Protein AF-W2VTQ6-F1 (afdb_monomer)

Solvent-accessible surface area (backbone atoms only — not comparable to full-atom values): 27622 Å² total; per-residue (Å²): 108,71,70,56,54,55,50,50,52,50,50,52,50,52,50,50,57,71,53,40,58,70,72,76,49,37,47,47,68,62,55,51,52,50,49,56,58,48,62,76,72,62,49,72,67,58,54,53,48,48,66,63,51,64,57,46,62,60,51,50,53,61,49,60,69,58,67,68,79,74,66,67,59,86,67,38,70,86,67,34,54,63,58,54,54,48,52,28,54,54,41,17,51,52,48,30,49,52,52,49,52,51,17,66,80,37,65,93,63,50,66,54,71,70,57,38,52,53,40,14,48,48,22,19,47,55,24,45,51,52,50,53,53,48,31,76,74,68,47,57,76,52,83,65,46,70,72,64,37,44,58,53,25,53,51,38,42,49,49,47,49,47,64,73,47,43,68,59,36,72,76,37,68,73,52,47,58,57,47,51,30,48,51,52,43,50,50,49,55,55,48,50,69,55,51,49,59,55,48,45,53,54,51,71,75,39,62,74,68,60,28,47,58,54,55,62,51,51,63,52,53,48,48,54,48,33,40,54,40,50,71,48,49,84,53,50,70,56,40,52,57,58,31,40,66,50,46,49,48,52,47,50,54,50,50,50,54,46,48,71,75,50,84,43,72,66,48,53,52,48,49,55,50,51,52,51,53,50,50,52,54,55,49,51,52,52,52,54,47,46,47,60,46,50,61,59,53,67,71,49,56,83,89,41,89,65,62,81,51,55,71,67,58,50,36,49,53,53,48,50,53,55,47,56,62,45,61,78,69,52,78,97,79,73,98,65,59,67,60,61,57,50,47,48,50,48,56,52,70,62,57,72,74,77,74,78,82,81,89,87,77,90,78,90,84,83,90,86,89,81,91,81,93,78,92,76,91,74,83,76,80,88,74,85,83,88,80,82,84,89,74,76,83,84,77,81,89,79,78,84,83,79,81,89,77,90,72,92,80,83,88,75,83,86,75,76,82,53,64,74,80,76,37,55,72,66,52,47,31,49,48,40,50,45,49,25,30,40,52,37,38,52,49,43,52,54,54,46,55,46,46,64,55,48,49,56,54,54,51,51,53,49,53,53,52,62,71,75,106

Sequence (469 aa):
MIKQIQSTTRRLWTAWMSVQVEFQGRYSVDRLQRLASYSRSLKASRLLAILVFTPLPSLAISLLKELPPLSPPEEGVFNNEVFFVRSWLVLAFISGNVLIQMGQSAPRLKLTPRQVVLSALFASAVSVGIIVLLCVLTVFPLPFGLLIVAPPDVILTTACFVYISGPRWRADPTLWEDVKRQLSVFNCQVALTFIYPIYIYGFVSLTGIHQAMFVVILPIIQLIAKNWVSRQHTNHDLKPESVIFIVEVFNALYVSNALHNSSSWKTTAAIMTIDFLHFWVSMFDVIEALNEVKILMAKIPRSHPIAQESFVQIAMRILDIEVTLKASRTDSTKNASWGLRMEKWVSSSNESKASSSRDASSTATRMIMGSGRKLSSNIARIFPIRFFHRRKWWQPRVRPTFAVEGHKVTRHPREELKLETIFSSKQRALFIRKSARVLFITEYLVLIEYAEVVLPIVYSTYIEIQRFC

Structure (mmCIF, N/CA/C/O backbone):
data_AF-W2VTQ6-F1
#
_entry.id   AF-W2VTQ6-F1
#
loop_
_atom_site.group_PDB
_atom_site.id
_atom_site.type_symbol
_atom_site.label_atom_id
_atom_site.label_alt_id
_atom_site.label_comp_id
_atom_site.label_asym_id
_atom_site.label_entity_id
_atom_site.label_seq_id
_atom_site.pdbx_PDB_ins_code
_atom_site.Cartn_x
_atom_site.Cartn_y
_atom_site.Cartn_z
_atom_site.occupancy
_atom_site.B_iso_or_equiv
_atom_site.auth_seq_id
_atom_site.auth_comp_id
_atom_site.auth_asym_id
_atom_site.auth_atom_id
_atom_site.pdbx_PDB_model_num
ATOM 1 N N . MET A 1 1 ? 6.365 38.902 -21.416 1.00 54.09 1 MET A N 1
ATOM 2 C CA . MET A 1 1 ? 5.321 38.281 -20.569 1.00 54.09 1 MET A CA 1
ATOM 3 C C . MET A 1 1 ? 5.003 36.824 -20.950 1.00 54.09 1 MET A C 1
ATOM 5 O O . MET A 1 1 ? 5.302 35.942 -20.157 1.00 54.09 1 MET A O 1
ATOM 9 N N . ILE A 1 2 ? 4.529 36.512 -22.169 1.00 58.31 2 ILE A N 1
ATOM 10 C CA . ILE A 1 2 ? 4.133 35.135 -22.578 1.00 58.31 2 ILE A CA 1
ATOM 11 C C . ILE A 1 2 ? 5.272 34.098 -22.465 1.00 58.31 2 ILE A C 1
ATOM 13 O O . ILE A 1 2 ? 5.066 33.005 -21.947 1.00 58.31 2 ILE A O 1
ATOM 17 N N . LYS A 1 3 ? 6.505 34.436 -22.874 1.00 58.09 3 LYS A N 1
ATOM 18 C CA . LYS A 1 3 ? 7.663 33.521 -22.749 1.00 58.09 3 LYS A CA 1
ATOM 19 C C . LYS A 1 3 ? 8.067 33.243 -21.293 1.00 58.09 3 LYS A C 1
ATOM 21 O O . LYS A 1 3 ? 8.533 32.148 -20.995 1.00 58.09 3 LYS A O 1
ATOM 26 N N . GLN A 1 4 ? 7.875 34.210 -20.394 1.00 57.94 4 GLN A N 1
ATOM 27 C CA . GLN A 1 4 ? 8.134 34.046 -18.960 1.00 57.94 4 GLN A CA 1
ATOM 28 C C . GLN A 1 4 ? 7.088 33.127 -18.330 1.00 57.94 4 GLN A C 1
ATOM 30 O O . GLN A 1 4 ? 7.483 32.164 -17.682 1.00 57.94 4 GLN A O 1
ATOM 35 N N . ILE A 1 5 ? 5.801 33.340 -18.633 1.00 63.16 5 ILE A N 1
ATOM 36 C CA . ILE A 1 5 ? 4.691 32.472 -18.202 1.00 63.16 5 ILE A CA 1
ATOM 37 C C . ILE A 1 5 ? 4.884 31.043 -18.728 1.00 63.16 5 ILE A C 1
ATOM 39 O O . ILE A 1 5 ? 4.738 30.080 -17.985 1.00 63.16 5 ILE A O 1
ATOM 43 N N . GLN A 1 6 ? 5.305 30.877 -19.986 1.00 61.97 6 GLN A N 1
ATOM 44 C CA . GLN A 1 6 ? 5.626 29.559 -20.548 1.00 61.97 6 GLN A CA 1
ATOM 45 C C . GLN A 1 6 ? 6.843 28.900 -19.879 1.00 61.97 6 GLN A C 1
ATOM 47 O O . GLN A 1 6 ? 6.918 27.679 -19.784 1.00 61.97 6 GLN A O 1
ATOM 52 N N . SER A 1 7 ? 7.821 29.683 -19.421 1.00 65.69 7 SER A N 1
ATOM 53 C CA . SER A 1 7 ? 8.997 29.148 -18.726 1.00 65.69 7 SER A CA 1
ATOM 54 C C . SER A 1 7 ? 8.695 28.749 -17.281 1.00 65.69 7 SER A C 1
ATOM 56 O O . SER A 1 7 ? 9.195 27.723 -16.824 1.00 65.69 7 SER A O 1
ATOM 58 N N . THR A 1 8 ? 7.853 29.511 -16.578 1.00 63.91 8 THR A N 1
ATOM 59 C CA . THR A 1 8 ? 7.426 29.206 -15.209 1.00 63.91 8 THR A CA 1
ATOM 60 C C . THR A 1 8 ? 6.464 28.030 -15.196 1.00 63.91 8 THR A C 1
ATOM 62 O O . THR A 1 8 ? 6.702 27.091 -14.447 1.00 63.91 8 THR A O 1
ATOM 65 N N . THR A 1 9 ? 5.476 27.993 -16.093 1.00 65.56 9 THR A N 1
ATOM 66 C CA . THR A 1 9 ? 4.585 26.826 -16.264 1.00 65.56 9 THR A CA 1
ATOM 67 C C . THR A 1 9 ? 5.358 25.561 -16.613 1.00 65.56 9 THR A C 1
ATOM 69 O O . THR A 1 9 ? 5.098 24.520 -16.031 1.00 65.56 9 THR A O 1
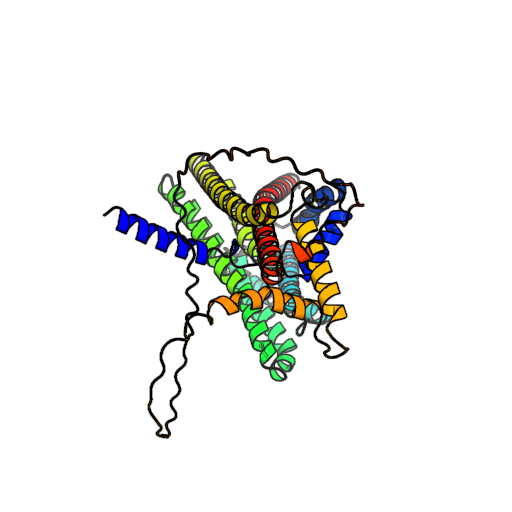ATOM 72 N N . ARG A 1 10 ? 6.383 25.629 -17.473 1.00 65.06 10 ARG A N 1
ATOM 73 C CA . ARG A 1 10 ? 7.251 24.468 -17.747 1.00 65.06 10 ARG A CA 1
ATOM 74 C C . ARG A 1 10 ? 8.061 24.022 -16.540 1.00 65.06 10 ARG A C 1
ATOM 76 O O . ARG A 1 10 ? 8.238 22.823 -16.349 1.00 65.06 10 ARG A O 1
ATOM 83 N N . ARG A 1 11 ? 8.586 24.956 -15.744 1.00 64.62 11 ARG A N 1
ATOM 84 C CA . ARG A 1 11 ? 9.328 24.626 -14.516 1.00 64.62 11 ARG A CA 1
ATOM 85 C C . ARG A 1 11 ? 8.410 23.997 -13.477 1.00 64.62 11 ARG A C 1
ATOM 87 O O . ARG A 1 11 ? 8.792 22.990 -12.899 1.00 64.62 11 ARG A O 1
ATOM 94 N N . LEU A 1 12 ? 7.209 24.545 -13.309 1.00 65.44 12 LEU A N 1
ATOM 95 C CA . LEU A 1 12 ? 6.171 23.999 -12.440 1.00 65.44 12 LEU A CA 1
ATOM 96 C C . LEU A 1 12 ? 5.720 22.622 -12.920 1.00 65.44 12 LEU A C 1
ATOM 98 O O . LEU A 1 12 ? 5.674 21.708 -12.117 1.00 65.44 12 LEU A O 1
ATOM 102 N N . TRP A 1 13 ? 5.509 22.437 -14.223 1.00 66.19 13 TRP A N 1
ATOM 103 C CA . TRP A 1 13 ? 5.189 21.137 -14.811 1.00 66.19 13 TRP A CA 1
ATOM 104 C C . TRP A 1 13 ? 6.316 20.126 -14.600 1.00 66.19 13 TRP A C 1
ATOM 106 O O . TRP A 1 13 ? 6.086 19.003 -14.185 1.00 66.19 13 TRP A O 1
ATOM 116 N N . THR A 1 14 ? 7.569 20.527 -14.815 1.00 62.59 14 THR A N 1
ATOM 117 C CA . THR A 1 14 ? 8.719 19.634 -14.602 1.00 62.59 14 THR A CA 1
ATOM 118 C C . THR A 1 14 ? 8.878 19.276 -13.124 1.00 62.59 14 THR A C 1
ATOM 120 O O . THR A 1 14 ? 9.175 18.129 -12.803 1.00 62.59 14 THR A O 1
ATOM 123 N N . ALA A 1 15 ? 8.658 20.239 -12.226 1.00 61.38 15 ALA A N 1
ATOM 124 C CA . ALA A 1 15 ? 8.646 20.006 -10.790 1.00 61.38 15 ALA A CA 1
ATOM 125 C C . ALA A 1 15 ? 7.490 19.073 -10.398 1.00 61.38 15 ALA A C 1
ATOM 127 O O . ALA A 1 15 ? 7.728 18.096 -9.701 1.00 61.38 15 ALA A O 1
ATOM 128 N N . TRP A 1 16 ? 6.285 19.298 -10.922 1.00 64.94 16 TRP A N 1
ATOM 129 C CA . TRP A 1 16 ? 5.102 18.462 -10.718 1.00 64.94 16 TRP A CA 1
ATOM 130 C C . TRP A 1 16 ? 5.341 17.015 -11.161 1.00 64.94 16 TRP A C 1
ATOM 132 O O . TRP A 1 16 ? 5.245 16.096 -10.350 1.00 64.94 16 TRP A O 1
ATOM 142 N N . MET A 1 17 ? 5.814 16.817 -12.394 1.00 62.44 17 MET A N 1
ATOM 143 C CA . MET A 1 17 ? 6.179 15.496 -12.918 1.00 62.44 17 MET A CA 1
ATOM 144 C C . MET A 1 17 ? 7.309 14.840 -12.112 1.00 62.44 17 MET A C 1
ATOM 146 O O . MET A 1 17 ? 7.364 13.620 -11.989 1.00 62.44 17 MET A O 1
ATOM 150 N N . SER A 1 18 ? 8.233 15.629 -11.551 1.00 57.50 18 SER A N 1
ATOM 151 C CA . SER A 1 18 ? 9.297 15.109 -10.681 1.00 57.50 18 SER A CA 1
ATOM 152 C C . SER A 1 18 ? 8.804 14.726 -9.285 1.00 57.50 18 SER A C 1
ATOM 154 O O . SER A 1 18 ? 9.491 13.992 -8.585 1.00 57.50 18 SER A O 1
ATOM 156 N N . VAL A 1 19 ? 7.631 15.207 -8.881 1.00 59.84 19 VAL A N 1
ATOM 157 C CA . VAL A 1 19 ? 6.981 14.880 -7.609 1.00 59.84 19 VAL A CA 1
ATOM 158 C C . VAL A 1 19 ? 6.019 13.699 -7.794 1.00 59.84 19 VAL A C 1
ATOM 160 O O . VAL A 1 19 ? 5.682 13.024 -6.832 1.00 59.84 19 VAL A O 1
ATOM 163 N N . GLN A 1 20 ? 5.612 13.367 -9.015 1.00 63.97 20 GLN A N 1
ATOM 164 C CA . GLN A 1 20 ? 4.783 12.192 -9.263 1.00 63.97 20 GLN A CA 1
ATOM 165 C C . GLN A 1 20 ? 5.618 10.903 -9.281 1.00 63.97 20 GLN A C 1
ATOM 167 O O . GLN A 1 20 ? 6.466 10.648 -10.139 1.00 63.97 20 GLN A O 1
ATOM 172 N N . VAL A 1 21 ? 5.338 10.065 -8.291 1.00 63.44 21 VAL A N 1
ATOM 173 C CA . VAL A 1 21 ? 5.980 8.768 -8.036 1.00 63.44 21 VAL A CA 1
ATOM 174 C C . VAL A 1 21 ? 5.810 7.783 -9.188 1.00 63.44 21 VAL A C 1
ATOM 176 O O . VAL A 1 21 ? 6.715 6.998 -9.482 1.00 63.44 21 VAL A O 1
ATOM 179 N N . GLU A 1 22 ? 4.666 7.884 -9.849 1.00 63.44 22 GLU A N 1
ATOM 180 C CA . GLU A 1 22 ? 4.175 7.045 -10.946 1.00 63.44 22 GLU A CA 1
ATOM 181 C C . GLU A 1 22 ? 5.143 7.050 -12.142 1.00 63.44 22 GLU A C 1
ATOM 183 O O . GLU A 1 22 ? 5.221 6.097 -12.913 1.00 63.44 22 GLU A O 1
ATOM 188 N N . PHE A 1 23 ? 5.982 8.088 -12.256 1.00 61.53 23 PHE A N 1
ATOM 189 C CA . PHE A 1 23 ? 6.883 8.283 -13.393 1.00 61.53 23 PHE A CA 1
ATOM 190 C C . PHE A 1 23 ? 8.360 7.999 -13.106 1.00 61.53 23 PHE A C 1
ATOM 192 O O . PHE A 1 23 ? 9.190 8.104 -14.023 1.00 61.53 23 PHE A O 1
ATOM 199 N N . GLN A 1 24 ? 8.701 7.636 -11.864 1.00 65.62 24 GLN A N 1
ATOM 200 C CA . GLN A 1 24 ? 10.082 7.445 -11.401 1.00 65.62 24 GLN A CA 1
ATOM 201 C C . GLN A 1 24 ? 10.543 5.977 -11.363 1.00 65.62 24 GLN A C 1
ATOM 203 O O . GLN A 1 24 ? 11.612 5.681 -10.824 1.00 65.62 24 GLN A O 1
ATOM 208 N N . GLY A 1 25 ? 9.756 5.050 -11.912 1.00 73.00 25 GLY A N 1
ATOM 209 C CA . GLY A 1 25 ? 10.070 3.621 -11.924 1.00 73.00 25 GLY A CA 1
ATOM 210 C C . GLY A 1 25 ? 10.280 3.015 -13.309 1.00 73.00 25 GLY A C 1
ATOM 211 O O . GLY A 1 25 ? 10.141 3.661 -14.351 1.00 73.00 25 GLY A O 1
ATOM 212 N N . ARG A 1 26 ? 10.677 1.744 -13.292 1.00 77.62 26 ARG A N 1
ATOM 213 C CA . ARG A 1 26 ? 10.802 0.855 -14.449 1.00 77.62 26 ARG A CA 1
ATOM 214 C C . ARG A 1 26 ? 10.699 -0.582 -13.954 1.00 77.62 26 ARG A C 1
ATOM 216 O O . ARG A 1 26 ? 11.132 -0.857 -12.838 1.00 77.62 26 ARG A O 1
ATOM 223 N N . TYR A 1 27 ? 10.215 -1.480 -14.799 1.00 81.31 27 TYR A N 1
ATOM 224 C CA . TYR A 1 27 ? 10.307 -2.911 -14.518 1.00 81.31 27 TYR A CA 1
ATOM 225 C C . TYR A 1 27 ? 11.755 -3.384 -14.545 1.00 81.31 27 TYR A C 1
ATOM 227 O O . TYR A 1 27 ? 12.531 -2.985 -15.423 1.00 81.31 27 TYR A O 1
ATOM 235 N N . SER A 1 28 ? 12.099 -4.273 -13.618 1.00 83.50 28 SER A N 1
ATOM 236 C CA . SER A 1 28 ? 13.287 -5.102 -13.759 1.00 83.50 28 SER A CA 1
ATOM 237 C C . SER A 1 28 ? 13.165 -6.015 -14.982 1.00 83.50 28 SER A C 1
ATOM 239 O O . SER A 1 28 ? 12.076 -6.332 -15.477 1.00 83.50 28 SER A O 1
ATOM 241 N N . VAL A 1 29 ? 14.318 -6.451 -15.485 1.00 80.94 29 VAL A N 1
ATOM 242 C CA . VAL A 1 29 ? 14.384 -7.398 -16.604 1.00 80.94 29 VAL A CA 1
ATOM 243 C C . VAL A 1 29 ? 13.723 -8.728 -16.220 1.00 80.94 29 VAL A C 1
ATOM 245 O O . VAL A 1 29 ? 12.989 -9.305 -17.021 1.00 80.94 29 VAL A O 1
ATOM 248 N N . ASP A 1 30 ? 13.907 -9.163 -14.973 1.00 81.75 30 ASP A N 1
ATOM 249 C CA . ASP A 1 30 ? 13.328 -10.402 -14.455 1.00 81.75 30 ASP A CA 1
ATOM 250 C C . ASP A 1 30 ? 11.795 -10.326 -14.409 1.00 81.75 30 ASP A C 1
ATOM 252 O O . ASP A 1 30 ? 11.101 -11.262 -14.818 1.00 81.75 30 ASP A O 1
ATOM 256 N N . ARG A 1 31 ? 11.242 -9.187 -13.970 1.00 83.38 31 ARG A N 1
ATOM 257 C CA . ARG A 1 31 ? 9.793 -8.955 -13.957 1.00 83.38 31 ARG A CA 1
ATOM 258 C C . ARG A 1 31 ? 9.210 -8.920 -15.366 1.00 83.38 31 ARG A C 1
ATOM 260 O O . ARG A 1 31 ? 8.161 -9.519 -15.602 1.00 83.38 31 ARG A O 1
ATOM 267 N N . LEU A 1 32 ? 9.905 -8.285 -16.310 1.00 83.88 32 LEU A N 1
ATOM 268 C CA . LEU A 1 32 ? 9.504 -8.255 -17.718 1.00 83.88 32 LEU A CA 1
ATOM 269 C C . LEU A 1 32 ? 9.417 -9.670 -18.312 1.00 83.88 32 LEU A C 1
ATOM 271 O O . LEU A 1 32 ? 8.434 -10.003 -18.974 1.00 83.88 32 LEU A O 1
ATOM 275 N N . GLN A 1 33 ? 10.404 -10.524 -18.028 1.00 83.56 33 GLN A N 1
ATOM 276 C CA . GLN A 1 33 ? 10.414 -11.912 -18.489 1.00 83.56 33 GLN A CA 1
ATOM 277 C C . GLN A 1 33 ? 9.277 -12.735 -17.873 1.00 83.56 33 GLN A C 1
ATOM 279 O O . GLN A 1 33 ? 8.604 -13.488 -18.584 1.00 83.56 33 GLN A O 1
ATOM 284 N N . ARG A 1 34 ? 9.016 -12.567 -16.569 1.00 85.62 34 ARG A N 1
ATOM 285 C CA . ARG A 1 34 ? 7.886 -13.221 -15.889 1.00 85.62 34 ARG A CA 1
ATOM 286 C C . ARG A 1 34 ? 6.549 -12.793 -16.481 1.00 85.62 34 ARG A C 1
ATOM 288 O O . ARG A 1 34 ? 5.718 -13.654 -16.753 1.00 85.62 34 ARG A O 1
ATOM 295 N N . LEU A 1 35 ? 6.364 -11.498 -16.745 1.00 85.50 35 LEU A N 1
ATOM 296 C CA . LEU A 1 35 ? 5.150 -10.982 -17.378 1.00 85.50 35 LEU A CA 1
ATOM 297 C C . LEU A 1 35 ? 4.964 -11.561 -18.784 1.00 85.50 35 LEU A C 1
ATOM 299 O O . LEU A 1 35 ? 3.867 -11.990 -19.138 1.00 85.50 35 LEU A O 1
ATOM 303 N N . ALA A 1 36 ? 6.030 -11.614 -19.582 1.00 82.50 36 ALA A N 1
ATOM 304 C CA . ALA A 1 36 ? 5.963 -12.172 -20.926 1.00 82.50 36 ALA A CA 1
ATOM 305 C C . ALA A 1 36 ? 5.581 -13.660 -20.904 1.00 82.50 36 ALA A C 1
ATOM 307 O O . ALA A 1 36 ? 4.712 -14.077 -21.666 1.00 82.50 36 ALA A O 1
ATOM 308 N N . SER A 1 37 ? 6.168 -14.444 -19.996 1.00 84.06 37 SER A N 1
ATOM 309 C CA . SER A 1 37 ? 5.806 -15.854 -19.805 1.00 84.06 37 SER A CA 1
ATOM 310 C C . SER A 1 37 ? 4.353 -16.012 -19.341 1.00 84.06 37 SER A C 1
ATOM 312 O O . SER A 1 37 ? 3.588 -16.795 -19.906 1.00 84.06 37 SER A O 1
ATOM 314 N N . TYR A 1 38 ? 3.933 -15.197 -18.370 1.00 84.38 38 TYR A N 1
ATOM 315 C CA . TYR A 1 38 ? 2.575 -15.219 -17.839 1.00 84.38 38 TYR A CA 1
ATOM 316 C C . TYR A 1 38 ? 1.535 -14.863 -18.909 1.00 84.38 38 TYR A C 1
ATOM 318 O O . TYR A 1 38 ? 0.568 -15.599 -19.084 1.00 84.38 38 TYR A O 1
ATOM 326 N N . SER A 1 39 ? 1.774 -13.810 -19.698 1.00 83.19 39 SER A N 1
ATOM 327 C CA . SER A 1 39 ? 0.853 -13.364 -20.755 1.00 83.19 39 SER A CA 1
ATOM 328 C C . SER A 1 39 ? 0.611 -14.419 -21.841 1.00 83.19 39 SER A C 1
ATOM 330 O O . SER A 1 39 ? -0.489 -14.488 -22.377 1.00 83.19 39 SER A O 1
ATOM 332 N N . ARG A 1 40 ? 1.589 -15.294 -22.122 1.00 81.62 40 ARG A N 1
ATOM 333 C CA . ARG A 1 40 ? 1.441 -16.398 -23.090 1.00 81.62 40 ARG A CA 1
ATOM 334 C C . ARG A 1 40 ? 0.503 -17.510 -22.615 1.00 81.62 40 ARG A C 1
ATOM 336 O O . ARG A 1 40 ? -0.063 -18.210 -23.443 1.00 81.62 40 ARG A O 1
ATOM 343 N N . SER A 1 41 ? 0.357 -17.687 -21.303 1.00 82.94 41 SER A N 1
ATOM 344 C CA . SER A 1 41 ? -0.484 -18.733 -20.696 1.00 82.94 41 SER A CA 1
ATOM 345 C C . SER A 1 41 ? -1.791 -18.188 -20.108 1.00 82.94 41 SER A C 1
ATOM 347 O O . SER A 1 41 ? -2.558 -18.924 -19.480 1.00 82.94 41 SER A O 1
ATOM 349 N N . LEU A 1 42 ? -2.050 -16.890 -20.288 1.00 84.62 42 LEU A N 1
ATOM 350 C CA . LEU A 1 42 ? -3.159 -16.201 -19.651 1.00 84.62 42 LEU A CA 1
ATOM 351 C C . LEU A 1 42 ? -4.470 -16.457 -20.399 1.00 84.62 42 LEU A C 1
ATOM 353 O O . LEU A 1 42 ? -4.623 -16.104 -21.565 1.00 84.62 42 LEU A O 1
ATOM 357 N N . LYS A 1 43 ? -5.449 -17.016 -19.688 1.00 89.62 43 LYS A N 1
ATOM 358 C CA . LYS A 1 43 ? -6.850 -17.065 -20.124 1.00 89.62 43 LYS A CA 1
ATOM 359 C C . LYS A 1 43 ? -7.602 -15.876 -19.524 1.00 89.62 43 LYS A C 1
ATOM 361 O O . LYS A 1 43 ? -7.417 -15.584 -18.343 1.00 89.62 43 LYS A O 1
ATOM 366 N N . ALA A 1 44 ? -8.488 -15.244 -20.297 1.00 88.62 44 ALA A N 1
ATOM 367 C CA . ALA A 1 44 ? -9.297 -14.114 -19.823 1.00 88.62 44 ALA A CA 1
ATOM 368 C C . ALA A 1 44 ? -10.145 -14.476 -18.588 1.00 88.62 44 ALA A C 1
ATOM 370 O O . ALA A 1 44 ? -10.233 -13.691 -17.649 1.00 88.62 44 ALA A O 1
ATOM 371 N N . SER A 1 45 ? -10.677 -15.702 -18.534 1.00 89.81 45 SER A N 1
ATOM 372 C CA . SER A 1 45 ? -11.431 -16.208 -17.379 1.00 89.81 45 SER A CA 1
ATOM 373 C C . SER A 1 45 ? -10.594 -16.283 -16.102 1.00 89.81 45 SER A C 1
ATOM 375 O O . SER A 1 45 ? -11.065 -15.902 -15.036 1.00 89.81 45 SER A O 1
ATOM 377 N N . ARG A 1 46 ? -9.331 -16.720 -16.202 1.00 91.12 46 ARG A N 1
ATOM 378 C CA . ARG A 1 46 ? -8.406 -16.758 -15.060 1.00 91.12 46 ARG A CA 1
ATOM 379 C C . ARG A 1 46 ? -8.118 -15.351 -14.545 1.00 91.12 46 ARG A C 1
ATOM 381 O O . ARG A 1 46 ? -8.056 -15.159 -13.338 1.00 91.12 46 ARG A O 1
ATOM 388 N N . LEU A 1 47 ? -7.940 -14.384 -15.447 1.00 88.75 47 LEU A N 1
ATOM 389 C CA . LEU A 1 47 ? -7.710 -12.991 -15.065 1.00 88.75 47 LEU A CA 1
ATOM 390 C C . LEU A 1 47 ? -8.923 -12.413 -14.326 1.00 88.75 47 LEU A C 1
ATOM 392 O O . LEU A 1 47 ? -8.759 -11.862 -13.243 1.00 88.75 47 LEU A O 1
ATOM 396 N N . LEU A 1 48 ? -10.127 -12.595 -14.875 1.00 89.06 48 LEU A N 1
ATOM 397 C CA . LEU A 1 48 ? -11.363 -12.115 -14.258 1.00 89.06 48 LEU A CA 1
ATOM 398 C C . LEU A 1 48 ? -11.595 -12.752 -12.881 1.00 89.06 48 LEU A C 1
ATOM 400 O O . LEU A 1 48 ? -11.902 -12.048 -11.925 1.00 89.06 48 LEU A O 1
ATOM 404 N N . ALA A 1 49 ? -11.360 -14.061 -12.757 1.00 90.50 49 ALA A N 1
ATOM 405 C CA . ALA A 1 49 ? -11.434 -14.758 -11.477 1.00 90.50 49 ALA A CA 1
ATOM 406 C C . ALA A 1 49 ? -10.463 -14.164 -10.444 1.00 90.50 49 ALA A C 1
ATOM 408 O O . ALA A 1 49 ? -10.859 -13.924 -9.310 1.00 90.50 49 ALA A O 1
ATOM 409 N N . ILE A 1 50 ? -9.213 -13.872 -10.823 1.00 90.44 50 ILE A N 1
ATOM 410 C CA . ILE A 1 50 ? -8.243 -13.248 -9.909 1.00 90.44 50 ILE A CA 1
ATOM 411 C C . ILE A 1 50 ? -8.744 -11.876 -9.444 1.00 90.44 50 ILE A C 1
ATOM 413 O O . ILE A 1 50 ? -8.715 -11.608 -8.247 1.00 90.44 50 ILE A O 1
ATOM 417 N N . LEU A 1 51 ? -9.237 -11.030 -10.351 1.00 87.81 51 LEU A N 1
ATOM 418 C CA . LEU A 1 51 ? -9.736 -9.693 -10.001 1.00 87.81 51 LEU A CA 1
ATOM 419 C C . LEU A 1 51 ? -10.926 -9.751 -9.031 1.00 87.81 51 LEU A C 1
ATOM 421 O O . LEU A 1 51 ? -10.977 -8.980 -8.083 1.00 87.81 51 LEU A O 1
ATOM 425 N N . VAL A 1 52 ? -11.850 -10.695 -9.220 1.00 86.94 52 VAL A N 1
ATOM 426 C CA . VAL A 1 52 ? -13.028 -10.838 -8.346 1.00 86.94 52 VAL A CA 1
ATOM 427 C C . VAL A 1 52 ? -12.678 -11.498 -7.011 1.00 86.94 52 VAL A C 1
ATOM 429 O O . VAL A 1 52 ? -13.191 -11.089 -5.974 1.00 86.94 52 VAL A O 1
ATOM 432 N N . PHE A 1 53 ? -11.801 -12.506 -7.007 1.00 89.62 53 PHE A N 1
ATOM 433 C CA . PHE A 1 53 ? -11.485 -13.269 -5.796 1.00 89.62 53 PHE A CA 1
ATOM 434 C C . PHE A 1 53 ? -10.441 -12.607 -4.895 1.00 89.62 53 PHE A C 1
ATOM 436 O O . PHE A 1 53 ? -10.419 -12.899 -3.704 1.00 89.62 53 PHE A O 1
ATOM 443 N N . THR A 1 54 ? -9.596 -11.711 -5.414 1.00 88.56 54 THR A N 1
ATOM 444 C CA . THR A 1 54 ? -8.570 -11.015 -4.613 1.00 88.56 54 THR A CA 1
ATOM 445 C C . THR A 1 54 ? -9.135 -10.238 -3.408 1.00 88.56 54 THR A C 1
ATOM 447 O O . THR A 1 54 ? -8.548 -10.354 -2.332 1.00 88.56 54 THR A O 1
ATOM 450 N N . PRO A 1 55 ? -10.246 -9.477 -3.510 1.00 86.69 55 PRO A N 1
ATOM 451 C CA . PRO A 1 55 ? -10.813 -8.759 -2.362 1.00 86.69 55 PRO A CA 1
ATOM 452 C C . PRO A 1 55 ? -11.678 -9.624 -1.427 1.00 86.69 55 PRO A C 1
ATOM 454 O O . PRO A 1 55 ? -11.991 -9.192 -0.321 1.00 86.69 55 PRO A O 1
ATOM 457 N N . LEU A 1 56 ? -12.087 -10.836 -1.821 1.00 87.62 56 LEU A N 1
ATOM 458 C CA . LEU A 1 56 ? -12.999 -11.634 -0.989 1.00 87.62 56 LEU A CA 1
ATOM 459 C C . LEU A 1 56 ? -12.407 -12.056 0.365 1.00 87.62 56 LEU A C 1
ATOM 461 O O . LEU A 1 56 ? -13.141 -11.991 1.347 1.00 87.62 56 LEU A O 1
ATOM 465 N N . PRO A 1 57 ? -11.122 -12.448 0.486 1.00 89.12 57 PRO A N 1
ATOM 466 C CA . PRO A 1 57 ? -10.533 -12.757 1.785 1.00 89.12 57 PRO A CA 1
ATOM 467 C C . PRO A 1 57 ? -10.576 -11.580 2.764 1.00 89.12 57 PRO A C 1
ATOM 469 O O . PRO A 1 57 ? -10.860 -11.788 3.941 1.00 89.12 57 PRO A O 1
ATOM 472 N N . SER A 1 58 ? -10.330 -10.346 2.304 1.00 85.00 58 SER A N 1
ATOM 473 C CA . SER A 1 58 ? -10.381 -9.173 3.186 1.00 85.00 58 SER A CA 1
ATOM 474 C C . SER A 1 58 ? -11.810 -8.847 3.615 1.00 85.00 58 SER A C 1
ATOM 476 O O . SER A 1 58 ? -12.028 -8.531 4.786 1.00 85.00 58 SER A O 1
ATOM 478 N N . LEU A 1 59 ? -12.788 -8.991 2.715 1.00 86.38 59 LEU A N 1
ATOM 479 C CA . LEU A 1 59 ? -14.209 -8.871 3.046 1.00 86.38 59 LEU A CA 1
ATOM 480 C C . LEU A 1 59 ? -14.647 -9.962 4.035 1.00 86.38 59 LEU A C 1
ATOM 482 O O . LEU A 1 59 ? -15.260 -9.649 5.050 1.00 86.38 59 LEU A O 1
ATOM 486 N N . ALA A 1 60 ? -14.259 -11.218 3.811 1.00 88.00 60 ALA A N 1
ATOM 487 C CA . ALA A 1 60 ? -14.583 -12.332 4.700 1.00 88.00 60 ALA A CA 1
ATOM 488 C C . ALA A 1 60 ? -14.013 -12.131 6.111 1.00 88.00 60 ALA A C 1
ATOM 490 O O . ALA A 1 60 ? -14.735 -12.303 7.087 1.00 88.00 60 ALA A O 1
ATOM 491 N N . ILE A 1 61 ? -12.750 -11.706 6.237 1.00 87.00 61 ILE A N 1
ATOM 492 C CA . ILE A 1 61 ? -12.141 -11.375 7.538 1.00 87.00 61 ILE A CA 1
ATOM 493 C C . ILE A 1 61 ? -12.872 -10.191 8.192 1.00 87.00 61 ILE A C 1
ATOM 495 O O . ILE A 1 61 ? -13.098 -10.191 9.403 1.00 87.00 61 ILE A O 1
ATOM 499 N N . SER A 1 62 ? -13.273 -9.197 7.394 1.00 84.25 62 SER A N 1
ATOM 500 C CA . SER A 1 62 ? -14.001 -8.024 7.887 1.00 84.25 62 SER A CA 1
ATOM 501 C C . SER A 1 62 ? -15.415 -8.344 8.358 1.00 84.25 62 SER A C 1
ATOM 503 O O . SER A 1 62 ? -15.888 -7.659 9.250 1.00 84.25 62 SER A O 1
ATOM 505 N N 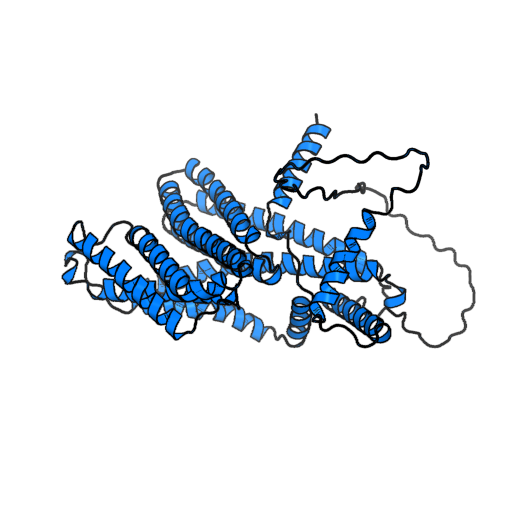. LEU A 1 63 ? -16.069 -9.367 7.808 1.00 86.56 63 LEU A N 1
ATOM 506 C CA . LEU A 1 63 ? -17.368 -9.858 8.279 1.00 86.56 63 LEU A CA 1
ATOM 507 C C . LEU A 1 63 ? -17.214 -10.814 9.465 1.00 86.56 63 LEU A C 1
ATOM 509 O O . LEU A 1 63 ? -17.975 -10.749 10.424 1.00 86.56 63 LEU A O 1
ATOM 513 N N . LEU A 1 64 ? -16.187 -11.669 9.444 1.00 86.88 64 LEU A N 1
ATOM 514 C CA . LEU A 1 64 ? -15.894 -12.617 10.520 1.00 86.88 64 LEU A CA 1
ATOM 515 C C . LEU A 1 64 ? -15.668 -11.904 11.858 1.00 86.88 64 LEU A C 1
ATOM 517 O O . LEU A 1 64 ? -16.112 -12.392 12.895 1.00 86.88 64 LEU A O 1
ATOM 521 N N . LYS A 1 65 ? -15.030 -10.726 11.840 1.00 82.19 65 LYS A N 1
ATOM 522 C CA . LYS A 1 65 ? -14.860 -9.906 13.050 1.00 82.19 65 LYS A CA 1
ATOM 523 C C . LYS A 1 65 ? -16.199 -9.414 13.630 1.00 82.19 65 LYS A C 1
ATOM 525 O O . LYS A 1 65 ? -16.208 -8.977 14.772 1.00 82.19 65 LYS A O 1
ATOM 530 N N . GLU A 1 66 ? -17.293 -9.419 12.870 1.00 82.25 66 GLU A N 1
ATOM 531 C CA . GLU A 1 66 ? -18.598 -8.871 13.277 1.00 82.25 66 GLU A CA 1
ATOM 532 C C . GLU A 1 66 ? -19.611 -9.927 13.701 1.00 82.25 66 GLU A C 1
ATOM 534 O O . GLU A 1 66 ? -20.629 -9.570 14.276 1.00 82.25 66 GLU A O 1
ATOM 539 N N . LEU A 1 67 ? -19.310 -11.212 13.493 1.00 81.81 67 LEU A N 1
ATOM 540 C CA . LEU A 1 67 ? -20.186 -12.311 13.907 1.00 81.81 67 LEU A CA 1
ATOM 541 C C . LEU A 1 67 ? -20.483 -12.353 15.418 1.00 81.81 67 LEU A C 1
ATOM 543 O O . LEU A 1 67 ? -21.612 -12.694 15.768 1.00 81.81 67 LEU A O 1
ATOM 547 N N . PRO A 1 68 ? -19.529 -12.070 16.333 1.00 82.62 68 PRO A N 1
ATOM 548 C CA . PRO A 1 68 ? -19.831 -12.093 17.759 1.00 82.62 68 PRO A CA 1
ATOM 549 C C . PRO A 1 68 ? -20.762 -10.927 18.133 1.00 82.62 68 PRO A C 1
ATOM 551 O O . PRO A 1 68 ? -20.377 -9.773 17.905 1.00 82.62 68 PRO A O 1
ATOM 554 N N . PRO A 1 69 ? -21.945 -11.191 18.725 1.00 79.44 69 PRO A N 1
ATOM 555 C CA . PRO A 1 69 ? -22.869 -10.137 19.116 1.00 79.44 69 PRO A CA 1
ATOM 556 C C . PRO A 1 69 ? -22.234 -9.249 20.188 1.00 79.44 69 PRO A C 1
ATOM 558 O O . PRO A 1 69 ? -21.546 -9.729 21.093 1.00 79.44 69 PRO A O 1
ATOM 561 N N . LEU A 1 70 ? -22.456 -7.943 20.069 1.00 80.31 70 LEU A N 1
ATOM 562 C CA . LEU A 1 70 ? -22.015 -6.959 21.049 1.00 80.31 70 LEU A CA 1
ATOM 563 C C . LEU A 1 70 ? -23.186 -6.598 21.958 1.00 80.31 70 LEU A C 1
ATOM 565 O O . LEU A 1 70 ? -24.270 -6.280 21.469 1.00 80.31 70 LEU A O 1
ATOM 569 N N . SER A 1 71 ? -22.945 -6.623 23.266 1.00 82.62 71 SER A N 1
ATOM 570 C CA . SER A 1 71 ? -23.880 -6.083 24.248 1.00 82.62 71 SER A CA 1
ATOM 571 C C . SER A 1 71 ? -24.015 -4.565 24.092 1.00 82.62 71 SER A C 1
ATOM 573 O O . SER A 1 71 ? -23.105 -3.904 23.570 1.00 82.62 71 SER A O 1
ATOM 575 N N . PRO A 1 72 ? -25.142 -3.976 24.525 1.00 83.06 72 PRO A N 1
ATOM 576 C CA . PRO A 1 72 ? -25.293 -2.535 24.503 1.00 83.06 72 PRO A CA 1
ATOM 577 C C . PRO A 1 72 ? -24.190 -1.856 25.338 1.00 83.06 72 PRO A C 1
ATOM 579 O O . PRO A 1 72 ? -23.804 -2.347 26.406 1.00 83.06 72 PRO A O 1
ATOM 582 N N . PRO A 1 73 ? -23.677 -0.699 24.879 1.00 79.19 73 PRO A N 1
ATOM 583 C CA . PRO A 1 73 ? -22.602 0.018 25.563 1.00 79.19 73 PRO A CA 1
ATOM 584 C C . PRO A 1 73 ? -22.975 0.475 26.983 1.00 79.19 73 PRO A C 1
ATOM 586 O O . PRO A 1 73 ? -22.100 0.718 27.810 1.00 79.19 73 PRO A O 1
ATOM 589 N N . GLU A 1 74 ? -24.272 0.573 27.270 1.00 80.81 74 GLU A N 1
ATOM 590 C CA . GLU A 1 74 ? -24.845 1.001 28.550 1.00 80.81 74 GLU A CA 1
ATOM 591 C C . GLU A 1 74 ? -24.570 0.014 29.693 1.00 80.81 74 GLU A C 1
ATOM 593 O O . GLU A 1 74 ? -24.519 0.413 30.853 1.00 80.81 74 GLU A O 1
ATOM 598 N N . GLU A 1 75 ? -24.316 -1.260 29.376 1.00 78.12 75 GLU A N 1
ATOM 599 C CA . GLU A 1 75 ? -23.997 -2.293 30.370 1.00 78.12 75 GLU A CA 1
ATOM 600 C C . GLU A 1 75 ? -22.590 -2.131 30.975 1.00 78.12 75 GLU A C 1
ATOM 602 O O . GLU A 1 75 ? -22.224 -2.844 31.911 1.00 78.12 75 GLU A O 1
ATOM 607 N N . GLY A 1 76 ? -21.800 -1.177 30.474 1.00 82.12 76 GLY A N 1
ATOM 608 C CA . GLY A 1 76 ? -20.484 -0.837 30.999 1.00 82.12 76 GLY A CA 1
ATOM 609 C C . GLY A 1 76 ? -19.375 -1.799 30.567 1.00 82.12 76 GLY A C 1
ATOM 610 O O . GLY A 1 76 ? -19.573 -2.744 29.804 1.00 82.12 76 GLY A O 1
ATOM 611 N N . VAL A 1 77 ? -18.163 -1.531 31.057 1.00 85.62 77 VAL A N 1
ATOM 612 C CA . VAL A 1 77 ? -16.926 -2.204 30.620 1.00 85.62 77 VAL A CA 1
ATOM 613 C C . VAL A 1 77 ? -16.948 -3.708 30.897 1.00 85.62 77 VAL A C 1
ATOM 615 O O . VAL A 1 77 ? -16.584 -4.498 30.032 1.00 85.62 77 VAL A O 1
ATOM 618 N N . PHE A 1 78 ? -17.381 -4.107 32.093 1.00 84.12 78 PHE A N 1
ATOM 619 C CA . PHE A 1 78 ? -17.272 -5.492 32.560 1.00 84.12 78 PHE A CA 1
ATOM 620 C C . PHE A 1 78 ? -18.251 -6.454 31.880 1.00 84.12 78 PHE A C 1
ATOM 622 O O . PHE A 1 78 ? -17.970 -7.641 31.804 1.00 84.12 78 PHE A O 1
ATOM 629 N N . ASN A 1 79 ? -19.356 -5.951 31.328 1.00 84.94 79 ASN A N 1
ATOM 630 C CA . ASN A 1 79 ? -20.324 -6.773 30.596 1.00 84.94 79 ASN A CA 1
ATOM 631 C C . ASN A 1 79 ? -20.004 -6.874 29.094 1.00 84.94 79 ASN A C 1
ATOM 633 O O . ASN A 1 79 ? -20.618 -7.649 28.369 1.00 84.94 79 ASN A O 1
ATOM 637 N N . ASN A 1 80 ? -19.003 -6.126 28.617 1.00 87.44 80 ASN A N 1
ATOM 638 C CA . ASN A 1 80 ? -18.621 -6.045 27.210 1.00 87.44 80 ASN A CA 1
ATOM 639 C C . ASN A 1 80 ? -17.303 -6.784 26.907 1.00 87.44 80 ASN A C 1
ATOM 641 O O . ASN A 1 80 ? -16.488 -6.334 26.102 1.00 87.44 80 ASN A O 1
ATOM 645 N N . GLU A 1 81 ? -17.075 -7.952 27.514 1.00 86.25 81 GLU A N 1
ATOM 646 C CA . GLU A 1 81 ? -15.845 -8.736 27.305 1.00 86.25 81 GLU A CA 1
ATOM 647 C C . GLU A 1 81 ? -15.630 -9.127 25.832 1.00 86.25 81 GLU A C 1
ATOM 649 O O . GLU A 1 81 ? -14.508 -9.066 25.318 1.00 86.25 81 GLU A O 1
ATOM 654 N N . VAL A 1 82 ? -16.715 -9.441 25.113 1.00 88.50 82 VAL A N 1
ATOM 655 C CA . VAL A 1 82 ? -16.686 -9.795 23.683 1.00 88.50 82 VAL A CA 1
ATOM 656 C C . VAL A 1 82 ? -16.084 -8.668 22.839 1.00 88.50 82 VAL A C 1
ATOM 658 O O . VAL A 1 82 ? -15.298 -8.934 21.926 1.00 88.50 82 VAL A O 1
ATOM 661 N N . PHE A 1 83 ? -16.373 -7.405 23.172 1.00 87.88 83 PHE A N 1
ATOM 662 C CA . PHE A 1 83 ? -15.792 -6.244 22.496 1.00 87.88 83 PHE A CA 1
ATOM 663 C C . PHE A 1 83 ? -14.263 -6.222 22.623 1.00 87.88 83 PHE A C 1
ATOM 665 O O . PHE A 1 83 ? -13.557 -5.990 21.633 1.00 87.88 83 PHE A O 1
ATOM 672 N N . PHE A 1 84 ? -13.737 -6.488 23.821 1.00 90.12 84 PHE A N 1
ATOM 673 C CA . PHE A 1 84 ? -12.299 -6.464 24.086 1.00 90.12 84 PHE A CA 1
ATOM 674 C C . PHE A 1 84 ? -11.576 -7.657 23.465 1.00 90.12 84 PHE A C 1
ATOM 676 O O . PHE A 1 84 ? -10.531 -7.464 22.844 1.00 90.12 84 PHE A O 1
ATOM 683 N N . VAL A 1 85 ? -12.150 -8.862 23.536 1.00 90.81 85 VAL A N 1
ATOM 684 C CA . VAL A 1 85 ? -11.592 -10.060 22.882 1.00 90.81 85 VAL A CA 1
ATOM 685 C C . VAL A 1 85 ? -11.527 -9.867 21.366 1.00 90.81 85 VAL A C 1
ATOM 687 O O . VAL A 1 85 ? -10.495 -10.118 20.743 1.00 90.81 85 VAL A O 1
ATOM 690 N N . ARG A 1 86 ? -12.601 -9.349 20.763 1.00 89.50 86 ARG A N 1
ATOM 691 C CA . ARG A 1 86 ? -12.658 -9.021 19.334 1.00 89.50 86 ARG A CA 1
ATOM 692 C C . ARG A 1 86 ? -11.613 -7.976 18.949 1.00 89.50 86 ARG A C 1
ATOM 694 O O . ARG A 1 86 ? -10.893 -8.157 17.968 1.00 89.50 86 ARG A O 1
ATOM 701 N N . SER A 1 87 ? -11.506 -6.903 19.731 1.00 88.75 87 SER A N 1
ATOM 702 C CA . SER A 1 87 ? -10.524 -5.835 19.508 1.00 88.75 87 SER A CA 1
ATOM 703 C C . SER A 1 87 ? -9.090 -6.354 19.615 1.00 88.75 87 SER A C 1
ATOM 705 O O . SER A 1 87 ? -8.251 -6.004 18.789 1.00 88.75 87 SER A O 1
ATOM 707 N N . TRP A 1 88 ? -8.824 -7.244 20.573 1.00 93.12 88 TRP A N 1
ATOM 708 C CA . TRP A 1 88 ? -7.534 -7.907 20.739 1.00 93.12 88 TRP A CA 1
ATOM 709 C C . TRP A 1 88 ? -7.165 -8.770 19.533 1.00 93.12 88 TRP A C 1
ATOM 711 O O . TRP A 1 88 ? -6.068 -8.621 18.999 1.00 93.12 88 TRP A O 1
ATOM 721 N N . LEU A 1 89 ? -8.082 -9.612 19.047 1.00 92.62 89 LEU A N 1
ATOM 722 C CA . LEU A 1 89 ? -7.838 -10.462 17.877 1.00 92.62 89 LEU A CA 1
ATOM 723 C C . LEU A 1 89 ? -7.580 -9.646 16.605 1.00 92.62 89 LEU A C 1
ATOM 725 O O . LEU A 1 89 ? -6.660 -9.960 15.847 1.00 92.62 89 LEU A O 1
ATOM 729 N N . VAL A 1 90 ? -8.362 -8.586 16.376 1.00 90.62 90 VAL A N 1
ATOM 730 C CA . VAL A 1 90 ? -8.167 -7.686 15.228 1.00 90.62 90 VAL A CA 1
ATOM 731 C C . VAL A 1 90 ? -6.813 -6.989 15.319 1.00 90.62 90 VAL A C 1
ATOM 733 O O . VAL A 1 90 ? -6.079 -6.951 14.333 1.00 90.62 90 VAL A O 1
ATOM 736 N N . LEU A 1 91 ? -6.454 -6.482 16.499 1.00 91.75 91 LEU A N 1
ATOM 737 C CA . LEU A 1 91 ? -5.179 -5.808 16.705 1.00 91.75 91 LEU A CA 1
ATOM 738 C C . LEU A 1 91 ? -4.006 -6.778 16.516 1.00 91.75 91 LEU A C 1
ATOM 740 O O . LEU A 1 91 ? -3.115 -6.490 15.726 1.00 91.75 91 LEU A O 1
ATOM 744 N N . ALA A 1 92 ? -4.064 -7.978 17.103 1.00 94.00 92 ALA A N 1
ATOM 745 C CA . ALA A 1 92 ? -3.062 -9.026 16.904 1.00 94.00 92 ALA A CA 1
ATOM 746 C C . ALA A 1 92 ? -2.891 -9.391 15.420 1.00 94.00 92 ALA A C 1
ATOM 748 O O . ALA A 1 92 ? -1.771 -9.577 14.938 1.00 94.00 92 ALA A O 1
ATOM 749 N N . PHE A 1 93 ? -3.994 -9.479 14.673 1.00 92.88 93 PHE A N 1
ATOM 750 C CA . PHE A 1 93 ? -3.949 -9.728 13.237 1.00 92.88 93 PHE A CA 1
ATOM 751 C C . PHE A 1 93 ? -3.236 -8.591 12.492 1.00 92.88 93 PHE A C 1
ATOM 753 O O . PHE A 1 93 ? -2.373 -8.859 11.652 1.00 92.88 93 PHE A O 1
ATOM 760 N N . ILE A 1 94 ? -3.539 -7.331 12.815 1.00 90.06 94 ILE A N 1
ATOM 761 C CA . ILE A 1 94 ? -2.886 -6.159 12.216 1.00 90.06 94 ILE A CA 1
ATOM 762 C C . ILE A 1 94 ? -1.384 -6.155 12.536 1.00 90.06 94 ILE A C 1
ATOM 764 O O . ILE A 1 94 ? -0.572 -6.124 11.608 1.00 90.06 94 ILE A O 1
ATOM 768 N N . SER A 1 95 ? -0.993 -6.267 13.810 1.00 91.69 95 SER A N 1
ATOM 769 C CA . SER A 1 95 ? 0.416 -6.257 14.233 1.00 91.69 95 SER A CA 1
ATOM 770 C C . SER A 1 95 ? 1.199 -7.419 13.604 1.00 91.69 95 SER A C 1
ATOM 772 O O . SER A 1 95 ? 2.335 -7.251 13.155 1.00 91.69 95 SER A O 1
ATOM 774 N N . GLY A 1 96 ? 0.575 -8.596 13.473 1.00 92.44 96 GLY A N 1
ATOM 775 C CA . GLY A 1 96 ? 1.153 -9.744 12.775 1.00 92.44 96 GLY A CA 1
ATOM 776 C C . GLY A 1 96 ? 1.409 -9.480 11.287 1.00 92.44 96 GLY A C 1
ATOM 777 O O . GLY A 1 96 ? 2.496 -9.783 10.788 1.00 92.44 96 GLY A O 1
ATOM 778 N N . ASN A 1 97 ? 0.450 -8.871 10.579 1.00 89.31 97 ASN A N 1
ATOM 779 C CA . ASN A 1 97 ? 0.609 -8.508 9.165 1.00 89.31 97 ASN A CA 1
ATOM 780 C C . ASN A 1 97 ? 1.727 -7.480 8.956 1.00 89.31 97 ASN A C 1
ATOM 782 O O . ASN A 1 97 ? 2.507 -7.622 8.014 1.00 89.31 97 ASN A O 1
ATOM 786 N N . VAL A 1 98 ? 1.865 -6.503 9.856 1.00 86.88 98 VAL A N 1
ATOM 787 C CA . VAL A 1 98 ? 2.962 -5.521 9.822 1.00 86.88 98 VAL A CA 1
ATOM 788 C C . VAL A 1 98 ? 4.320 -6.221 9.922 1.00 86.88 98 VAL A C 1
ATOM 790 O O . VAL A 1 98 ? 5.218 -5.965 9.119 1.00 86.88 98 VAL A O 1
ATOM 793 N N . LEU A 1 99 ? 4.473 -7.162 10.856 1.00 88.31 99 LEU A N 1
ATOM 794 C CA . LEU A 1 99 ? 5.720 -7.915 11.025 1.00 88.31 99 LEU A CA 1
ATOM 795 C C . LEU A 1 99 ? 6.034 -8.814 9.817 1.00 88.31 99 LEU A C 1
ATOM 797 O O . LEU A 1 99 ? 7.197 -8.936 9.419 1.00 88.31 99 LEU A O 1
ATOM 801 N N . ILE A 1 100 ? 5.013 -9.423 9.204 1.00 88.31 100 ILE A N 1
ATOM 802 C CA . ILE A 1 100 ? 5.168 -10.194 7.960 1.00 88.31 100 ILE A CA 1
ATOM 803 C C . ILE A 1 100 ? 5.607 -9.275 6.817 1.00 88.31 100 ILE A C 1
ATOM 805 O O . ILE A 1 100 ? 6.555 -9.612 6.103 1.00 88.31 100 ILE A O 1
ATOM 809 N N . GLN A 1 101 ? 4.971 -8.110 6.673 1.00 82.44 101 GLN A N 1
ATOM 810 C CA . GLN A 1 101 ? 5.301 -7.114 5.654 1.00 82.44 101 GLN A CA 1
ATOM 811 C C . GLN A 1 101 ? 6.753 -6.637 5.799 1.00 82.44 101 GLN A C 1
ATOM 813 O O . GLN A 1 101 ? 7.498 -6.616 4.816 1.00 82.44 101 GLN A O 1
ATOM 818 N N . MET A 1 102 ? 7.204 -6.356 7.026 1.00 78.38 102 MET A N 1
ATOM 819 C CA . MET A 1 102 ? 8.604 -6.016 7.304 1.00 78.38 102 MET A CA 1
ATOM 820 C C . MET A 1 102 ? 9.564 -7.140 6.877 1.00 78.38 102 MET A C 1
ATOM 822 O O . MET A 1 102 ? 10.594 -6.875 6.252 1.00 78.38 102 MET A O 1
ATOM 826 N N . GLY A 1 103 ? 9.216 -8.402 7.153 1.00 77.62 103 GLY A N 1
ATOM 827 C CA . GLY A 1 103 ? 10.018 -9.566 6.765 1.00 77.62 103 GLY A CA 1
ATOM 828 C C . GLY A 1 103 ? 10.057 -9.845 5.257 1.00 77.62 103 GLY A C 1
ATOM 829 O O . GLY A 1 103 ? 11.051 -10.379 4.766 1.00 77.62 103 GLY A O 1
ATOM 830 N N . GLN A 1 104 ? 9.008 -9.492 4.509 1.00 76.56 104 GLN A N 1
ATOM 831 C CA . GLN A 1 104 ? 8.977 -9.620 3.046 1.00 76.56 104 GLN A CA 1
ATOM 832 C C . GLN A 1 104 ? 9.847 -8.564 2.362 1.00 76.56 104 GLN A C 1
ATOM 834 O O . GLN A 1 104 ? 10.578 -8.877 1.422 1.00 76.56 104 GLN A O 1
ATOM 839 N N . SER A 1 105 ? 9.808 -7.329 2.860 1.00 68.00 105 SER A N 1
ATOM 840 C CA . SER A 1 105 ? 10.590 -6.226 2.304 1.00 68.00 105 SER A CA 1
ATOM 841 C C . SER A 1 105 ? 12.079 -6.303 2.645 1.00 68.00 105 SER A C 1
ATOM 843 O O . SER A 1 105 ? 12.910 -5.862 1.851 1.00 68.00 105 SER A O 1
ATOM 845 N N . ALA A 1 106 ? 12.427 -6.883 3.798 1.00 75.94 106 ALA A N 1
ATOM 846 C CA . ALA A 1 106 ? 13.802 -7.161 4.204 1.00 75.94 106 ALA A CA 1
ATOM 847 C C . ALA A 1 106 ? 13.977 -8.664 4.512 1.00 75.94 106 ALA A C 1
ATOM 849 O O . ALA A 1 106 ? 13.979 -9.060 5.680 1.00 75.94 106 ALA A O 1
ATOM 850 N N . PRO A 1 107 ? 14.184 -9.524 3.490 1.00 74.06 107 PRO A N 1
ATOM 851 C CA . PRO A 1 107 ? 14.243 -10.982 3.660 1.00 74.06 107 PRO A CA 1
ATOM 852 C C . PRO A 1 107 ? 15.286 -11.462 4.677 1.00 74.06 107 PRO A C 1
ATOM 854 O O . PRO A 1 107 ? 15.112 -12.500 5.312 1.00 74.06 107 PRO A O 1
ATOM 857 N N . ARG A 1 108 ? 16.362 -10.688 4.865 1.00 74.06 108 ARG A N 1
ATOM 858 C CA . ARG A 1 108 ? 17.432 -10.959 5.839 1.00 74.06 108 ARG A CA 1
ATOM 859 C C . ARG A 1 108 ? 16.981 -10.821 7.300 1.00 74.06 108 ARG A C 1
ATOM 861 O O . ARG A 1 108 ? 17.660 -11.307 8.197 1.00 74.06 108 ARG A O 1
ATOM 868 N N . LEU A 1 109 ? 15.842 -10.173 7.536 1.00 75.81 109 LEU A N 1
ATOM 869 C CA . LEU A 1 109 ? 15.259 -9.913 8.854 1.00 75.81 109 LEU A CA 1
ATOM 870 C C . LEU A 1 109 ? 13.941 -10.660 9.063 1.00 75.81 109 LEU A C 1
ATOM 872 O O . LEU A 1 109 ? 13.209 -10.374 10.009 1.00 75.81 109 LEU A O 1
ATOM 876 N N . LYS A 1 110 ? 13.643 -11.640 8.202 1.00 83.00 110 LYS A N 1
ATOM 877 C CA . LYS A 1 110 ? 12.437 -12.452 8.316 1.00 83.00 110 LYS A CA 1
ATOM 878 C C . LYS A 1 110 ? 12.369 -13.097 9.703 1.00 83.00 110 LYS A C 1
ATOM 880 O O . LYS A 1 110 ? 13.265 -13.833 10.126 1.00 83.00 110 LYS A O 1
ATOM 885 N N . LEU A 1 111 ? 11.296 -12.791 10.423 1.00 85.00 111 LEU A N 1
ATOM 886 C CA . LEU A 1 111 ? 11.007 -13.391 11.715 1.00 85.00 111 LEU A CA 1
ATOM 887 C C . LEU A 1 111 ? 10.445 -14.803 11.536 1.00 85.00 111 LEU A C 1
ATOM 889 O O . LEU A 1 111 ? 9.805 -15.124 10.532 1.00 85.00 111 LEU A O 1
ATOM 893 N N . THR A 1 112 ? 10.680 -15.656 12.531 1.00 90.50 112 THR A N 1
ATOM 894 C CA . THR A 1 112 ? 10.062 -16.988 12.569 1.00 90.50 112 THR A CA 1
ATOM 895 C C . THR A 1 112 ? 8.551 -16.823 12.772 1.00 90.50 112 THR A C 1
ATOM 897 O O . THR A 1 112 ? 8.170 -15.977 13.581 1.00 90.50 112 THR A O 1
ATOM 900 N N . PRO A 1 113 ? 7.670 -17.632 12.148 1.00 91.75 113 PRO A N 1
ATOM 901 C CA . PRO A 1 113 ? 6.220 -17.503 12.338 1.00 91.75 113 PRO A CA 1
ATOM 902 C C . PRO A 1 113 ? 5.793 -17.496 13.812 1.00 91.75 113 PRO A C 1
ATOM 904 O O . PRO A 1 113 ? 4.964 -16.691 14.217 1.00 91.75 113 PRO A O 1
ATOM 907 N N . ARG A 1 114 ? 6.447 -18.316 14.647 1.00 92.38 114 ARG A N 1
ATOM 908 C CA . ARG A 1 114 ? 6.233 -18.334 16.104 1.00 92.38 114 ARG A CA 1
ATOM 909 C C . ARG A 1 114 ? 6.553 -16.993 16.773 1.00 92.38 114 ARG A C 1
ATOM 911 O O . ARG A 1 114 ? 5.809 -16.553 17.636 1.00 92.38 114 ARG A O 1
ATOM 918 N N . GLN A 1 115 ? 7.642 -16.341 16.362 1.00 93.12 115 GLN A N 1
ATOM 919 C CA . GLN A 1 115 ? 8.047 -15.032 16.886 1.00 93.12 115 GLN A CA 1
ATOM 920 C C . GLN A 1 115 ? 7.055 -13.941 16.478 1.00 93.12 115 GLN A C 1
ATOM 922 O O . GLN A 1 115 ? 6.722 -13.094 17.300 1.00 93.12 115 GLN A O 1
ATOM 927 N N . VAL A 1 116 ? 6.557 -13.987 15.238 1.00 93.69 116 VAL A N 1
ATOM 928 C CA . VAL A 1 116 ? 5.529 -13.058 14.744 1.00 93.69 116 VAL A CA 1
ATOM 929 C C . VAL A 1 116 ? 4.242 -13.199 15.551 1.00 93.69 116 VAL A C 1
ATOM 931 O O . VAL A 1 116 ? 3.757 -12.211 16.085 1.00 93.69 116 VAL A O 1
ATOM 934 N N . VAL A 1 117 ? 3.726 -14.423 15.695 1.00 95.12 117 VAL A N 1
ATOM 935 C CA . VAL A 1 117 ? 2.473 -14.670 16.425 1.00 95.12 117 VAL A CA 1
ATOM 936 C C . VAL A 1 117 ? 2.604 -14.264 17.892 1.00 95.12 117 VAL A C 1
ATOM 938 O O . VAL A 1 117 ? 1.751 -13.547 18.400 1.00 95.12 117 VAL A O 1
ATOM 941 N N . LEU A 1 118 ? 3.690 -14.659 18.565 1.00 95.12 118 LEU A N 1
ATOM 942 C CA . LEU A 1 118 ? 3.871 -14.349 19.983 1.00 95.12 118 LEU A CA 1
ATOM 943 C C . LEU A 1 118 ? 4.007 -12.841 20.234 1.00 95.12 118 LEU A C 1
ATOM 945 O O . LEU A 1 118 ? 3.382 -12.318 21.150 1.00 95.12 118 LEU A O 1
ATOM 949 N N . SER A 1 119 ? 4.795 -12.137 19.413 1.00 93.81 119 SER A N 1
ATOM 950 C CA . SER A 1 119 ? 4.959 -10.683 19.551 1.00 93.81 119 SER A CA 1
ATOM 951 C C . SER A 1 119 ? 3.675 -9.917 19.241 1.00 93.81 119 SER A C 1
ATOM 953 O O . SER A 1 119 ? 3.345 -8.993 19.978 1.00 93.81 119 SER A O 1
ATOM 955 N N . ALA A 1 120 ? 2.922 -10.329 18.220 1.00 95.62 120 ALA A N 1
ATOM 956 C CA . ALA A 1 120 ? 1.650 -9.709 17.870 1.00 95.62 120 ALA A CA 1
ATOM 957 C C . ALA A 1 120 ? 0.577 -9.913 18.952 1.00 95.62 120 ALA A C 1
ATOM 959 O O . ALA A 1 120 ? -0.089 -8.955 19.336 1.00 95.62 120 ALA A O 1
ATOM 960 N N . LEU A 1 121 ? 0.433 -11.131 19.492 1.00 96.38 121 LEU A N 1
ATOM 961 C CA . LEU A 1 121 ? -0.508 -11.417 20.585 1.00 96.38 121 LEU A CA 1
ATOM 962 C C . LEU A 1 121 ? -0.142 -10.659 21.865 1.00 96.38 121 LEU A C 1
ATOM 964 O O . LEU A 1 121 ? -1.026 -10.156 22.551 1.00 96.38 121 LEU A O 1
ATOM 968 N N . PHE A 1 122 ? 1.153 -10.558 22.171 1.00 96.00 122 PHE A N 1
ATOM 969 C CA . PHE A 1 122 ? 1.639 -9.824 23.335 1.00 96.00 122 PHE A CA 1
ATOM 970 C C . PHE A 1 122 ? 1.401 -8.312 23.210 1.00 96.00 122 PHE A C 1
ATOM 972 O O . PHE A 1 122 ? 0.807 -7.718 24.108 1.00 96.00 122 PHE A O 1
ATOM 979 N N . ALA A 1 123 ? 1.827 -7.694 22.102 1.00 95.44 123 ALA A N 1
ATOM 980 C CA . ALA A 1 123 ? 1.680 -6.253 21.884 1.00 95.44 123 ALA A CA 1
ATOM 981 C C . ALA A 1 123 ? 0.205 -5.824 21.911 1.00 95.44 123 ALA A C 1
ATOM 983 O O . ALA A 1 123 ? -0.160 -4.873 22.609 1.00 95.44 123 ALA A O 1
ATOM 984 N N . SER A 1 124 ? -0.654 -6.595 21.246 1.00 95.19 124 SER A N 1
ATOM 985 C CA . SER A 1 124 ? -2.094 -6.347 21.235 1.00 95.19 124 SER A CA 1
ATOM 986 C C . SER A 1 124 ? -2.747 -6.564 22.601 1.00 95.19 124 SER A C 1
ATOM 988 O O . SER A 1 124 ? -3.598 -5.765 22.987 1.00 95.19 124 SER A O 1
ATOM 990 N N . ALA A 1 125 ? -2.356 -7.595 23.363 1.00 95.62 125 ALA A N 1
ATOM 991 C CA . ALA A 1 125 ? -2.921 -7.862 24.690 1.00 95.62 125 ALA A CA 1
ATOM 992 C C . ALA A 1 125 ? -2.632 -6.713 25.662 1.00 95.62 125 ALA A C 1
ATOM 994 O O . ALA A 1 125 ? -3.535 -6.231 26.344 1.00 95.62 125 ALA A O 1
ATOM 995 N N . VAL A 1 126 ? -1.386 -6.231 25.683 1.00 95.94 126 VAL A N 1
ATOM 996 C CA . VAL A 1 126 ? -0.998 -5.090 26.522 1.00 95.94 126 VAL A CA 1
ATOM 997 C C . VAL A 1 126 ? -1.738 -3.820 26.089 1.00 95.94 126 VAL A C 1
ATOM 999 O O . VAL A 1 126 ? -2.263 -3.102 26.937 1.00 95.94 126 VAL A O 1
ATOM 1002 N N . SER A 1 127 ? -1.844 -3.561 24.783 1.00 93.81 127 SER A N 1
ATOM 1003 C CA . SER A 1 127 ? -2.543 -2.380 24.253 1.00 93.81 127 SER A CA 1
ATOM 1004 C C . SER A 1 127 ? -4.035 -2.379 24.585 1.00 93.81 127 SER A C 1
ATOM 1006 O O . SER A 1 127 ? -4.571 -1.361 25.021 1.00 93.81 127 SER A O 1
ATOM 1008 N N . VAL A 1 128 ? -4.709 -3.523 24.444 1.00 92.62 128 VAL A N 1
ATOM 1009 C CA . VAL A 1 128 ? -6.118 -3.662 24.838 1.00 92.62 128 VAL A CA 1
ATOM 1010 C C . VAL A 1 128 ? -6.279 -3.562 26.352 1.00 92.62 128 VAL A C 1
ATOM 1012 O O . VAL A 1 128 ? -7.211 -2.906 26.805 1.00 92.62 128 VAL A O 1
ATOM 1015 N N . GLY A 1 129 ? -5.354 -4.113 27.142 1.00 93.25 129 GLY A N 1
ATOM 1016 C CA . GLY A 1 129 ? -5.349 -3.947 28.598 1.00 93.25 129 GLY A CA 1
ATOM 1017 C C . GLY A 1 129 ? -5.277 -2.477 29.030 1.00 93.25 129 GLY A C 1
ATOM 1018 O O . GLY A 1 129 ? -6.014 -2.063 29.924 1.00 93.25 129 GLY A O 1
ATOM 1019 N N . ILE A 1 130 ? -4.464 -1.661 28.345 1.00 92.19 130 ILE A N 1
ATOM 1020 C CA . ILE A 1 130 ? -4.418 -0.204 28.557 1.00 92.19 130 ILE A CA 1
ATOM 1021 C C . ILE A 1 130 ? -5.778 0.434 28.242 1.00 92.19 130 ILE A C 1
ATOM 1023 O O . ILE A 1 130 ? -6.245 1.281 28.999 1.00 92.19 130 ILE A O 1
ATOM 1027 N N . ILE A 1 131 ? -6.443 0.018 27.160 1.00 90.38 131 ILE A N 1
ATOM 1028 C CA . ILE A 1 131 ? -7.772 0.535 26.803 1.00 90.38 131 ILE A CA 1
ATOM 1029 C C . ILE A 1 131 ? -8.832 0.138 27.826 1.00 90.38 131 ILE A C 1
ATOM 1031 O O . ILE A 1 131 ? -9.632 0.990 28.202 1.00 90.38 131 ILE A O 1
ATOM 1035 N N . VAL A 1 132 ? -8.834 -1.109 28.304 1.00 91.50 132 VAL A N 1
ATOM 1036 C CA . VAL A 1 132 ? -9.742 -1.557 29.371 1.00 91.50 132 VAL A CA 1
ATOM 1037 C C . VAL A 1 132 ? -9.550 -0.681 30.606 1.00 91.50 132 VAL A C 1
ATOM 1039 O O . VAL A 1 132 ? -10.524 -0.139 31.122 1.00 91.50 132 VAL A O 1
ATOM 1042 N N . LEU A 1 133 ? -8.300 -0.461 31.026 1.00 91.81 133 LEU A N 1
ATOM 1043 C CA . LEU A 1 133 ? -7.985 0.403 32.162 1.00 91.81 133 LEU A CA 1
ATOM 1044 C C . LEU A 1 133 ? -8.505 1.833 31.952 1.00 91.81 133 LEU A C 1
ATOM 1046 O O . LEU A 1 133 ? -9.149 2.386 32.838 1.00 91.81 133 LEU A O 1
ATOM 1050 N N . LEU A 1 134 ? -8.278 2.424 30.777 1.00 91.00 134 LEU A N 1
ATOM 1051 C CA . LEU A 1 134 ? -8.782 3.762 30.459 1.00 91.00 134 LEU A CA 1
ATOM 1052 C C . LEU A 1 134 ? -10.313 3.821 30.454 1.00 91.00 134 LEU A C 1
ATOM 1054 O O . LEU A 1 134 ? -10.871 4.793 30.956 1.00 91.00 134 LEU A O 1
ATOM 1058 N N . CYS A 1 135 ? -10.997 2.795 29.941 1.00 89.69 135 CYS A N 1
ATOM 1059 C CA . CYS A 1 135 ? -12.460 2.733 29.953 1.00 89.69 135 CYS A CA 1
ATOM 1060 C C . CYS A 1 135 ? -13.009 2.652 31.383 1.00 89.69 135 CYS A C 1
ATOM 1062 O O . CYS A 1 135 ? -13.998 3.311 31.684 1.00 89.69 135 CYS A O 1
ATOM 1064 N N . VAL A 1 136 ? -12.354 1.890 32.270 1.00 89.88 136 VAL A N 1
ATOM 1065 C CA . VAL A 1 136 ? -12.719 1.815 33.697 1.00 89.88 136 VAL A CA 1
ATOM 1066 C C . VAL A 1 136 ? -12.520 3.165 34.393 1.00 89.88 136 VAL A C 1
ATOM 1068 O O . VAL A 1 136 ? -13.314 3.531 35.254 1.00 89.88 136 VAL A O 1
ATOM 1071 N N . LEU A 1 137 ? -11.474 3.911 34.026 1.00 90.44 137 LEU A N 1
ATOM 1072 C CA . LEU A 1 137 ? -11.139 5.195 34.650 1.00 90.44 137 LEU A CA 1
ATOM 1073 C C . LEU A 1 137 ? -11.920 6.396 34.096 1.00 90.44 137 LEU A C 1
ATOM 1075 O O . LEU A 1 137 ? -11.952 7.435 34.751 1.00 90.44 137 LEU A O 1
ATOM 1079 N N . THR A 1 138 ? -12.482 6.303 32.888 1.00 88.31 138 THR A N 1
ATOM 1080 C CA . THR A 1 138 ? -13.084 7.452 32.191 1.00 88.31 138 THR A CA 1
ATOM 1081 C C . THR A 1 138 ? -14.540 7.203 31.808 1.00 88.31 138 THR A C 1
ATOM 1083 O O . THR A 1 138 ? -15.440 7.502 32.586 1.00 88.31 138 THR A O 1
ATOM 1086 N N . VAL A 1 139 ? -14.787 6.697 30.601 1.00 87.06 139 VAL A N 1
ATOM 1087 C CA . VAL A 1 139 ? -16.113 6.409 30.063 1.00 87.06 139 VAL A CA 1
ATOM 1088 C C . VAL A 1 139 ? -16.018 5.265 29.058 1.00 87.06 139 VAL A C 1
ATOM 1090 O O . VAL A 1 139 ? -15.009 5.103 28.366 1.00 87.06 139 VAL A O 1
ATOM 1093 N N . PHE A 1 140 ? -17.088 4.482 28.961 1.00 85.56 140 PHE A N 1
ATOM 1094 C CA . PHE A 1 140 ? -17.235 3.417 27.981 1.00 85.56 140 PHE A CA 1
ATOM 1095 C C . PHE A 1 140 ? -18.463 3.682 27.097 1.00 85.56 140 PHE A C 1
ATOM 1097 O O . PHE A 1 140 ? -19.516 4.013 27.642 1.00 85.56 140 PHE A O 1
ATOM 1104 N N . PRO A 1 141 ? -18.361 3.530 25.761 1.00 84.12 141 PRO A N 1
ATOM 1105 C CA . PRO A 1 141 ? -17.162 3.252 24.966 1.00 84.12 141 PRO A CA 1
ATOM 1106 C C . PRO A 1 141 ? -16.253 4.484 24.829 1.00 84.12 141 PRO A C 1
ATOM 1108 O O . PRO A 1 141 ? -16.714 5.625 24.806 1.00 84.12 141 PRO A O 1
ATOM 1111 N N . LEU A 1 142 ? -14.944 4.252 24.701 1.00 84.62 142 LEU A N 1
ATOM 1112 C CA . LEU A 1 142 ? -13.960 5.331 24.618 1.00 84.62 1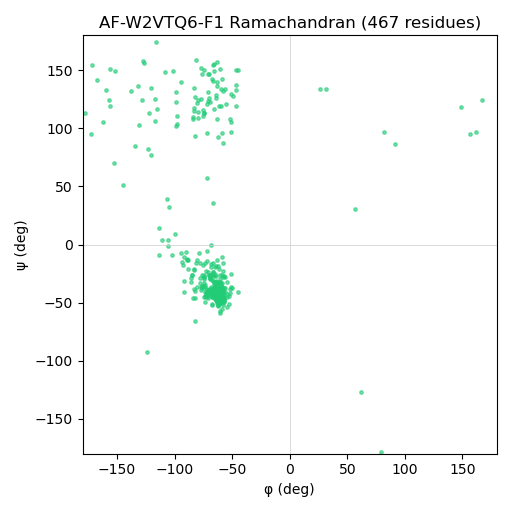42 LEU A CA 1
ATOM 1113 C C . LEU A 1 142 ? -14.064 6.078 23.269 1.00 84.62 142 LEU A C 1
ATOM 1115 O O . LEU A 1 142 ? -13.907 5.445 22.213 1.00 84.62 142 LEU A O 1
ATOM 1119 N N . PRO A 1 143 ? -14.264 7.412 23.258 1.00 83.81 143 PRO A N 1
ATOM 1120 C CA . PRO A 1 143 ? -14.259 8.177 22.018 1.00 83.81 143 PRO A CA 1
ATOM 1121 C C . PRO A 1 143 ? -12.877 8.085 21.367 1.00 83.81 143 PRO A C 1
ATOM 1123 O O . PRO A 1 143 ? -11.850 8.182 22.037 1.00 83.81 143 PRO A O 1
ATOM 1126 N N . PHE A 1 144 ? -12.843 7.879 20.050 1.00 81.69 144 PHE A N 1
ATOM 1127 C CA . PHE A 1 144 ? -11.598 7.682 19.297 1.00 81.69 144 PHE A CA 1
ATOM 1128 C C . PHE A 1 144 ? -10.732 6.513 19.808 1.00 81.69 144 PHE A C 1
ATOM 1130 O O . PHE A 1 144 ? -9.513 6.541 19.646 1.00 81.69 144 PHE A O 1
ATOM 1137 N N . GLY A 1 145 ? -11.335 5.459 20.376 1.00 82.50 145 GLY A N 1
ATOM 1138 C CA . GLY A 1 145 ? -10.601 4.326 20.958 1.00 82.50 145 GLY A CA 1
ATOM 1139 C C . GLY A 1 145 ? -9.538 3.706 20.039 1.00 82.50 145 GLY A C 1
ATOM 1140 O O . GLY A 1 145 ? -8.446 3.385 20.501 1.00 82.50 145 GLY A O 1
ATOM 1141 N N . LEU A 1 146 ? -9.792 3.636 18.724 1.00 81.38 146 LEU A N 1
ATOM 1142 C CA . LEU A 1 146 ? -8.804 3.175 17.735 1.00 81.38 146 LEU A CA 1
ATOM 1143 C C . LEU A 1 146 ? -7.572 4.094 17.622 1.00 81.38 146 LEU A C 1
ATOM 1145 O O . LEU A 1 146 ? -6.458 3.608 17.447 1.00 81.38 146 LEU A O 1
ATOM 1149 N N . LEU A 1 147 ? -7.745 5.412 17.746 1.00 85.62 147 LEU A N 1
ATOM 1150 C CA . LEU A 1 147 ? -6.631 6.368 17.723 1.00 85.62 147 LEU A CA 1
ATOM 1151 C C . LEU A 1 147 ? -5.836 6.330 19.033 1.00 85.62 147 LEU A C 1
ATOM 1153 O O . LEU A 1 147 ? -4.645 6.624 19.024 1.00 85.62 147 LEU A O 1
ATOM 1157 N N . ILE A 1 148 ? -6.481 5.966 20.143 1.00 87.88 148 ILE A N 1
ATOM 1158 C CA . ILE A 1 148 ? -5.839 5.859 21.460 1.00 87.88 148 ILE A CA 1
ATOM 1159 C C . ILE A 1 148 ? -5.075 4.534 21.594 1.00 87.88 148 ILE A C 1
ATOM 1161 O O . ILE A 1 148 ? -3.991 4.518 22.172 1.00 87.88 148 ILE A O 1
ATOM 1165 N N . VAL A 1 149 ? -5.592 3.434 21.032 1.00 88.19 149 VAL A N 1
ATOM 1166 C CA . VAL A 1 149 ? -4.945 2.109 21.104 1.00 88.19 149 VAL A CA 1
ATOM 1167 C C . VAL A 1 149 ? -3.778 1.957 20.128 1.00 88.19 149 VAL A C 1
ATOM 1169 O O . VAL A 1 149 ? -2.838 1.212 20.405 1.00 88.19 149 VAL A O 1
ATOM 1172 N N . ALA A 1 150 ? -3.809 2.667 18.996 1.00 87.12 150 ALA A N 1
ATOM 1173 C CA . ALA A 1 150 ? -2.805 2.510 17.949 1.00 87.12 150 ALA A CA 1
ATOM 1174 C C . ALA A 1 150 ? -1.370 2.868 18.399 1.00 87.12 150 ALA A C 1
ATOM 1176 O O . ALA A 1 150 ? -0.468 2.079 18.118 1.00 87.12 150 ALA A O 1
ATOM 1177 N N . PRO A 1 151 ? -1.096 3.989 19.105 1.00 89.62 151 PRO A N 1
ATOM 1178 C CA . PRO A 1 151 ? 0.268 4.326 19.512 1.00 89.62 151 PRO A CA 1
ATOM 1179 C C . PRO A 1 151 ? 0.902 3.304 20.471 1.00 89.62 151 PRO A C 1
ATOM 1181 O O . PRO A 1 151 ? 2.029 2.890 20.189 1.00 89.62 151 PRO A O 1
ATOM 1184 N N . PRO A 1 152 ? 0.230 2.845 21.552 1.00 91.50 152 PRO A N 1
ATOM 1185 C CA . PRO A 1 152 ? 0.751 1.764 22.388 1.00 91.50 152 PRO A CA 1
ATOM 1186 C C . PRO A 1 152 ? 1.100 0.500 21.594 1.00 91.50 152 PRO A C 1
ATOM 1188 O O . PRO A 1 152 ? 2.199 -0.032 21.759 1.00 91.50 152 PRO A O 1
ATOM 1191 N N . ASP A 1 153 ? 0.224 0.068 20.682 1.00 91.12 153 ASP A N 1
ATOM 1192 C CA . ASP A 1 153 ? 0.445 -1.150 19.894 1.00 91.12 153 ASP A CA 1
ATOM 1193 C C . ASP A 1 153 ? 1.632 -1.019 18.937 1.00 91.12 153 ASP A C 1
ATOM 1195 O O . ASP A 1 153 ? 2.486 -1.904 18.858 1.00 91.12 153 ASP A O 1
ATOM 1199 N N . VAL A 1 154 ? 1.737 0.127 18.264 1.00 90.12 154 VAL A N 1
ATOM 1200 C CA . VAL A 1 154 ? 2.856 0.469 17.380 1.00 90.12 154 VAL A CA 1
ATOM 1201 C C . VAL A 1 154 ? 4.177 0.450 18.145 1.00 90.12 154 VAL A C 1
ATOM 1203 O O . VAL A 1 154 ? 5.159 -0.133 17.671 1.00 90.12 154 VAL A O 1
ATOM 1206 N N . ILE A 1 155 ? 4.213 1.064 19.332 1.00 91.12 155 ILE A N 1
ATOM 1207 C CA . ILE A 1 155 ? 5.411 1.126 20.176 1.00 91.12 155 ILE A CA 1
ATOM 1208 C C . ILE A 1 155 ? 5.814 -0.281 20.615 1.00 91.12 155 ILE A C 1
ATOM 1210 O O . ILE A 1 155 ? 6.976 -0.657 20.459 1.00 91.12 155 ILE A O 1
ATOM 1214 N N . LEU A 1 156 ? 4.866 -1.076 21.113 1.00 93.25 156 LEU A N 1
ATOM 1215 C CA . LEU A 1 156 ? 5.127 -2.427 21.605 1.00 93.25 156 LEU A CA 1
ATOM 1216 C C . LEU A 1 156 ? 5.547 -3.376 20.484 1.00 93.25 156 LEU A C 1
ATOM 1218 O O . LEU A 1 156 ? 6.552 -4.070 20.619 1.00 93.25 156 LEU A O 1
ATOM 1222 N N . THR A 1 157 ? 4.855 -3.355 19.347 1.00 91.19 157 THR A N 1
ATOM 1223 C CA . THR A 1 157 ? 5.203 -4.165 18.172 1.00 91.19 157 THR A CA 1
ATOM 1224 C C . THR A 1 157 ? 6.602 -3.816 17.666 1.00 91.19 157 THR A C 1
ATOM 1226 O O . THR A 1 157 ? 7.415 -4.706 17.401 1.00 91.19 157 THR A O 1
ATOM 1229 N N . THR A 1 158 ? 6.932 -2.521 17.603 1.00 88.88 158 THR A N 1
ATOM 1230 C CA . THR A 1 158 ? 8.272 -2.056 17.216 1.00 88.88 158 THR A CA 1
ATOM 1231 C C . THR A 1 158 ? 9.326 -2.481 18.237 1.00 88.88 158 THR A C 1
ATOM 1233 O O . THR A 1 158 ? 10.394 -2.954 17.850 1.00 88.88 158 THR A O 1
ATOM 1236 N N . ALA A 1 159 ? 9.036 -2.375 19.536 1.00 90.75 159 ALA A N 1
ATOM 1237 C CA . ALA A 1 159 ? 9.935 -2.805 20.601 1.00 90.75 159 ALA A CA 1
ATOM 1238 C C . ALA A 1 159 ? 10.201 -4.317 20.543 1.00 90.75 159 ALA A C 1
ATOM 1240 O O . ALA A 1 159 ? 11.357 -4.735 20.602 1.00 90.75 159 ALA A O 1
ATOM 1241 N N . CYS A 1 160 ? 9.166 -5.139 20.342 1.00 91.38 160 CYS A N 1
ATOM 1242 C CA . CYS A 1 160 ? 9.306 -6.581 20.148 1.00 91.38 160 CYS A CA 1
ATOM 1243 C C . CYS A 1 160 ? 10.144 -6.904 18.905 1.00 91.38 160 CYS A C 1
ATOM 1245 O O . CYS A 1 160 ? 11.057 -7.730 18.972 1.00 91.38 160 CYS A O 1
ATOM 1247 N N . PHE A 1 161 ? 9.888 -6.229 17.781 1.00 88.81 161 PHE A N 1
ATOM 1248 C CA . PHE A 1 161 ? 10.674 -6.398 16.560 1.00 88.81 161 PHE A CA 1
ATOM 1249 C C . PHE A 1 161 ? 12.151 -6.038 16.774 1.00 88.81 161 PHE A C 1
ATOM 1251 O O . PHE A 1 161 ? 13.033 -6.802 16.378 1.00 88.81 161 PHE A O 1
ATOM 1258 N N . VAL A 1 162 ? 12.424 -4.911 17.438 1.00 87.69 162 VAL A N 1
ATOM 1259 C CA . VAL A 1 162 ? 13.774 -4.443 17.785 1.00 87.69 162 VAL A CA 1
ATOM 1260 C C . VAL A 1 162 ? 14.473 -5.395 18.742 1.00 87.69 162 VAL A C 1
ATOM 1262 O O . VAL A 1 162 ? 15.657 -5.669 18.568 1.00 87.69 162 VAL A O 1
ATOM 1265 N N . TYR A 1 163 ? 13.761 -5.938 19.722 1.00 90.19 163 TYR A N 1
ATOM 1266 C CA . TYR A 1 163 ? 14.315 -6.904 20.658 1.00 90.19 163 TYR A CA 1
ATOM 1267 C C . TYR A 1 163 ? 14.732 -8.200 19.946 1.00 90.19 163 TYR A C 1
ATOM 1269 O O . TYR A 1 163 ? 15.861 -8.662 20.107 1.00 90.19 163 TYR A O 1
ATOM 1277 N N . ILE A 1 164 ? 13.859 -8.745 19.091 1.00 89.12 164 ILE A N 1
ATOM 1278 C CA . ILE A 1 164 ? 14.100 -10.011 18.381 1.00 89.12 164 ILE A CA 1
ATOM 1279 C C . ILE A 1 164 ? 15.161 -9.850 17.278 1.00 89.12 164 ILE A C 1
ATOM 1281 O O . ILE A 1 164 ? 16.024 -10.712 17.105 1.00 89.12 164 ILE A O 1
ATOM 1285 N N . SER A 1 165 ? 15.110 -8.753 16.520 1.00 84.88 165 SER A N 1
ATOM 1286 C CA . SER A 1 165 ? 16.005 -8.494 15.381 1.00 84.88 165 SER A CA 1
ATOM 1287 C C . SER A 1 165 ? 17.293 -7.763 15.769 1.00 84.88 165 SER A C 1
ATOM 1289 O O . SER A 1 165 ? 18.251 -7.744 14.994 1.00 84.88 165 SER A O 1
ATOM 1291 N N . GLY A 1 166 ? 17.350 -7.205 16.978 1.00 83.38 166 GLY A N 1
ATOM 1292 C CA . GLY A 1 166 ? 18.435 -6.373 17.494 1.00 83.38 166 GLY A CA 1
ATOM 1293 C C . GLY A 1 166 ? 19.834 -6.980 17.395 1.00 83.38 166 GLY A C 1
ATOM 1294 O O . GLY A 1 166 ? 20.763 -6.276 16.993 1.00 83.38 166 GLY A O 1
ATOM 1295 N N . PRO A 1 167 ? 20.032 -8.266 17.729 1.00 84.50 167 PRO A N 1
ATOM 1296 C CA . PRO A 1 167 ? 21.328 -8.918 17.562 1.00 84.50 167 PRO A CA 1
ATOM 1297 C C . PRO A 1 167 ? 21.780 -9.014 16.095 1.00 84.50 167 PRO A C 1
ATOM 1299 O O . PRO A 1 167 ? 22.972 -8.928 15.815 1.00 84.50 167 PRO A O 1
ATOM 1302 N N . ARG A 1 168 ? 20.843 -9.146 15.144 1.00 82.56 168 ARG A N 1
ATOM 1303 C CA . ARG A 1 168 ? 21.146 -9.391 13.722 1.00 82.56 168 ARG A CA 1
ATOM 1304 C C . ARG A 1 168 ? 21.699 -8.153 13.026 1.00 82.56 168 ARG A C 1
ATOM 1306 O O . ARG A 1 168 ? 22.698 -8.247 12.324 1.00 82.56 168 ARG A O 1
ATOM 1313 N N . TRP A 1 169 ? 21.102 -6.984 13.247 1.00 79.50 169 TRP A N 1
ATOM 1314 C CA . TRP A 1 169 ? 21.617 -5.741 12.657 1.00 79.50 169 TRP A CA 1
ATOM 1315 C C . TRP A 1 169 ? 22.786 -5.131 13.435 1.00 79.50 169 TRP A C 1
ATOM 1317 O O . TRP A 1 169 ? 23.490 -4.281 12.902 1.00 79.50 169 TRP A O 1
ATOM 1327 N N . ARG A 1 170 ? 23.026 -5.553 14.688 1.00 80.94 170 ARG A N 1
ATOM 1328 C CA . ARG A 1 170 ? 24.278 -5.224 15.389 1.00 80.94 170 ARG A CA 1
ATOM 1329 C C . ARG A 1 170 ? 25.477 -5.920 14.742 1.00 80.94 170 ARG A C 1
ATOM 1331 O O . ARG A 1 170 ? 26.569 -5.366 14.767 1.00 80.94 170 ARG A O 1
ATOM 1338 N N . ALA A 1 171 ? 25.265 -7.100 14.156 1.00 83.25 171 ALA A N 1
ATOM 1339 C CA . ALA A 1 171 ? 26.289 -7.836 13.422 1.00 83.25 171 ALA A CA 1
ATOM 1340 C C . ALA A 1 171 ? 26.531 -7.285 12.003 1.00 83.25 171 ALA A C 1
ATOM 1342 O O . ALA A 1 171 ? 27.662 -7.320 11.526 1.00 83.25 171 ALA A O 1
ATOM 1343 N N . ASP A 1 172 ? 25.497 -6.758 11.338 1.00 82.12 172 ASP A N 1
ATOM 1344 C CA . ASP A 1 172 ? 25.603 -6.155 10.004 1.00 82.12 172 ASP A CA 1
ATOM 1345 C C . ASP A 1 172 ? 24.918 -4.771 9.967 1.00 82.12 172 ASP A C 1
ATOM 1347 O O . ASP A 1 172 ? 23.686 -4.693 9.884 1.00 82.12 172 ASP A O 1
ATOM 1351 N N . PRO A 1 173 ? 25.690 -3.664 9.995 1.00 77.62 173 PRO A N 1
ATOM 1352 C CA . PRO A 1 173 ? 25.142 -2.309 10.017 1.00 77.62 173 PRO A CA 1
ATOM 1353 C C . PRO A 1 173 ? 24.411 -1.926 8.723 1.00 77.62 173 PRO A C 1
ATOM 1355 O O . PRO A 1 173 ? 23.636 -0.971 8.730 1.00 77.62 173 PRO A O 1
ATOM 1358 N N . THR A 1 174 ? 24.596 -2.662 7.619 1.00 78.88 174 THR A N 1
ATOM 1359 C CA . THR A 1 174 ? 23.856 -2.397 6.373 1.00 78.88 174 THR A CA 1
ATOM 1360 C C . THR A 1 174 ? 22.369 -2.741 6.496 1.00 78.88 174 THR A C 1
ATOM 1362 O O . THR A 1 174 ? 21.535 -2.075 5.885 1.00 78.88 174 THR A O 1
ATOM 1365 N N . LEU A 1 175 ? 22.015 -3.692 7.371 1.00 79.81 175 LEU A N 1
ATOM 1366 C CA . LEU A 1 175 ? 20.626 -4.073 7.658 1.00 79.81 175 LEU A CA 1
ATOM 1367 C C . LEU A 1 175 ? 19.832 -2.954 8.333 1.00 79.81 175 LEU A C 1
ATOM 1369 O O . LEU A 1 175 ? 18.611 -2.891 8.203 1.00 79.81 175 LEU A O 1
ATOM 1373 N N . TRP A 1 176 ? 20.509 -2.068 9.063 1.00 76.12 176 TRP A N 1
ATOM 1374 C CA . TRP A 1 176 ? 19.855 -0.975 9.775 1.00 76.12 176 TRP A CA 1
ATOM 1375 C C . TRP A 1 176 ? 19.220 0.041 8.823 1.00 76.12 176 TRP A C 1
ATOM 1377 O O . TRP A 1 176 ? 18.149 0.575 9.109 1.00 76.12 176 TRP A O 1
ATOM 1387 N N . GLU A 1 177 ? 19.837 0.272 7.664 1.00 79.31 177 GLU A N 1
ATOM 1388 C CA . GLU A 1 177 ? 19.273 1.151 6.639 1.00 79.31 177 GLU A CA 1
ATOM 1389 C C . GLU A 1 177 ? 18.012 0.545 6.009 1.00 79.31 177 GLU A C 1
ATOM 1391 O O . GLU A 1 177 ? 17.027 1.257 5.813 1.00 79.31 177 GLU A O 1
ATOM 1396 N N . ASP A 1 178 ? 17.979 -0.771 5.784 1.00 77.44 178 ASP A N 1
ATOM 1397 C CA . ASP A 1 178 ? 16.771 -1.455 5.310 1.00 77.44 178 ASP A CA 1
ATOM 1398 C C . ASP A 1 178 ? 15.633 -1.365 6.343 1.00 77.44 178 ASP A C 1
ATOM 1400 O O . ASP A 1 178 ? 14.492 -1.062 5.985 1.00 77.44 178 ASP A O 1
ATOM 1404 N N . VAL A 1 179 ? 15.943 -1.532 7.635 1.00 77.88 179 VAL A N 1
ATOM 1405 C CA . VAL A 1 179 ? 14.972 -1.383 8.736 1.00 77.88 179 VAL A CA 1
ATOM 1406 C C . VAL A 1 179 ? 14.427 0.032 8.821 1.00 77.88 179 VAL A C 1
ATOM 1408 O O . VAL A 1 179 ? 13.213 0.202 8.880 1.00 77.88 179 VAL A O 1
ATOM 1411 N N . LYS A 1 180 ? 15.290 1.055 8.801 1.00 80.06 180 LYS A N 1
ATOM 1412 C CA . LYS A 1 180 ? 14.858 2.462 8.827 1.00 80.06 180 LYS A CA 1
ATOM 1413 C C . LYS A 1 180 ? 13.876 2.767 7.705 1.00 80.06 180 LYS A C 1
ATOM 1415 O O . LYS A 1 180 ? 12.880 3.452 7.929 1.00 80.06 180 LYS A O 1
ATOM 1420 N N . ARG A 1 181 ? 14.150 2.257 6.503 1.00 78.44 181 ARG A N 1
ATOM 1421 C CA . ARG A 1 181 ? 13.290 2.463 5.335 1.00 78.44 181 ARG A CA 1
ATOM 1422 C C . ARG A 1 181 ? 11.933 1.797 5.529 1.00 78.44 181 ARG A C 1
ATOM 1424 O O . ARG A 1 181 ? 10.918 2.444 5.293 1.00 78.44 181 ARG A O 1
ATOM 1431 N N . GLN A 1 182 ? 11.899 0.563 6.036 1.00 78.75 182 GLN A N 1
ATOM 1432 C CA . GLN A 1 182 ? 10.639 -0.122 6.355 1.00 78.75 182 GLN A CA 1
ATOM 1433 C C . GLN A 1 182 ? 9.859 0.560 7.480 1.00 78.75 182 GLN A C 1
ATOM 1435 O O . GLN A 1 182 ? 8.658 0.780 7.347 1.00 78.75 182 GLN A O 1
ATOM 1440 N N . LEU A 1 183 ? 10.539 0.975 8.547 1.00 79.44 183 LEU A N 1
ATOM 1441 C CA . LEU A 1 183 ? 9.923 1.714 9.642 1.00 79.44 183 LEU A CA 1
ATOM 1442 C C . LEU A 1 183 ? 9.357 3.055 9.158 1.00 79.44 183 LEU A C 1
ATOM 1444 O O . LEU A 1 183 ? 8.300 3.475 9.605 1.00 79.44 183 LEU A O 1
ATOM 1448 N N . SER A 1 184 ? 10.015 3.712 8.199 1.00 81.38 184 SER A N 1
ATOM 1449 C CA . SER A 1 184 ? 9.504 4.938 7.582 1.00 81.38 184 SER A CA 1
ATOM 1450 C C . SER A 1 184 ? 8.224 4.704 6.767 1.00 81.38 184 SER A C 1
ATOM 1452 O O . SER A 1 184 ? 7.319 5.535 6.830 1.00 81.38 184 SER A O 1
ATOM 1454 N N . VAL A 1 185 ? 8.115 3.580 6.044 1.00 80.88 185 VAL A N 1
ATOM 1455 C CA . VAL A 1 185 ? 6.875 3.189 5.341 1.00 80.88 185 VAL A CA 1
ATOM 1456 C C . VAL A 1 185 ? 5.756 2.905 6.342 1.00 80.88 185 VAL A C 1
ATOM 1458 O O . VAL A 1 185 ? 4.650 3.418 6.181 1.00 80.88 185 VAL A O 1
ATOM 1461 N N . PHE A 1 186 ? 6.056 2.163 7.406 1.00 82.62 186 PHE A N 1
ATOM 1462 C CA . PHE A 1 186 ? 5.101 1.884 8.476 1.00 82.62 186 PHE A CA 1
ATOM 1463 C C . PHE A 1 186 ? 4.633 3.164 9.183 1.00 82.62 186 PHE A C 1
ATOM 1465 O O . PHE A 1 186 ? 3.439 3.388 9.341 1.00 82.62 186 PHE A O 1
ATOM 1472 N N . ASN A 1 187 ? 5.551 4.077 9.505 1.00 85.06 187 ASN A N 1
ATOM 1473 C CA . ASN A 1 187 ? 5.208 5.378 10.081 1.00 85.06 187 ASN A CA 1
ATOM 1474 C C . ASN A 1 187 ? 4.301 6.202 9.160 1.00 85.06 187 ASN A C 1
ATOM 1476 O O . ASN A 1 187 ? 3.439 6.928 9.648 1.00 85.06 187 ASN A O 1
ATOM 1480 N N . CYS A 1 188 ? 4.461 6.085 7.838 1.00 85.94 188 CYS A N 1
ATOM 1481 C CA . CYS A 1 188 ? 3.549 6.719 6.892 1.00 85.94 188 CYS A CA 1
ATOM 1482 C C . CYS A 1 188 ? 2.137 6.109 6.973 1.00 85.94 188 CYS A C 1
ATOM 1484 O O . CYS A 1 188 ? 1.172 6.864 7.044 1.00 85.94 188 CYS A O 1
ATOM 1486 N N . GLN A 1 189 ? 2.004 4.778 7.046 1.00 85.75 189 GLN A N 1
ATOM 1487 C CA . GLN A 1 189 ? 0.706 4.105 7.247 1.00 85.75 189 GLN A CA 1
ATOM 1488 C C . GLN A 1 189 ? 0.031 4.542 8.557 1.00 85.75 189 GLN A C 1
ATOM 1490 O O . GLN A 1 189 ? -1.149 4.898 8.569 1.00 85.75 189 GLN A O 1
ATOM 1495 N N . VAL A 1 190 ? 0.794 4.568 9.655 1.00 85.81 190 VAL A N 1
ATOM 1496 C CA . VAL A 1 190 ? 0.310 5.036 10.959 1.00 85.81 190 VAL A CA 1
ATOM 1497 C C . VAL A 1 190 ? -0.148 6.491 10.849 1.00 85.81 190 VAL A C 1
ATOM 1499 O O . VAL A 1 190 ? -1.273 6.797 11.224 1.00 85.81 190 VAL A O 1
ATOM 1502 N N . ALA A 1 191 ? 0.657 7.378 10.255 1.00 89.19 191 ALA A N 1
ATOM 1503 C CA . ALA A 1 191 ? 0.295 8.783 10.072 1.00 89.19 191 ALA A CA 1
ATOM 1504 C C . ALA A 1 191 ? -0.996 8.962 9.256 1.00 89.19 191 ALA A C 1
ATOM 1506 O O . ALA A 1 191 ? -1.846 9.761 9.646 1.00 89.19 191 ALA A O 1
ATOM 1507 N N . LEU A 1 192 ? -1.186 8.203 8.170 1.00 87.25 192 LEU A N 1
ATOM 1508 C CA . LEU A 1 192 ? -2.425 8.238 7.383 1.00 87.25 192 LEU A CA 1
ATOM 1509 C C . LEU A 1 192 ? -3.652 7.876 8.230 1.00 87.25 192 LEU A C 1
ATOM 1511 O O . LEU A 1 192 ? -4.679 8.544 8.124 1.00 87.25 192 LEU A O 1
ATOM 1515 N N . THR A 1 193 ? -3.518 6.901 9.132 1.00 84.31 193 THR A N 1
ATOM 1516 C CA . THR A 1 193 ? -4.589 6.488 10.057 1.00 84.31 193 THR A CA 1
ATOM 1517 C C . THR A 1 193 ? -5.045 7.630 10.978 1.00 84.31 193 THR A C 1
ATOM 1519 O O . THR A 1 193 ? -6.201 7.649 11.385 1.00 84.31 193 THR A O 1
ATOM 1522 N N . PHE A 1 194 ? -4.184 8.614 11.271 1.00 88.50 194 PHE A N 1
ATOM 1523 C CA . PHE A 1 194 ? -4.544 9.822 12.030 1.00 88.50 194 PHE A CA 1
ATOM 1524 C C . PHE A 1 194 ? -4.993 10.986 11.138 1.00 88.50 194 PHE A C 1
ATOM 1526 O O . PHE A 1 194 ? -5.945 11.690 11.473 1.00 88.50 194 PHE A O 1
ATOM 1533 N N . ILE A 1 195 ? -4.324 11.195 10.000 1.00 90.50 195 ILE A N 1
ATOM 1534 C CA . ILE A 1 195 ? -4.596 12.316 9.089 1.00 90.50 195 ILE A CA 1
ATOM 1535 C C . ILE A 1 195 ? -6.024 12.242 8.544 1.00 90.50 195 ILE A C 1
ATOM 1537 O O . ILE A 1 195 ? -6.718 13.257 8.511 1.00 90.50 195 ILE A O 1
ATOM 1541 N N . TYR A 1 196 ? -6.483 11.060 8.133 1.00 87.44 196 TYR A N 1
ATOM 1542 C CA . TYR A 1 196 ? -7.784 10.934 7.483 1.00 87.44 196 TYR A CA 1
ATOM 1543 C C . TYR A 1 196 ? -8.989 11.130 8.420 1.00 87.44 196 TYR A C 1
ATOM 1545 O O . TYR A 1 196 ? -9.924 11.814 8.010 1.00 87.44 196 TYR A O 1
ATOM 1553 N N . PRO A 1 197 ? -9.013 10.637 9.673 1.00 86.31 197 PRO A N 1
ATOM 1554 C CA . PRO A 1 197 ? -10.057 11.016 10.625 1.00 86.31 197 PRO A CA 1
ATOM 1555 C C . PRO A 1 197 ? -10.123 12.525 10.889 1.00 86.31 197 PRO A C 1
ATOM 1557 O O . PRO A 1 197 ? -11.216 13.088 10.927 1.00 86.31 197 PRO A O 1
ATOM 1560 N N . ILE A 1 198 ? -8.971 13.199 11.001 1.00 87.69 198 ILE A N 1
ATOM 1561 C CA . ILE A 1 198 ? -8.913 14.665 11.142 1.00 87.69 198 ILE A CA 1
ATOM 1562 C C . ILE A 1 198 ? -9.475 15.341 9.885 1.00 87.69 198 ILE A C 1
ATOM 1564 O O . ILE A 1 198 ? -10.242 16.300 9.981 1.00 87.69 198 ILE A O 1
ATOM 1568 N N . TYR A 1 199 ? -9.134 14.817 8.705 1.00 88.00 199 TYR A N 1
ATOM 1569 C CA . TYR A 1 199 ? -9.693 15.276 7.439 1.00 88.00 199 TYR A CA 1
ATOM 1570 C C . TYR A 1 199 ? -11.217 15.114 7.405 1.00 88.00 199 TYR A C 1
ATOM 1572 O O . TYR A 1 199 ? -11.912 16.073 7.093 1.00 88.00 199 TYR A O 1
ATOM 1580 N N . ILE A 1 200 ? -11.754 13.948 7.776 1.00 84.44 200 ILE A N 1
ATOM 1581 C CA . ILE A 1 200 ? -13.204 13.702 7.809 1.00 84.44 200 ILE A CA 1
ATOM 1582 C C . ILE A 1 200 ? -13.893 14.670 8.765 1.00 84.44 200 ILE A C 1
ATOM 1584 O O . ILE A 1 200 ? -14.903 15.266 8.397 1.00 84.44 200 ILE A O 1
ATOM 1588 N N . TYR A 1 201 ? -13.335 14.873 9.958 1.00 85.25 201 TYR A N 1
ATOM 1589 C CA . TYR A 1 201 ? -13.864 15.840 10.915 1.00 85.25 201 TYR A CA 1
ATOM 1590 C C . TYR A 1 201 ? -13.938 17.249 10.309 1.00 85.25 201 TYR A C 1
ATOM 1592 O O . TYR A 1 201 ? -14.986 17.895 10.366 1.00 85.25 201 TYR A O 1
ATOM 1600 N N . GLY A 1 202 ? -12.864 17.702 9.656 1.00 87.44 202 GLY A N 1
ATOM 1601 C CA . GLY A 1 202 ? -12.846 18.982 8.947 1.00 87.44 202 GLY A CA 1
ATOM 1602 C C . GLY A 1 202 ? -13.856 19.039 7.796 1.00 87.44 202 GLY A C 1
ATOM 1603 O O . GLY A 1 202 ? -14.583 20.017 7.661 1.00 87.44 202 GLY A O 1
ATOM 1604 N N . PHE A 1 203 ? -13.959 17.974 7.003 1.00 84.88 203 PHE A N 1
ATOM 1605 C CA . PHE A 1 203 ? -14.849 17.890 5.845 1.00 84.88 203 PHE A CA 1
ATOM 1606 C C . PHE A 1 203 ? -16.334 17.917 6.223 1.00 84.88 203 PHE A C 1
ATOM 1608 O O . PHE A 1 203 ? -17.125 18.572 5.545 1.00 84.88 203 PHE A O 1
ATOM 1615 N N . VAL A 1 204 ? -16.717 17.221 7.297 1.00 83.62 204 VAL A N 1
ATOM 1616 C CA . VAL A 1 204 ? -18.101 17.189 7.799 1.00 83.62 204 VAL A CA 1
ATOM 1617 C C . VAL A 1 204 ? -18.465 18.497 8.511 1.00 83.62 204 VAL A C 1
ATOM 1619 O O . VAL A 1 204 ? -19.622 18.902 8.485 1.00 83.62 204 VAL A O 1
ATOM 1622 N N . SER A 1 205 ? -17.484 19.200 9.086 1.0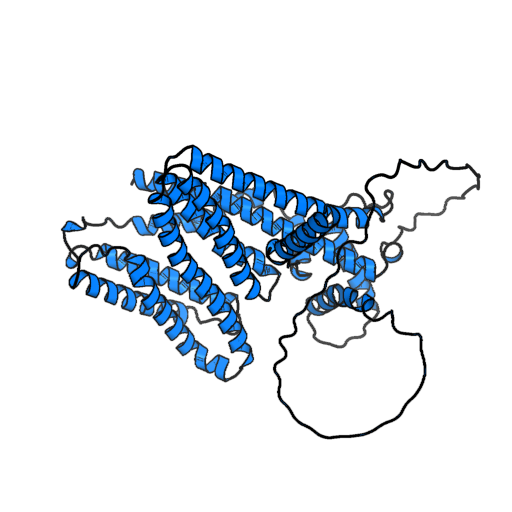0 85.38 205 SER A N 1
ATOM 1623 C CA . SER A 1 205 ? -17.698 20.499 9.745 1.00 85.38 205 SER A CA 1
ATOM 1624 C C . SER A 1 205 ? -17.932 21.662 8.768 1.00 85.38 205 SER A C 1
ATOM 1626 O O . SER A 1 205 ? -18.383 22.731 9.177 1.00 85.38 205 SER A O 1
ATOM 1628 N N . LEU A 1 206 ? -17.605 21.492 7.483 1.00 85.88 206 LEU A N 1
ATOM 1629 C CA . LEU A 1 206 ? -17.729 22.528 6.455 1.00 85.88 206 LEU A CA 1
ATOM 1630 C C . LEU A 1 206 ? -18.979 22.320 5.595 1.00 85.88 206 LEU A C 1
ATOM 1632 O O . LEU A 1 206 ? -19.383 21.197 5.311 1.00 85.88 206 LEU A O 1
ATOM 1636 N N . THR A 1 207 ? -19.553 23.417 5.094 1.00 81.62 207 THR A N 1
ATOM 1637 C CA . THR A 1 207 ? -20.727 23.385 4.209 1.00 81.62 207 THR A CA 1
ATOM 1638 C C . THR A 1 207 ? -20.497 24.164 2.911 1.00 81.62 207 THR A C 1
ATOM 1640 O O . THR A 1 207 ? -19.644 25.052 2.810 1.00 81.62 207 THR A O 1
ATOM 1643 N N . GLY A 1 208 ? -21.256 23.808 1.870 1.00 81.31 208 GLY A N 1
ATOM 1644 C CA . GLY A 1 208 ? -21.297 24.544 0.606 1.00 81.31 208 GLY A CA 1
ATOM 1645 C C . GLY A 1 208 ? -19.957 24.590 -0.138 1.00 81.31 208 GLY A C 1
ATOM 1646 O O . GLY A 1 208 ? -19.353 23.560 -0.429 1.00 81.31 208 GLY A O 1
ATOM 1647 N N . ILE A 1 209 ? -19.508 25.797 -0.495 1.00 81.69 209 ILE A N 1
ATOM 1648 C CA . ILE A 1 209 ? -18.293 26.014 -1.301 1.00 81.69 209 ILE A CA 1
ATOM 1649 C C . ILE A 1 209 ? -17.032 25.639 -0.515 1.00 81.69 209 ILE A C 1
ATOM 1651 O O . ILE A 1 209 ? -16.099 25.079 -1.085 1.00 81.69 209 ILE A O 1
ATOM 1655 N N . HIS A 1 210 ? -17.007 25.898 0.795 1.00 83.50 210 HIS A N 1
ATOM 1656 C CA . HIS A 1 210 ? -15.853 25.575 1.636 1.00 83.50 210 HIS A CA 1
ATOM 1657 C C . HIS A 1 210 ? -15.610 24.068 1.708 1.00 83.50 210 HIS A C 1
ATOM 1659 O O . HIS A 1 210 ? -14.462 23.635 1.664 1.00 83.50 210 HIS A O 1
ATOM 1665 N N . GLN A 1 211 ? -16.682 23.275 1.720 1.00 82.06 211 GLN A N 1
ATOM 1666 C CA . GLN A 1 211 ? -16.599 21.821 1.660 1.00 82.06 211 GLN A CA 1
ATOM 1667 C C . GLN A 1 211 ? -15.999 21.342 0.328 1.00 82.06 211 GLN A C 1
ATOM 1669 O O . GLN A 1 211 ? -15.088 20.521 0.326 1.00 82.06 211 GLN A O 1
ATOM 1674 N N . ALA A 1 212 ? -16.443 21.908 -0.802 1.00 79.38 212 ALA A N 1
ATOM 1675 C CA . ALA A 1 212 ? -15.890 21.592 -2.123 1.00 79.38 212 ALA A CA 1
ATOM 1676 C C . ALA A 1 212 ? -14.412 22.008 -2.258 1.00 79.38 212 ALA A C 1
ATOM 1678 O O . ALA A 1 212 ? -13.608 21.264 -2.810 1.00 79.38 212 ALA A O 1
ATOM 1679 N N . MET A 1 213 ? -14.024 23.158 -1.699 1.00 82.62 213 MET A N 1
ATOM 1680 C CA . MET A 1 213 ? -12.621 23.587 -1.651 1.00 82.62 213 MET A CA 1
ATOM 1681 C C . MET A 1 213 ? -11.762 22.658 -0.782 1.00 82.62 213 MET A C 1
ATOM 1683 O O . MET A 1 213 ? -10.606 22.404 -1.111 1.00 82.62 213 MET A O 1
ATOM 1687 N N . PHE A 1 214 ? -12.323 22.111 0.299 1.00 84.81 214 PHE A N 1
ATOM 1688 C CA . PHE A 1 214 ? -11.632 21.175 1.188 1.00 84.81 214 PHE A CA 1
ATOM 1689 C C . PHE A 1 214 ? -11.327 19.826 0.515 1.00 84.81 214 PHE A C 1
ATOM 1691 O O . PHE A 1 214 ? -10.334 19.179 0.851 1.00 84.81 214 PHE A O 1
ATOM 1698 N N . VAL A 1 215 ? -12.105 19.425 -0.500 1.00 82.00 215 VAL A N 1
ATOM 1699 C CA . VAL A 1 215 ? -11.817 18.234 -1.324 1.00 82.00 215 VAL A CA 1
ATOM 1700 C C . VAL A 1 215 ? -10.451 18.338 -2.011 1.00 82.00 215 VAL A C 1
ATOM 1702 O O . VAL A 1 215 ? -9.741 17.345 -2.111 1.00 82.00 215 VAL A O 1
ATOM 1705 N N . VAL A 1 216 ? -10.008 19.539 -2.396 1.00 82.56 216 VAL A N 1
ATOM 1706 C CA . VAL A 1 216 ? -8.712 19.748 -3.076 1.00 82.56 216 VAL A CA 1
ATOM 1707 C C . VAL A 1 216 ? -7.508 19.398 -2.186 1.00 82.56 216 VAL A C 1
ATOM 1709 O O . VAL A 1 216 ? -6.419 19.123 -2.688 1.00 82.56 216 VAL A O 1
ATOM 1712 N N . ILE A 1 217 ? -7.686 19.348 -0.863 1.00 86.31 217 ILE A N 1
ATOM 1713 C CA . ILE A 1 217 ? -6.637 18.917 0.073 1.00 86.31 217 ILE A CA 1
ATOM 1714 C C . ILE A 1 217 ? -6.344 17.417 -0.079 1.00 86.31 217 ILE A C 1
ATOM 1716 O O . ILE A 1 217 ? -5.217 16.981 0.156 1.00 86.31 217 ILE A O 1
ATOM 1720 N N . LEU A 1 218 ? -7.322 16.629 -0.524 1.00 83.19 218 LEU A N 1
ATOM 1721 C CA . LEU A 1 218 ? -7.210 15.180 -0.633 1.00 83.19 218 LEU A CA 1
ATOM 1722 C C . LEU A 1 218 ? -6.116 14.746 -1.641 1.00 83.19 218 LEU A C 1
ATOM 1724 O O . LEU A 1 218 ? -5.192 14.042 -1.219 1.00 83.19 218 LEU A O 1
ATOM 1728 N N . PRO A 1 219 ? -6.073 15.272 -2.887 1.00 82.50 219 PRO A N 1
ATOM 1729 C CA . PRO A 1 219 ? -4.938 15.066 -3.791 1.00 82.50 219 PRO A CA 1
ATOM 1730 C C . PRO A 1 219 ? -3.578 15.468 -3.211 1.00 82.50 219 PRO A C 1
ATOM 1732 O O . PRO A 1 219 ? -2.557 14.857 -3.530 1.00 82.50 219 PRO A O 1
ATOM 1735 N N . ILE A 1 220 ? -3.529 16.492 -2.350 1.00 85.75 220 ILE A N 1
ATOM 1736 C CA . ILE A 1 220 ? -2.280 16.948 -1.720 1.00 85.75 220 ILE A CA 1
ATOM 1737 C C . ILE A 1 220 ? -1.800 15.917 -0.690 1.00 85.75 220 ILE A C 1
ATOM 1739 O O . ILE A 1 220 ? -0.616 15.571 -0.682 1.00 85.75 220 ILE A O 1
ATOM 1743 N N . ILE A 1 221 ? -2.709 15.391 0.139 1.00 86.94 221 ILE A N 1
ATOM 1744 C CA . ILE A 1 221 ? -2.413 14.319 1.102 1.00 86.94 221 ILE A CA 1
ATOM 1745 C C . ILE A 1 221 ? -1.908 13.078 0.359 1.00 86.94 221 ILE A C 1
ATOM 1747 O O . ILE A 1 221 ? -0.833 12.569 0.691 1.00 86.94 221 ILE A O 1
ATOM 1751 N N . GLN A 1 222 ? -2.619 12.645 -0.689 1.00 85.38 222 GLN A N 1
ATOM 1752 C CA . GLN A 1 222 ? -2.203 11.520 -1.530 1.00 85.38 222 GLN A CA 1
ATOM 1753 C C . GLN A 1 222 ? -0.813 11.760 -2.128 1.00 85.38 222 GLN A C 1
ATOM 1755 O O . GLN A 1 222 ? 0.052 10.890 -2.049 1.00 85.38 222 GLN A O 1
ATOM 1760 N N . LEU A 1 223 ? -0.547 12.948 -2.680 1.00 84.50 223 LEU A N 1
ATOM 1761 C CA . LEU A 1 223 ? 0.743 13.264 -3.292 1.00 84.50 223 LEU A CA 1
ATOM 1762 C C . LEU A 1 223 ? 1.896 13.193 -2.284 1.00 84.50 223 LEU A C 1
ATOM 1764 O O . LEU A 1 223 ? 2.957 12.642 -2.594 1.00 84.50 223 LEU A O 1
ATOM 1768 N N . ILE A 1 224 ? 1.706 13.738 -1.080 1.00 86.62 224 ILE A N 1
ATOM 1769 C CA . ILE A 1 224 ? 2.711 13.697 -0.011 1.00 86.62 224 ILE A CA 1
ATOM 1770 C C . ILE A 1 224 ? 2.958 12.250 0.421 1.00 86.62 224 ILE A C 1
ATOM 1772 O O . ILE A 1 224 ? 4.113 11.824 0.485 1.00 86.62 224 ILE A O 1
ATOM 1776 N N . ALA A 1 225 ? 1.895 11.482 0.658 1.00 84.81 225 ALA A N 1
ATOM 1777 C CA . ALA A 1 225 ? 1.983 10.097 1.102 1.00 84.81 225 ALA A CA 1
ATOM 1778 C C . ALA A 1 225 ? 2.632 9.190 0.047 1.00 84.81 225 ALA A C 1
ATOM 1780 O O . ALA A 1 225 ? 3.577 8.459 0.358 1.00 84.81 225 ALA A O 1
ATOM 1781 N N . LYS A 1 226 ? 2.225 9.316 -1.227 1.00 84.12 226 LYS A N 1
ATOM 1782 C CA . LYS A 1 226 ? 2.852 8.620 -2.360 1.00 84.12 226 LYS A CA 1
ATOM 1783 C C . LYS A 1 226 ? 4.350 8.887 -2.362 1.00 84.12 226 LYS A C 1
ATOM 1785 O O . LYS A 1 226 ? 5.150 7.954 -2.408 1.00 84.12 226 LYS A O 1
ATOM 1790 N N . ASN A 1 227 ? 4.748 10.159 -2.282 1.00 84.50 227 ASN A N 1
ATOM 1791 C CA . ASN A 1 227 ? 6.156 10.553 -2.292 1.00 84.50 227 ASN A CA 1
ATOM 1792 C C . ASN A 1 227 ? 6.947 10.044 -1.099 1.00 84.50 227 ASN A C 1
ATOM 1794 O O . ASN A 1 227 ? 8.117 9.687 -1.253 1.00 84.50 227 ASN A O 1
ATOM 1798 N N . TRP A 1 228 ? 6.328 10.023 0.076 1.00 82.94 228 TRP A N 1
ATOM 1799 C CA . TRP A 1 228 ? 6.944 9.480 1.270 1.00 82.94 228 TRP A CA 1
ATOM 1800 C C . TRP A 1 228 ? 7.267 8.003 1.063 1.00 82.94 228 TRP A C 1
ATOM 1802 O O . TRP A 1 228 ? 8.443 7.637 1.094 1.00 82.94 228 TRP A O 1
ATOM 1812 N N . VAL A 1 229 ? 6.260 7.176 0.771 1.00 79.50 229 VAL A N 1
ATOM 1813 C CA . VAL A 1 229 ? 6.426 5.726 0.571 1.00 79.50 229 VAL A CA 1
ATOM 1814 C C . VAL A 1 229 ? 7.403 5.455 -0.579 1.00 79.50 229 VAL A C 1
ATOM 1816 O O . VAL A 1 229 ? 8.367 4.703 -0.438 1.00 79.50 229 VAL A O 1
ATOM 1819 N N . SER A 1 230 ? 7.251 6.170 -1.693 1.00 77.44 230 SER A N 1
ATOM 1820 C CA . SER A 1 230 ? 8.097 6.075 -2.888 1.00 77.44 230 SER A CA 1
ATOM 1821 C C . SER A 1 230 ? 9.595 6.203 -2.635 1.00 77.44 230 SER A C 1
ATOM 1823 O O . SER A 1 230 ? 10.388 5.495 -3.261 1.00 77.44 230 SER A O 1
ATOM 1825 N N . ARG A 1 231 ? 9.997 7.131 -1.759 1.00 77.19 231 ARG A N 1
ATOM 1826 C CA . ARG A 1 231 ? 11.413 7.385 -1.457 1.00 77.19 231 ARG A CA 1
ATOM 1827 C C . ARG A 1 231 ? 12.041 6.241 -0.666 1.00 77.19 231 ARG A C 1
ATOM 1829 O O . ARG A 1 231 ? 13.249 6.026 -0.757 1.00 77.19 231 ARG A O 1
ATOM 1836 N N . GLN A 1 232 ? 11.234 5.493 0.081 1.00 69.88 232 GLN A N 1
ATOM 1837 C CA . GLN A 1 232 ? 11.723 4.442 0.965 1.00 69.88 232 GLN A CA 1
ATOM 1838 C C . GLN A 1 232 ? 11.927 3.105 0.245 1.00 69.88 232 GLN A C 1
ATOM 1840 O O . GLN A 1 232 ? 12.818 2.353 0.633 1.00 69.88 232 GLN A O 1
ATOM 1845 N N . HIS A 1 233 ? 11.219 2.828 -0.852 1.00 64.69 233 HIS A N 1
ATOM 1846 C CA . HIS A 1 233 ? 11.416 1.598 -1.627 1.00 64.69 233 HIS A CA 1
ATOM 1847 C C . HIS A 1 233 ? 12.589 1.703 -2.621 1.00 64.69 233 HIS A C 1
ATOM 1849 O O . HIS A 1 233 ? 12.553 2.492 -3.564 1.00 64.69 233 HIS A O 1
ATOM 1855 N N . THR A 1 234 ? 13.621 0.867 -2.442 1.00 59.50 234 THR A N 1
ATOM 1856 C CA . THR A 1 234 ? 14.733 0.699 -3.409 1.00 59.50 234 THR A CA 1
ATOM 1857 C C . THR A 1 234 ? 14.324 -0.138 -4.616 1.00 59.50 234 THR A C 1
ATOM 1859 O O . THR A 1 234 ? 14.778 0.110 -5.730 1.00 59.50 234 THR A O 1
ATOM 1862 N N . ASN A 1 235 ? 13.474 -1.143 -4.391 1.00 63.28 235 ASN A N 1
ATOM 1863 C CA . ASN A 1 235 ? 13.037 -2.060 -5.434 1.00 63.28 235 ASN A CA 1
ATOM 1864 C C . ASN A 1 235 ? 11.949 -1.390 -6.263 1.00 63.28 235 ASN A C 1
ATOM 1866 O O . ASN A 1 235 ? 10.818 -1.224 -5.805 1.00 63.28 235 ASN A O 1
ATOM 1870 N N . HIS A 1 236 ? 12.297 -1.029 -7.498 1.00 64.50 236 HIS A N 1
ATOM 1871 C CA . HIS A 1 236 ? 11.362 -0.410 -8.431 1.00 64.50 236 HIS A CA 1
ATOM 1872 C C . HIS A 1 236 ? 10.136 -1.292 -8.711 1.00 64.50 236 HIS A C 1
ATOM 1874 O O . HIS A 1 236 ? 9.077 -0.748 -8.982 1.00 64.50 236 HIS A O 1
ATOM 1880 N N . ASP A 1 237 ? 10.242 -2.615 -8.576 1.00 68.06 237 ASP A N 1
ATOM 1881 C CA . ASP A 1 237 ? 9.152 -3.545 -8.894 1.00 68.06 237 ASP A CA 1
ATOM 1882 C C . ASP A 1 237 ? 8.018 -3.576 -7.857 1.00 68.06 237 ASP A C 1
ATOM 1884 O O . ASP A 1 237 ? 6.863 -3.725 -8.240 1.00 68.06 237 ASP A O 1
ATOM 1888 N N . LEU A 1 238 ? 8.319 -3.426 -6.562 1.00 68.56 238 LEU A N 1
ATOM 1889 C CA . LEU A 1 238 ? 7.309 -3.465 -5.482 1.00 68.56 238 LEU A CA 1
ATOM 1890 C C . LEU A 1 238 ? 6.704 -2.088 -5.194 1.00 68.56 238 LEU A C 1
ATOM 1892 O O . LEU A 1 238 ? 5.705 -1.950 -4.496 1.00 68.56 238 LEU A O 1
ATOM 1896 N N . LYS A 1 239 ? 7.338 -1.049 -5.735 1.00 73.19 239 LYS A N 1
ATOM 1897 C CA . LYS A 1 239 ? 6.989 0.343 -5.494 1.00 73.19 239 LYS A CA 1
ATOM 1898 C C . LYS A 1 239 ? 5.545 0.697 -5.897 1.00 73.19 239 LYS A C 1
ATOM 1900 O O . LYS A 1 239 ? 4.913 1.380 -5.097 1.00 73.19 239 LYS A O 1
ATOM 1905 N N . PRO A 1 240 ? 5.003 0.269 -7.060 1.00 71.06 240 PRO A N 1
ATOM 1906 C CA . PRO A 1 240 ? 3.611 0.548 -7.428 1.00 71.06 240 PRO A CA 1
ATOM 1907 C C . PRO A 1 240 ? 2.633 -0.070 -6.439 1.00 71.06 240 PRO A C 1
ATOM 1909 O O . PRO A 1 240 ? 1.779 0.624 -5.906 1.00 71.06 240 PRO A O 1
ATOM 1912 N N . GLU A 1 241 ? 2.828 -1.354 -6.141 1.00 76.94 241 GLU A N 1
ATOM 1913 C CA . GLU A 1 241 ? 1.971 -2.125 -5.247 1.00 76.94 241 GLU A CA 1
ATOM 1914 C C . GLU A 1 241 ? 1.926 -1.496 -3.853 1.00 76.94 241 GLU A C 1
ATOM 1916 O O . GLU A 1 241 ? 0.858 -1.122 -3.380 1.00 76.94 241 GLU A O 1
ATOM 1921 N N . SER A 1 242 ? 3.085 -1.287 -3.219 1.00 73.81 242 SER A N 1
ATOM 1922 C CA . SER A 1 242 ? 3.144 -0.700 -1.878 1.00 73.81 242 SER A CA 1
ATOM 1923 C C . SER A 1 242 ? 2.546 0.703 -1.820 1.00 73.81 242 SER A C 1
ATOM 1925 O O . SER A 1 242 ? 1.829 1.019 -0.878 1.00 73.81 242 SER A O 1
ATOM 1927 N N . VAL A 1 243 ? 2.815 1.556 -2.810 1.00 79.94 243 VAL A N 1
ATOM 1928 C CA . VAL A 1 243 ? 2.293 2.926 -2.802 1.00 79.94 243 VAL A CA 1
ATOM 1929 C C . VAL A 1 243 ? 0.776 2.939 -2.986 1.00 79.94 243 VAL A C 1
ATOM 1931 O O . VAL A 1 243 ? 0.097 3.658 -2.259 1.00 79.94 243 VAL A O 1
ATOM 1934 N N . ILE A 1 244 ? 0.242 2.137 -3.907 1.00 80.88 244 ILE A N 1
ATOM 1935 C CA . ILE A 1 244 ? -1.188 2.129 -4.231 1.00 80.88 244 ILE A CA 1
ATOM 1936 C C . ILE A 1 244 ? -1.990 1.453 -3.117 1.00 80.88 244 ILE A C 1
ATOM 1938 O O . ILE A 1 244 ? -2.926 2.052 -2.593 1.00 80.88 244 ILE A O 1
ATOM 1942 N N . PHE A 1 245 ? -1.584 0.262 -2.667 1.00 79.94 245 PHE A N 1
ATOM 1943 C CA . PHE A 1 245 ? -2.306 -0.446 -1.605 1.00 79.94 245 PHE A CA 1
ATOM 1944 C C . PHE A 1 245 ? -2.246 0.253 -0.247 1.00 79.94 245 PHE A C 1
ATOM 1946 O O . PHE A 1 245 ? -3.119 0.030 0.583 1.00 79.94 245 PHE A O 1
ATOM 1953 N N . ILE A 1 246 ? -1.238 1.092 -0.000 1.00 79.88 246 ILE A N 1
ATOM 1954 C CA . ILE A 1 246 ? -1.218 1.937 1.193 1.00 79.88 246 ILE A CA 1
ATOM 1955 C C . ILE A 1 246 ? -2.056 3.185 0.926 1.00 79.88 246 ILE A C 1
ATOM 1957 O O . ILE A 1 246 ? -3.094 3.387 1.539 1.00 79.88 246 ILE A O 1
ATOM 1961 N N . VAL A 1 247 ? -1.623 4.043 0.009 1.00 82.75 247 VAL A N 1
ATOM 1962 C CA . VAL A 1 247 ? -2.147 5.408 -0.065 1.00 82.75 247 VAL A CA 1
ATOM 1963 C C . VAL A 1 247 ? -3.552 5.449 -0.655 1.00 82.75 247 VAL A C 1
ATOM 1965 O O . VAL A 1 247 ? -4.413 6.120 -0.089 1.00 82.75 247 VAL A O 1
ATOM 1968 N N . GLU A 1 248 ? -3.790 4.726 -1.750 1.00 84.06 248 GLU A N 1
ATOM 1969 C CA . GLU A 1 248 ? -5.068 4.788 -2.468 1.00 84.06 248 GLU A CA 1
ATOM 1970 C C . GLU A 1 248 ? -6.159 4.002 -1.767 1.00 84.06 248 GLU A C 1
ATOM 1972 O O . GLU A 1 248 ? -7.294 4.464 -1.712 1.00 84.06 248 GLU A O 1
ATOM 1977 N N . VAL A 1 249 ? -5.823 2.861 -1.158 1.00 84.06 249 VAL A N 1
ATOM 1978 C CA . VAL A 1 249 ? -6.817 2.087 -0.405 1.00 84.06 249 VAL A CA 1
ATOM 1979 C C . VAL A 1 249 ? -7.328 2.869 0.795 1.00 84.06 249 VAL A C 1
ATOM 1981 O O . VAL A 1 249 ? -8.540 2.965 0.985 1.00 84.06 249 VAL A O 1
ATOM 1984 N N . PHE A 1 250 ? -6.423 3.467 1.580 1.00 81.31 250 PHE A N 1
ATOM 1985 C CA . PHE A 1 250 ? -6.834 4.338 2.677 1.00 81.31 250 PHE A CA 1
ATOM 1986 C C . PHE A 1 250 ? -7.681 5.495 2.146 1.00 81.31 250 PHE A C 1
ATOM 1988 O O . PHE A 1 250 ? -8.788 5.705 2.636 1.00 81.31 250 PHE A O 1
ATOM 1995 N N . ASN A 1 251 ? -7.200 6.201 1.119 1.00 85.62 251 ASN A N 1
ATOM 1996 C CA . ASN A 1 251 ? -7.919 7.331 0.542 1.00 85.62 251 ASN A CA 1
ATOM 1997 C C . ASN A 1 251 ? -9.348 6.958 0.122 1.00 85.62 251 ASN A C 1
ATOM 1999 O O . ASN A 1 251 ? -10.302 7.584 0.574 1.00 85.62 251 ASN A O 1
ATOM 2003 N N . ALA A 1 252 ? -9.501 5.910 -0.687 1.00 84.00 252 ALA A N 1
ATOM 2004 C CA . ALA A 1 252 ? -10.787 5.480 -1.220 1.00 84.00 252 ALA A CA 1
ATOM 2005 C C . ALA A 1 252 ? -11.764 5.042 -0.118 1.00 84.00 252 ALA A C 1
ATOM 2007 O O . ALA A 1 252 ? -12.942 5.401 -0.169 1.00 84.00 252 ALA A O 1
ATOM 2008 N N . LEU A 1 253 ? -11.295 4.327 0.914 1.00 81.81 253 LEU A N 1
ATOM 2009 C CA . LEU A 1 253 ? -12.136 3.946 2.057 1.00 81.81 253 LEU A CA 1
ATOM 2010 C C . LEU A 1 253 ? -12.620 5.173 2.840 1.00 81.81 253 LEU A C 1
ATOM 2012 O O . LEU A 1 253 ? -13.795 5.261 3.200 1.00 81.81 253 LEU A O 1
ATOM 2016 N N . TYR A 1 254 ? -11.739 6.146 3.077 1.00 80.06 254 TYR A N 1
ATOM 2017 C CA . TYR A 1 254 ? -12.106 7.360 3.802 1.00 80.06 254 TYR A CA 1
ATOM 2018 C C . TYR A 1 254 ? -13.015 8.283 2.988 1.00 80.06 254 TYR A C 1
ATOM 2020 O O . TYR A 1 254 ? -13.967 8.826 3.549 1.00 80.06 254 TYR A O 1
ATOM 2028 N N . VAL A 1 255 ? -12.783 8.417 1.679 1.00 79.50 255 VAL A N 1
ATOM 2029 C CA . VAL A 1 255 ? -13.684 9.130 0.761 1.00 79.50 255 VAL A CA 1
ATOM 2030 C C . VAL A 1 255 ? -15.059 8.476 0.740 1.00 79.50 255 VAL A C 1
ATOM 2032 O O . VAL A 1 255 ? -16.058 9.182 0.851 1.00 79.50 255 VAL A O 1
ATOM 2035 N N . SER A 1 256 ? -15.122 7.143 0.675 1.00 79.38 256 SER A N 1
ATOM 2036 C CA . SER A 1 256 ? -16.389 6.401 0.684 1.00 79.38 256 SER A CA 1
ATOM 2037 C C . SER A 1 256 ? -17.191 6.672 1.961 1.00 79.38 256 SER A C 1
ATOM 2039 O O . SER A 1 256 ? -18.379 6.979 1.890 1.00 79.38 256 SER A O 1
ATOM 2041 N N . ASN A 1 257 ? -16.536 6.657 3.127 1.00 78.50 257 ASN A N 1
ATOM 2042 C CA . ASN A 1 257 ? -17.180 6.994 4.400 1.00 78.50 257 ASN A CA 1
ATOM 2043 C C . ASN A 1 257 ? -17.599 8.477 4.480 1.00 78.50 257 ASN A C 1
ATOM 2045 O O . ASN A 1 257 ? -18.674 8.805 4.980 1.00 78.50 257 ASN A O 1
ATOM 2049 N N . ALA A 1 258 ? -16.769 9.394 3.975 1.00 75.56 258 ALA A N 1
ATOM 2050 C CA . ALA A 1 258 ? -17.076 10.823 3.959 1.00 75.56 258 ALA A CA 1
ATOM 2051 C C . ALA A 1 258 ? -18.285 11.142 3.063 1.00 75.56 258 ALA A C 1
ATOM 2053 O O . ALA A 1 258 ? -19.159 11.909 3.466 1.00 75.56 258 ALA A O 1
ATOM 2054 N N . LEU A 1 259 ? -18.351 10.527 1.879 1.00 73.31 259 LEU A N 1
ATOM 2055 C CA . LEU A 1 259 ? -19.463 10.654 0.938 1.00 73.31 259 LEU A CA 1
ATOM 2056 C C . LEU A 1 259 ? -20.750 10.021 1.468 1.00 73.31 259 LEU A C 1
ATOM 2058 O O . LEU A 1 259 ? -21.817 10.604 1.299 1.00 73.31 259 LEU A O 1
ATOM 2062 N N . HIS A 1 260 ? -20.654 8.879 2.153 1.00 74.12 260 HIS A N 1
ATOM 2063 C CA . HIS A 1 260 ? -21.805 8.262 2.812 1.00 74.12 260 HIS A CA 1
ATOM 2064 C C . HIS A 1 260 ? -22.450 9.210 3.841 1.00 74.12 260 HIS A C 1
ATOM 2066 O O . HIS A 1 260 ? -23.672 9.304 3.918 1.00 74.12 260 HIS A O 1
ATOM 2072 N N . ASN A 1 261 ? -21.639 9.960 4.597 1.00 68.69 261 ASN A N 1
ATOM 2073 C CA . ASN A 1 261 ? -22.128 10.849 5.657 1.00 68.69 261 ASN A CA 1
ATOM 2074 C C . ASN A 1 261 ? -22.476 12.268 5.171 1.00 68.69 261 ASN A C 1
ATOM 2076 O O . ASN A 1 261 ? -23.238 12.972 5.831 1.00 68.69 261 ASN A O 1
ATOM 2080 N N . SER A 1 262 ? -21.932 12.713 4.033 1.00 63.59 262 SER A N 1
ATOM 2081 C CA . SER A 1 262 ? -22.152 14.052 3.475 1.00 63.59 262 SER A CA 1
ATOM 2082 C C . SER A 1 262 ? -22.783 13.955 2.073 1.00 63.59 262 SER A C 1
ATOM 2084 O O . SER A 1 262 ? -22.159 14.121 1.025 1.00 63.59 262 SER A O 1
ATOM 2086 N N . SER A 1 263 ? -24.091 13.669 2.055 1.00 57.34 263 SER A N 1
ATOM 2087 C CA . SER A 1 263 ? -24.921 13.540 0.843 1.00 57.34 263 SER A CA 1
ATOM 2088 C C . SER A 1 263 ? -25.190 14.898 0.160 1.00 57.34 263 SER A C 1
ATOM 2090 O O . SER A 1 263 ? -26.334 15.314 -0.031 1.00 57.34 263 SER A O 1
ATOM 2092 N N . SER A 1 264 ? -24.140 15.631 -0.212 1.00 70.94 264 SER A N 1
ATOM 2093 C CA . SER A 1 264 ? -24.248 16.815 -1.067 1.00 70.94 264 SER A CA 1
ATOM 2094 C C . SER A 1 264 ? -23.903 16.438 -2.506 1.00 70.94 264 SER A C 1
ATOM 2096 O O . SER A 1 264 ? -22.802 15.982 -2.816 1.00 70.94 264 SER A O 1
ATOM 2098 N N . TRP A 1 265 ? -24.830 16.672 -3.436 1.00 75.25 265 TRP A N 1
ATOM 2099 C CA . TRP A 1 265 ? -24.586 16.423 -4.863 1.00 75.25 265 TRP A CA 1
ATOM 2100 C C . TRP A 1 265 ? -23.381 17.224 -5.393 1.00 75.25 265 TRP A C 1
ATOM 2102 O O . TRP A 1 265 ? -22.693 16.783 -6.310 1.00 75.25 265 TRP A O 1
ATOM 2112 N N . LYS A 1 266 ? -23.086 18.383 -4.780 1.00 73.12 266 LYS A N 1
ATOM 2113 C CA . LYS A 1 266 ? -21.973 19.265 -5.161 1.00 73.12 266 LYS A CA 1
ATOM 2114 C C . LYS A 1 266 ? -20.608 18.669 -4.814 1.00 73.12 266 LYS A C 1
ATOM 2116 O O . LYS A 1 266 ? -19.686 18.791 -5.613 1.00 73.12 266 LYS A O 1
ATOM 2121 N N . THR A 1 267 ? -20.464 18.038 -3.646 1.00 74.44 267 THR A N 1
ATOM 2122 C CA . THR A 1 267 ? -19.201 17.397 -3.236 1.00 74.44 267 THR A CA 1
ATOM 2123 C C . THR A 1 267 ? -18.938 16.144 -4.054 1.00 74.44 267 THR A C 1
ATOM 2125 O O . THR A 1 267 ? -17.822 15.954 -4.525 1.00 74.44 267 THR A O 1
ATOM 2128 N N . THR A 1 268 ? -19.983 15.355 -4.310 1.00 79.00 268 THR A N 1
ATOM 2129 C CA . THR A 1 268 ? -19.909 14.180 -5.188 1.00 79.00 268 THR A CA 1
ATOM 2130 C C . THR A 1 268 ? -19.483 14.577 -6.603 1.00 79.00 268 THR A C 1
ATOM 2132 O O . THR A 1 268 ? -18.527 14.023 -7.137 1.00 79.00 268 THR A O 1
ATOM 2135 N N . ALA A 1 269 ? -20.123 15.598 -7.188 1.00 79.31 269 ALA A N 1
ATOM 2136 C CA . ALA A 1 269 ? -19.751 16.107 -8.507 1.00 79.31 269 ALA A CA 1
ATOM 2137 C C . ALA A 1 269 ? -18.313 16.657 -8.544 1.00 79.31 269 ALA A C 1
ATOM 2139 O O . ALA A 1 269 ? -17.610 16.472 -9.538 1.00 79.31 269 ALA A O 1
ATOM 2140 N N . ALA A 1 270 ? -17.857 17.311 -7.468 1.00 79.19 270 ALA A N 1
ATOM 2141 C CA . ALA A 1 270 ? -16.489 17.810 -7.364 1.00 79.19 270 ALA A CA 1
ATOM 2142 C C . ALA A 1 270 ? -15.459 16.670 -7.338 1.00 79.19 270 ALA A C 1
ATOM 2144 O O . ALA A 1 270 ? -14.486 16.733 -8.085 1.00 79.19 270 ALA A O 1
ATOM 2145 N N . ILE A 1 271 ? -15.694 15.625 -6.538 1.00 78.88 271 ILE A N 1
ATOM 2146 C CA . ILE A 1 271 ? -14.824 14.440 -6.467 1.00 78.88 271 ILE A CA 1
ATOM 2147 C C . ILE A 1 271 ? -14.775 13.743 -7.829 1.00 78.88 271 ILE A C 1
ATOM 2149 O O . ILE A 1 271 ? -13.698 13.620 -8.398 1.00 78.88 271 ILE A O 1
ATOM 2153 N N . MET A 1 272 ? -15.934 13.453 -8.434 1.00 81.94 272 MET A N 1
ATOM 2154 C CA . MET A 1 272 ? -16.001 12.844 -9.772 1.00 81.94 272 MET A CA 1
ATOM 2155 C C . MET A 1 272 ? -15.265 13.666 -10.840 1.00 81.94 272 MET A C 1
ATOM 2157 O O . MET A 1 272 ? -14.628 13.110 -11.732 1.00 81.94 272 MET A O 1
ATOM 2161 N N . THR A 1 273 ? -15.339 14.998 -10.763 1.00 82.69 273 THR A N 1
ATOM 2162 C CA . THR A 1 273 ? -14.619 15.876 -11.696 1.00 82.69 273 THR A CA 1
ATOM 2163 C C . THR A 1 273 ? -13.109 15.795 -11.481 1.00 82.69 273 THR A C 1
ATOM 2165 O O . THR A 1 273 ? -12.358 15.762 -12.455 1.00 82.69 273 THR A O 1
ATOM 2168 N N . ILE A 1 274 ? -12.650 15.766 -10.226 1.00 80.62 274 ILE A N 1
ATOM 2169 C CA . ILE A 1 274 ? -11.228 15.628 -9.888 1.00 80.62 274 ILE A CA 1
ATOM 2170 C C . ILE A 1 274 ? -10.699 14.279 -10.377 1.00 80.62 274 ILE A C 1
ATOM 2172 O O . ILE A 1 274 ? -9.667 14.264 -11.046 1.00 80.62 274 ILE A O 1
ATOM 2176 N N . ASP A 1 275 ? -11.425 13.192 -10.127 1.00 79.31 275 ASP A N 1
ATOM 2177 C CA . ASP A 1 275 ? -11.037 11.842 -10.543 1.00 79.31 275 ASP A CA 1
ATOM 2178 C C . ASP A 1 275 ? -10.976 11.741 -12.073 1.00 79.31 275 ASP A C 1
ATOM 2180 O O . ASP A 1 275 ? -9.980 11.286 -12.634 1.00 79.31 275 ASP A O 1
ATOM 2184 N N . PHE A 1 276 ? -11.970 12.293 -12.782 1.00 84.12 276 PHE A N 1
ATOM 2185 C CA . PHE A 1 276 ? -11.957 12.344 -14.247 1.00 84.12 276 PHE A CA 1
ATOM 2186 C C . PHE A 1 276 ? -10.764 13.136 -14.800 1.00 84.12 276 PHE A C 1
ATOM 2188 O O . PHE A 1 276 ? -10.115 12.709 -15.759 1.00 84.12 276 PHE A O 1
ATOM 2195 N N . LEU A 1 277 ? -10.455 14.295 -14.212 1.00 83.50 277 LEU A N 1
ATOM 2196 C CA . LEU A 1 277 ? -9.301 15.100 -14.617 1.00 83.50 277 LEU A CA 1
ATOM 2197 C C . LEU A 1 277 ? -7.983 14.378 -14.324 1.00 83.50 277 LEU A C 1
ATOM 2199 O O . LEU A 1 277 ? -7.066 14.428 -15.146 1.00 83.50 277 LEU A O 1
ATOM 2203 N N . HIS A 1 278 ? -7.893 13.704 -13.180 1.00 80.31 278 HIS A N 1
ATOM 2204 C CA . HIS A 1 278 ? -6.730 12.918 -12.796 1.00 80.31 278 HIS A CA 1
ATOM 2205 C C . HIS A 1 278 ? -6.507 11.766 -13.782 1.00 80.31 278 HIS A C 1
ATOM 2207 O O . HIS A 1 278 ? -5.419 11.665 -14.354 1.00 80.31 278 HIS A O 1
ATOM 2213 N N . PHE A 1 279 ? -7.554 10.997 -14.090 1.00 81.81 279 PHE A N 1
ATOM 2214 C CA . PHE A 1 279 ? -7.526 9.945 -15.104 1.00 81.81 279 PHE A CA 1
ATOM 2215 C C . PHE A 1 279 ? -7.117 10.478 -16.480 1.00 81.81 279 PHE A C 1
ATOM 2217 O O . PHE A 1 279 ? -6.259 9.898 -17.148 1.00 81.81 279 PHE A O 1
ATOM 2224 N N . TRP A 1 280 ? -7.687 11.608 -16.910 1.00 83.56 280 TRP A N 1
ATOM 2225 C CA . TRP A 1 280 ? -7.378 12.211 -18.206 1.00 83.56 280 TRP A CA 1
ATOM 2226 C C . TRP A 1 280 ? -5.894 12.575 -18.338 1.00 83.56 280 TRP A C 1
ATOM 2228 O O . TRP A 1 280 ? -5.263 12.272 -19.356 1.00 83.56 280 TRP A O 1
ATOM 2238 N N . VAL A 1 281 ? -5.324 13.209 -17.308 1.00 80.44 281 VAL A N 1
ATOM 2239 C CA . VAL A 1 281 ? -3.897 13.563 -17.270 1.00 80.44 281 VAL A CA 1
ATOM 2240 C C . VAL A 1 281 ? -3.035 12.299 -17.301 1.00 80.44 281 VAL A C 1
ATOM 2242 O O . VAL A 1 281 ? -2.143 12.194 -18.145 1.00 80.44 281 VAL A O 1
ATOM 2245 N N . SER A 1 282 ? -3.350 11.306 -16.470 1.00 77.31 282 SER A N 1
ATOM 2246 C CA . SER A 1 282 ? -2.607 10.043 -16.416 1.00 77.31 282 SER A CA 1
ATOM 2247 C C . SER A 1 282 ? -2.670 9.265 -17.737 1.00 77.31 282 SER A C 1
ATOM 2249 O O . SER A 1 282 ? -1.663 8.718 -18.197 1.00 77.31 282 SER A O 1
ATOM 2251 N N . MET A 1 283 ? -3.821 9.267 -18.415 1.00 81.31 283 MET A N 1
ATOM 2252 C CA . MET A 1 283 ? -3.994 8.653 -19.733 1.00 81.31 283 MET A CA 1
ATOM 2253 C C . MET A 1 283 ? -3.144 9.348 -20.801 1.00 81.31 283 MET A C 1
ATOM 2255 O O . MET A 1 283 ? -2.504 8.684 -21.624 1.00 81.31 283 MET A O 1
ATOM 2259 N N . PHE A 1 284 ? -3.104 10.683 -20.790 1.00 81.44 284 PHE A N 1
ATOM 2260 C CA . PHE A 1 284 ? -2.265 11.448 -21.711 1.00 81.44 284 PHE A CA 1
ATOM 2261 C C . PHE A 1 284 ? -0.784 11.070 -21.563 1.00 81.44 284 PHE A C 1
ATOM 2263 O O . PHE A 1 284 ? -0.095 10.844 -22.563 1.00 81.44 284 PHE A O 1
ATOM 2270 N N . ASP A 1 285 ? -0.310 10.912 -20.328 1.00 75.62 285 ASP A N 1
ATOM 2271 C CA . ASP A 1 285 ? 1.072 10.524 -20.049 1.00 75.62 285 ASP A CA 1
ATOM 2272 C C . ASP A 1 285 ? 1.394 9.092 -20.506 1.00 75.62 285 ASP A C 1
ATOM 2274 O O . ASP A 1 285 ? 2.473 8.839 -21.059 1.00 75.62 285 ASP A O 1
ATOM 2278 N N . VAL A 1 286 ? 0.454 8.151 -20.354 1.00 79.44 286 VAL A N 1
ATOM 2279 C CA . VAL A 1 286 ? 0.591 6.787 -20.896 1.00 79.44 286 VAL A CA 1
ATOM 2280 C C . VAL A 1 286 ? 0.698 6.813 -22.419 1.00 79.44 286 VAL A C 1
ATOM 2282 O O . VAL A 1 286 ? 1.560 6.136 -22.989 1.00 79.44 286 VAL A O 1
ATOM 2285 N N . ILE A 1 287 ? -0.136 7.608 -23.093 1.00 82.44 287 ILE A N 1
ATOM 2286 C CA . ILE A 1 287 ? -0.106 7.751 -24.554 1.00 82.44 287 ILE A CA 1
ATOM 2287 C C . ILE A 1 287 ? 1.237 8.327 -25.013 1.00 82.44 287 ILE A C 1
ATOM 2289 O O . ILE A 1 287 ? 1.820 7.821 -25.975 1.00 82.44 287 ILE A O 1
ATOM 2293 N N . GLU A 1 288 ? 1.763 9.338 -24.322 1.00 82.19 288 GLU A N 1
ATOM 2294 C CA . GLU A 1 288 ? 3.064 9.923 -24.649 1.00 82.19 288 GLU A CA 1
ATOM 2295 C C . GLU A 1 288 ? 4.205 8.911 -24.457 1.00 82.19 288 GLU A C 1
ATOM 2297 O O . GLU A 1 288 ? 5.046 8.737 -25.345 1.00 82.19 288 GLU A O 1
ATOM 2302 N N . ALA A 1 289 ? 4.203 8.160 -23.353 1.00 78.00 289 ALA A N 1
ATOM 2303 C CA . ALA A 1 289 ? 5.183 7.102 -23.118 1.00 78.00 289 ALA A CA 1
ATOM 2304 C C . ALA A 1 289 ? 5.096 5.984 -24.180 1.00 78.00 289 ALA A C 1
ATOM 2306 O O . ALA A 1 289 ? 6.121 5.493 -24.666 1.00 78.00 289 ALA A O 1
ATOM 2307 N N . LEU A 1 290 ? 3.881 5.610 -24.594 1.00 82.25 290 LEU A N 1
ATOM 2308 C CA . LEU A 1 290 ? 3.648 4.654 -25.678 1.00 82.25 290 LEU A CA 1
ATOM 2309 C C . LEU A 1 290 ? 4.131 5.184 -27.030 1.00 82.25 290 LEU A C 1
ATOM 2311 O O . LEU A 1 290 ? 4.679 4.415 -27.824 1.00 82.25 290 LEU A O 1
ATOM 2315 N N . ASN A 1 291 ? 3.970 6.480 -27.306 1.00 82.12 291 ASN A N 1
ATOM 2316 C CA . ASN A 1 291 ? 4.454 7.100 -28.538 1.00 82.12 291 ASN A CA 1
ATOM 2317 C C . ASN A 1 291 ? 5.978 6.991 -28.665 1.00 82.12 291 ASN A C 1
ATOM 2319 O O . ASN A 1 291 ? 6.473 6.684 -29.751 1.00 82.12 291 ASN A O 1
ATOM 2323 N N . GLU A 1 292 ? 6.731 7.147 -27.571 1.00 79.75 292 GLU A N 1
ATOM 2324 C CA . GLU A 1 292 ? 8.186 6.948 -27.582 1.00 79.75 292 GLU A CA 1
ATOM 2325 C C . GLU A 1 292 ? 8.577 5.524 -28.021 1.00 79.75 292 GLU A C 1
ATOM 2327 O O . GLU A 1 292 ? 9.527 5.349 -28.789 1.00 79.75 292 GLU A O 1
ATOM 2332 N N . VAL A 1 293 ? 7.833 4.506 -27.571 1.00 82.06 293 VAL A N 1
ATOM 2333 C CA . VAL A 1 293 ? 8.046 3.104 -27.971 1.00 82.06 293 VAL A CA 1
ATOM 2334 C C . VAL A 1 293 ? 7.612 2.876 -29.419 1.00 82.06 293 VAL A C 1
ATOM 2336 O O . VAL A 1 293 ? 8.360 2.272 -30.187 1.00 82.06 293 VAL A O 1
ATOM 2339 N N . LYS A 1 294 ? 6.463 3.422 -29.840 1.00 82.00 294 LYS A N 1
ATOM 2340 C CA . LYS A 1 294 ? 5.971 3.333 -31.228 1.00 82.00 294 LYS A CA 1
ATOM 2341 C C . LYS A 1 294 ? 6.951 3.940 -32.232 1.00 82.00 294 LYS A C 1
ATOM 2343 O O . LYS A 1 294 ? 7.170 3.360 -33.292 1.00 82.00 294 LYS A O 1
ATOM 2348 N N . ILE A 1 295 ? 7.591 5.063 -31.899 1.00 82.25 295 ILE A N 1
ATOM 2349 C CA . ILE A 1 295 ? 8.630 5.683 -32.739 1.00 82.25 295 ILE A CA 1
ATOM 2350 C C . ILE A 1 295 ? 9.830 4.743 -32.916 1.00 82.25 295 ILE A C 1
ATOM 2352 O O . ILE A 1 295 ? 10.420 4.687 -33.996 1.00 82.25 295 ILE A O 1
ATOM 2356 N N . LEU A 1 296 ? 10.204 3.995 -31.873 1.00 76.62 296 LEU A N 1
ATOM 2357 C CA . LEU A 1 296 ? 11.271 2.999 -31.967 1.00 76.62 296 LEU A CA 1
ATOM 2358 C C . LEU A 1 296 ? 10.828 1.763 -32.762 1.00 76.62 296 LEU A C 1
ATOM 2360 O O . LEU A 1 296 ? 11.615 1.263 -33.563 1.00 76.62 296 LEU A O 1
ATOM 2364 N N . MET A 1 297 ? 9.578 1.316 -32.600 1.00 76.00 297 MET A N 1
ATOM 2365 C CA . MET A 1 297 ? 8.995 0.227 -33.395 1.00 76.00 297 MET A CA 1
ATOM 2366 C C . MET A 1 297 ? 8.900 0.579 -34.882 1.00 76.00 297 MET A C 1
ATOM 2368 O O . MET A 1 297 ? 9.134 -0.281 -35.720 1.00 76.00 297 MET A O 1
ATOM 2372 N N . ALA A 1 298 ? 8.635 1.841 -35.230 1.00 77.25 298 ALA A N 1
ATOM 2373 C CA . ALA A 1 298 ? 8.538 2.294 -36.620 1.00 77.25 298 ALA A CA 1
ATOM 2374 C C . ALA A 1 298 ? 9.850 2.159 -37.419 1.00 77.25 298 ALA A C 1
ATOM 2376 O O . ALA A 1 298 ? 9.830 2.277 -38.642 1.00 77.25 298 ALA A O 1
ATOM 2377 N N . LYS A 1 299 ? 10.986 1.911 -36.749 1.00 76.00 299 LYS A N 1
ATOM 2378 C CA . LYS A 1 299 ? 12.265 1.584 -37.400 1.00 76.00 299 LYS A CA 1
ATOM 2379 C C . LYS A 1 299 ? 12.342 0.136 -37.890 1.00 76.00 299 LYS A C 1
ATOM 2381 O O . LYS A 1 299 ? 13.222 -0.177 -38.684 1.00 76.00 299 LYS A O 1
ATOM 2386 N N . ILE A 1 300 ? 11.454 -0.737 -37.415 1.00 74.50 300 ILE A N 1
ATOM 2387 C CA . ILE A 1 300 ? 11.358 -2.124 -37.868 1.00 74.50 300 ILE A CA 1
ATOM 2388 C C . ILE A 1 300 ? 10.641 -2.117 -39.230 1.00 74.50 300 ILE A C 1
ATOM 2390 O O . ILE A 1 300 ? 9.541 -1.564 -39.327 1.00 74.50 300 ILE A O 1
ATOM 2394 N N . PRO A 1 301 ? 11.226 -2.702 -40.293 1.00 68.69 301 PRO A N 1
ATOM 2395 C CA . PRO A 1 301 ? 10.573 -2.796 -41.595 1.00 68.69 301 PRO A CA 1
ATOM 2396 C C . PRO A 1 301 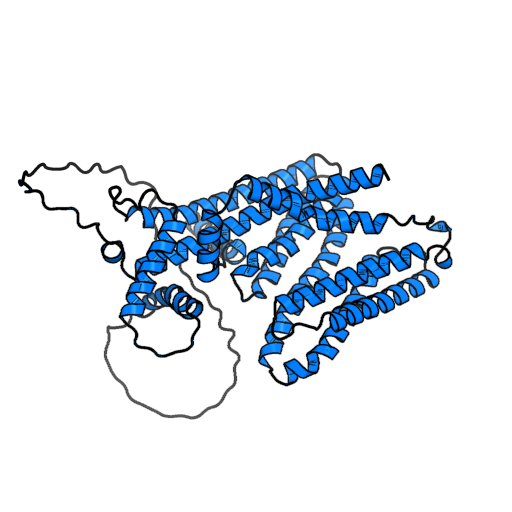? 9.210 -3.492 -41.482 1.00 68.69 301 PRO A C 1
ATOM 2398 O O . PRO A 1 301 ? 9.101 -4.550 -40.866 1.00 68.69 301 PRO A O 1
ATOM 2401 N N . ARG A 1 302 ? 8.167 -2.933 -42.113 1.00 60.03 302 ARG A N 1
ATOM 2402 C CA . ARG A 1 302 ? 6.795 -3.491 -42.074 1.00 60.03 302 ARG A CA 1
ATOM 2403 C C . ARG A 1 302 ? 6.674 -4.886 -42.698 1.00 60.03 302 ARG A C 1
ATOM 2405 O O . ARG A 1 302 ? 5.707 -5.585 -42.431 1.00 60.03 302 ARG A O 1
ATOM 2412 N N . SER A 1 303 ? 7.645 -5.279 -43.520 1.00 57.47 303 SER A N 1
ATOM 2413 C CA . SER A 1 303 ? 7.765 -6.613 -44.114 1.00 57.47 303 SER A CA 1
ATOM 2414 C C . SER A 1 303 ? 8.332 -7.666 -43.152 1.00 57.47 303 SER A C 1
ATOM 2416 O O . SER A 1 303 ? 8.362 -8.842 -43.505 1.00 57.47 303 SER A O 1
ATOM 2418 N N . HIS A 1 304 ? 8.789 -7.275 -41.956 1.00 62.47 304 HIS A N 1
ATOM 2419 C CA . HIS A 1 304 ? 9.337 -8.197 -40.966 1.00 62.47 304 HIS A CA 1
ATOM 2420 C C . HIS A 1 304 ? 8.205 -8.846 -40.147 1.00 62.47 304 HIS A C 1
ATOM 2422 O O . HIS A 1 304 ? 7.351 -8.121 -39.630 1.00 62.47 304 HIS A O 1
ATOM 2428 N N . PRO A 1 305 ? 8.224 -10.173 -39.901 1.00 63.34 305 PRO A N 1
ATOM 2429 C CA . PRO A 1 305 ? 7.195 -10.872 -39.111 1.00 63.34 305 PRO A CA 1
ATOM 2430 C C . PRO A 1 305 ? 7.005 -10.346 -37.673 1.00 63.34 305 PRO A C 1
ATOM 2432 O O . PRO A 1 305 ? 5.982 -10.597 -37.052 1.00 63.34 305 PRO A O 1
ATOM 2435 N N . ILE A 1 306 ? 7.961 -9.569 -37.154 1.00 66.12 306 ILE A N 1
ATOM 2436 C CA . ILE A 1 306 ? 7.991 -9.053 -35.777 1.00 66.12 306 ILE A CA 1
ATOM 2437 C C . ILE A 1 306 ? 7.270 -7.695 -35.674 1.00 66.12 306 ILE A C 1
ATOM 2439 O O . ILE A 1 306 ? 6.945 -7.244 -34.582 1.00 66.12 306 ILE A O 1
ATOM 2443 N N . ALA A 1 307 ? 6.959 -7.044 -36.801 1.00 61.56 307 ALA A N 1
ATOM 2444 C CA . ALA A 1 307 ? 6.270 -5.752 -36.810 1.00 61.56 307 ALA A CA 1
ATOM 2445 C C . ALA A 1 307 ? 4.801 -5.828 -36.336 1.00 61.56 307 ALA A C 1
ATOM 2447 O O . ALA A 1 307 ? 4.237 -4.801 -35.968 1.00 61.56 307 ALA A O 1
ATOM 2448 N N . GLN A 1 308 ? 4.199 -7.024 -36.347 1.00 61.84 308 GLN A N 1
ATOM 2449 C CA . GLN A 1 308 ? 2.822 -7.285 -35.896 1.00 61.84 308 GLN A CA 1
ATOM 2450 C C . GLN A 1 308 ? 2.746 -7.746 -34.427 1.00 61.84 308 GLN A C 1
ATOM 2452 O O . GLN A 1 308 ? 1.656 -7.890 -33.880 1.00 61.84 308 GLN A O 1
ATOM 2457 N N . GLU A 1 309 ? 3.889 -7.995 -33.782 1.00 71.88 309 GLU A N 1
ATOM 2458 C CA . GLU A 1 309 ? 3.947 -8.456 -32.393 1.00 71.88 309 GLU A CA 1
ATOM 2459 C C . GLU A 1 309 ? 3.794 -7.299 -31.392 1.00 71.88 309 GLU A C 1
ATOM 2461 O O . GLU A 1 309 ? 4.054 -6.130 -31.695 1.00 71.88 309 GLU A O 1
ATOM 2466 N N . SER A 1 310 ? 3.393 -7.619 -30.156 1.00 78.81 310 SER A N 1
ATOM 2467 C CA . SER A 1 310 ? 3.309 -6.609 -29.096 1.00 78.81 310 SER A CA 1
ATOM 2468 C C . SER A 1 310 ? 4.701 -6.077 -28.738 1.00 78.81 310 SER A C 1
ATOM 2470 O O . SER A 1 310 ? 5.697 -6.802 -28.781 1.00 78.81 310 SER A O 1
ATOM 2472 N N . PHE A 1 311 ? 4.795 -4.814 -28.310 1.00 80.38 311 PHE A N 1
ATOM 2473 C CA . PHE A 1 311 ? 6.083 -4.219 -27.926 1.00 80.38 311 PHE A CA 1
ATOM 2474 C C . PHE A 1 311 ? 6.806 -5.012 -26.818 1.00 80.38 311 PHE A C 1
ATOM 2476 O O . PHE A 1 311 ? 8.034 -5.017 -26.767 1.00 80.38 311 PHE A O 1
ATOM 2483 N N . VAL A 1 312 ? 6.059 -5.728 -25.966 1.00 80.00 312 VAL A N 1
ATOM 2484 C CA . VAL A 1 312 ? 6.597 -6.625 -24.930 1.00 80.00 312 VAL A CA 1
ATOM 2485 C C . VAL A 1 312 ? 7.291 -7.836 -25.555 1.00 80.00 312 VAL A C 1
ATOM 2487 O O . VAL A 1 312 ? 8.402 -8.181 -25.159 1.00 80.00 312 VAL A O 1
ATOM 2490 N N . GLN A 1 313 ? 6.677 -8.463 -26.561 1.00 80.38 313 GLN A N 1
ATOM 2491 C CA . GLN A 1 313 ? 7.272 -9.592 -27.284 1.00 80.38 313 GLN A CA 1
ATOM 2492 C C . GLN A 1 313 ? 8.529 -9.158 -28.045 1.00 80.38 313 GLN A C 1
ATOM 2494 O O . GLN A 1 313 ? 9.557 -9.832 -27.967 1.00 80.38 313 GLN A O 1
ATOM 2499 N N . ILE A 1 314 ? 8.490 -7.981 -28.675 1.00 81.75 314 ILE A N 1
ATOM 2500 C CA . ILE A 1 314 ? 9.650 -7.374 -29.339 1.00 81.75 314 ILE A CA 1
ATOM 2501 C C . ILE A 1 314 ? 10.775 -7.120 -28.329 1.00 81.75 314 ILE A C 1
ATOM 2503 O O . ILE A 1 314 ? 11.925 -7.473 -28.588 1.00 81.75 314 ILE A O 1
ATOM 2507 N N . ALA A 1 315 ? 10.458 -6.567 -27.152 1.00 81.12 315 ALA A N 1
ATOM 2508 C CA . ALA A 1 315 ? 11.440 -6.327 -26.096 1.00 81.12 315 ALA A CA 1
ATOM 2509 C C . ALA A 1 315 ? 12.095 -7.633 -25.625 1.00 81.12 315 ALA A C 1
ATOM 2511 O O . ALA A 1 315 ? 13.309 -7.664 -25.434 1.00 81.12 315 ALA A O 1
ATOM 2512 N N . MET A 1 316 ? 11.320 -8.715 -25.501 1.00 80.44 316 MET A N 1
ATOM 2513 C CA . MET A 1 316 ? 11.834 -10.033 -25.127 1.00 80.44 316 MET A CA 1
ATOM 2514 C C . MET A 1 316 ? 12.710 -10.667 -26.207 1.00 80.44 316 MET A C 1
ATOM 2516 O O . MET A 1 316 ? 13.746 -11.230 -25.876 1.00 80.44 316 MET A O 1
ATOM 2520 N N . ARG A 1 317 ? 12.353 -10.549 -27.492 1.00 79.50 317 ARG A N 1
ATOM 2521 C CA . ARG A 1 317 ? 13.209 -11.029 -28.592 1.00 79.50 317 ARG A CA 1
ATOM 2522 C C . ARG A 1 317 ? 14.521 -10.247 -28.661 1.00 79.50 317 ARG A C 1
ATOM 2524 O O . ARG A 1 317 ? 15.581 -10.835 -28.829 1.00 79.50 317 ARG A O 1
ATOM 2531 N N . ILE A 1 318 ? 14.464 -8.926 -28.481 1.00 80.69 318 ILE A N 1
ATOM 2532 C CA . ILE A 1 318 ? 15.657 -8.069 -28.399 1.00 80.69 318 ILE A CA 1
ATOM 2533 C C . ILE A 1 318 ? 16.539 -8.473 -27.212 1.00 80.69 318 ILE A C 1
ATOM 2535 O O . ILE A 1 318 ? 17.765 -8.487 -27.333 1.00 80.69 318 ILE A O 1
ATOM 2539 N N . LEU A 1 319 ? 15.919 -8.788 -26.074 1.00 79.62 319 LEU A N 1
ATOM 2540 C CA . LEU A 1 319 ? 16.610 -9.256 -24.882 1.00 79.62 319 LEU A CA 1
ATOM 2541 C C . LEU A 1 319 ? 17.313 -10.595 -25.141 1.00 79.62 319 LEU A C 1
ATOM 2543 O O . LEU A 1 319 ? 18.498 -10.707 -24.849 1.00 79.62 319 LEU A O 1
ATOM 2547 N N . ASP A 1 320 ? 16.619 -11.562 -25.739 1.00 78.88 320 ASP A N 1
ATOM 2548 C CA . ASP A 1 320 ? 17.144 -12.896 -26.056 1.00 78.88 320 ASP A CA 1
ATOM 2549 C C . ASP A 1 320 ? 18.326 -12.843 -27.041 1.00 78.88 320 ASP A C 1
ATOM 2551 O O . ASP A 1 320 ? 19.364 -13.462 -26.815 1.00 78.88 320 ASP A O 1
ATOM 2555 N N . ILE A 1 321 ? 18.242 -11.990 -28.068 1.00 77.00 321 ILE A N 1
ATOM 2556 C CA . ILE A 1 321 ? 19.356 -11.728 -28.997 1.00 77.00 321 ILE A CA 1
ATOM 2557 C C . ILE A 1 321 ? 20.581 -11.172 -28.255 1.00 77.00 321 ILE A C 1
ATOM 2559 O O . ILE A 1 321 ? 21.714 -11.571 -28.508 1.00 77.00 321 ILE A O 1
ATOM 2563 N N . GLU A 1 322 ? 20.395 -10.239 -27.320 1.00 76.94 322 GLU A N 1
ATOM 2564 C CA . GLU A 1 322 ? 21.521 -9.687 -26.558 1.00 76.94 322 GLU A CA 1
ATOM 2565 C C . GLU A 1 322 ? 22.125 -10.723 -25.590 1.00 76.94 322 GLU A C 1
ATOM 2567 O O . GLU A 1 322 ? 23.322 -10.664 -25.295 1.00 76.94 322 GLU A O 1
ATOM 2572 N N . VAL A 1 323 ? 21.321 -11.677 -25.108 1.00 73.25 323 VAL A N 1
ATOM 2573 C CA . VAL A 1 323 ? 21.790 -12.804 -24.290 1.00 73.25 323 VAL A CA 1
ATOM 2574 C C . VAL A 1 323 ? 22.668 -13.731 -25.116 1.00 73.25 323 VAL A C 1
ATOM 2576 O O . VAL A 1 323 ? 23.795 -14.003 -24.702 1.00 73.25 323 VAL A O 1
ATOM 2579 N N . THR A 1 324 ? 22.203 -14.170 -26.285 1.00 72.12 324 THR A N 1
ATOM 2580 C CA . THR A 1 324 ? 22.961 -15.082 -27.154 1.00 72.12 324 THR A CA 1
ATOM 2581 C C . THR A 1 324 ? 24.262 -14.444 -27.645 1.00 72.12 324 THR A C 1
ATOM 2583 O O . THR A 1 324 ? 25.314 -15.080 -27.593 1.00 72.12 324 THR A O 1
ATOM 2586 N N . LEU A 1 325 ? 24.237 -13.150 -27.988 1.00 72.19 325 LEU A N 1
ATOM 2587 C CA . LEU A 1 325 ? 25.424 -12.382 -28.391 1.00 72.19 325 LEU A CA 1
ATOM 2588 C C . LEU A 1 325 ? 26.455 -12.168 -27.270 1.00 72.19 325 LEU A C 1
ATOM 2590 O O . LEU A 1 325 ? 27.627 -11.925 -27.556 1.00 72.19 325 LEU A O 1
ATOM 2594 N N . LYS A 1 326 ? 26.045 -12.183 -25.997 1.00 70.69 326 LYS A N 1
ATOM 2595 C CA . LYS A 1 326 ? 26.966 -12.057 -24.850 1.00 70.69 326 LYS A CA 1
ATOM 2596 C C . LYS A 1 326 ? 27.440 -13.413 -24.342 1.00 70.69 326 LYS A C 1
ATOM 2598 O O . LYS A 1 326 ? 28.577 -13.504 -23.883 1.00 70.69 326 LYS A O 1
ATOM 2603 N N . ALA A 1 327 ? 26.611 -14.449 -24.449 1.00 64.12 327 ALA A N 1
ATOM 2604 C CA . ALA A 1 327 ? 26.993 -15.825 -24.148 1.00 64.12 327 ALA A CA 1
ATOM 2605 C C . ALA A 1 327 ? 28.102 -16.319 -25.088 1.00 64.12 327 ALA A C 1
ATOM 2607 O O . ALA A 1 327 ? 29.039 -16.958 -24.630 1.00 64.12 327 ALA A O 1
ATOM 2608 N N . SER A 1 328 ? 28.069 -15.929 -26.366 1.00 59.69 328 SER A N 1
ATOM 2609 C CA . SER A 1 328 ? 29.128 -16.256 -27.332 1.00 59.69 328 SER A CA 1
ATOM 2610 C C . SER A 1 328 ? 30.442 -15.491 -27.120 1.00 59.69 328 SER A C 1
ATOM 2612 O O . SER A 1 328 ? 31.458 -15.843 -27.710 1.00 59.69 328 SER A O 1
ATOM 2614 N N . ARG A 1 329 ? 30.438 -14.428 -26.302 1.00 59.09 329 ARG A N 1
ATOM 2615 C CA . ARG A 1 329 ? 31.549 -13.469 -26.175 1.00 59.09 329 ARG A CA 1
ATOM 2616 C C . ARG A 1 329 ? 32.248 -13.488 -24.817 1.00 59.09 329 ARG A C 1
ATOM 2618 O O . ARG A 1 329 ? 33.255 -12.805 -24.661 1.00 59.09 329 ARG A O 1
ATOM 2625 N N . THR A 1 330 ? 31.704 -14.200 -23.830 1.00 52.09 330 THR A N 1
ATOM 2626 C CA . THR A 1 330 ? 32.269 -14.247 -22.477 1.00 52.09 330 THR A CA 1
ATOM 2627 C C . THR A 1 330 ? 32.577 -15.686 -22.095 1.00 52.09 330 THR A C 1
ATOM 2629 O O . THR A 1 330 ? 31.656 -16.473 -21.901 1.00 52.09 330 THR A O 1
ATOM 2632 N N . ASP A 1 331 ? 33.866 -15.988 -21.953 1.00 47.88 331 ASP A N 1
ATOM 2633 C CA . ASP A 1 331 ? 34.335 -17.191 -21.280 1.00 47.88 331 ASP A CA 1
ATOM 2634 C C . ASP A 1 331 ? 33.992 -17.125 -19.780 1.00 47.88 331 ASP A C 1
ATOM 2636 O O . ASP A 1 331 ? 33.769 -16.056 -19.196 1.00 47.88 331 ASP A O 1
ATOM 2640 N N . SER A 1 332 ? 33.882 -18.299 -19.184 1.00 47.88 332 SER A N 1
ATOM 2641 C CA . SER A 1 332 ? 33.313 -18.610 -17.881 1.00 47.88 332 SER A CA 1
ATOM 2642 C C . SER A 1 332 ? 33.993 -17.856 -16.724 1.00 47.88 332 SER A C 1
ATOM 2644 O O . SER A 1 332 ? 34.936 -18.354 -16.128 1.00 47.88 332 SER A O 1
ATOM 2646 N N . THR A 1 333 ? 33.576 -16.632 -16.369 1.00 46.31 333 THR A N 1
ATOM 2647 C CA . THR A 1 333 ? 33.960 -16.021 -15.074 1.00 46.31 333 THR A CA 1
ATOM 2648 C C . THR A 1 333 ? 33.072 -14.840 -14.660 1.00 46.31 333 THR A C 1
ATOM 2650 O O . THR A 1 333 ? 33.193 -13.723 -15.166 1.00 46.31 333 THR A O 1
ATOM 2653 N N . LYS A 1 334 ? 32.201 -15.103 -13.672 1.00 49.09 334 LYS A N 1
ATOM 2654 C CA . LYS A 1 334 ? 31.803 -14.279 -12.502 1.00 49.09 334 LYS A CA 1
ATOM 2655 C C . LYS A 1 334 ? 30.350 -14.582 -12.121 1.00 49.09 334 LYS A C 1
ATOM 2657 O O . LYS A 1 334 ? 29.430 -14.294 -12.884 1.00 49.09 334 LYS A O 1
ATOM 2662 N N . ASN A 1 335 ? 30.170 -15.081 -10.896 1.00 50.25 335 ASN A N 1
ATOM 2663 C CA . ASN A 1 335 ? 28.915 -15.484 -10.241 1.00 50.25 335 ASN A CA 1
ATOM 2664 C C . ASN A 1 335 ? 27.941 -14.318 -9.945 1.00 50.25 335 ASN A C 1
ATOM 2666 O O . ASN A 1 335 ? 27.288 -14.295 -8.906 1.00 50.25 335 ASN A O 1
ATOM 2670 N N . ALA A 1 336 ? 27.851 -13.307 -10.809 1.00 57.19 336 ALA A N 1
ATOM 2671 C CA . ALA A 1 336 ? 26.799 -12.301 -10.711 1.00 57.19 336 ALA A CA 1
ATOM 2672 C C . ALA A 1 336 ? 25.537 -12.854 -11.379 1.00 57.19 336 ALA A C 1
ATOM 2674 O O . ALA A 1 336 ? 25.593 -13.257 -12.543 1.00 57.19 336 ALA A O 1
ATOM 2675 N N . SER A 1 337 ? 24.404 -12.851 -10.663 1.00 64.75 337 SER A N 1
ATOM 2676 C CA . SER A 1 337 ? 23.122 -13.297 -11.218 1.00 64.75 337 SER A CA 1
ATOM 2677 C C . SER A 1 337 ? 22.863 -12.586 -12.548 1.00 64.75 337 SER A C 1
ATOM 2679 O O . SER A 1 337 ? 22.972 -11.359 -12.627 1.00 64.75 337 SER A O 1
ATOM 2681 N N . TRP A 1 338 ? 22.533 -13.348 -13.587 1.00 67.44 338 TRP A N 1
ATOM 2682 C CA . TRP A 1 338 ? 22.304 -12.872 -14.953 1.00 67.44 338 TRP A CA 1
ATOM 2683 C C . TRP A 1 338 ? 21.439 -11.593 -15.030 1.00 67.44 338 TRP A C 1
ATOM 2685 O O . TRP A 1 338 ? 21.805 -10.655 -15.746 1.00 67.44 338 TRP A O 1
ATOM 2695 N N . GLY A 1 339 ? 20.382 -11.503 -14.211 1.00 67.25 339 GLY A N 1
ATOM 2696 C CA . GLY A 1 339 ? 19.485 -10.342 -14.132 1.00 67.25 339 GLY A CA 1
ATOM 2697 C C . GLY A 1 339 ? 20.215 -9.039 -13.784 1.00 67.25 339 GLY A C 1
ATOM 2698 O O . GLY A 1 339 ? 20.084 -8.046 -14.499 1.00 67.25 339 GLY A O 1
ATOM 2699 N N . LEU A 1 340 ? 21.110 -9.066 -12.786 1.00 70.00 340 LEU A N 1
ATOM 2700 C CA . LEU A 1 340 ? 21.938 -7.915 -12.384 1.00 70.00 340 LEU A CA 1
ATOM 2701 C C . LEU A 1 340 ? 22.861 -7.426 -13.512 1.00 70.00 340 LEU A C 1
ATOM 2703 O O . LEU A 1 340 ? 23.053 -6.220 -13.688 1.00 70.00 340 LEU A O 1
ATOM 2707 N N . ARG A 1 341 ? 23.442 -8.343 -14.302 1.00 74.06 341 ARG A N 1
ATOM 2708 C CA . ARG A 1 341 ? 24.310 -7.974 -15.438 1.00 74.06 341 ARG A CA 1
ATOM 2709 C C . ARG A 1 341 ? 23.515 -7.256 -16.522 1.00 74.06 341 ARG A C 1
ATOM 2711 O O . ARG A 1 341 ? 23.977 -6.248 -17.065 1.00 74.06 341 ARG A O 1
ATOM 2718 N N . MET A 1 342 ? 22.333 -7.776 -16.836 1.00 75.44 342 MET A N 1
ATOM 2719 C CA . MET A 1 342 ? 21.479 -7.200 -17.863 1.00 75.44 342 MET A CA 1
ATOM 2720 C C . MET A 1 342 ? 20.910 -5.854 -17.421 1.00 75.44 342 MET A C 1
ATOM 2722 O O . MET A 1 342 ? 20.953 -4.883 -18.176 1.00 75.44 342 MET A O 1
ATOM 2726 N N . GLU A 1 343 ? 20.486 -5.754 -16.166 1.00 78.44 343 GLU A N 1
ATOM 2727 C CA . GLU A 1 343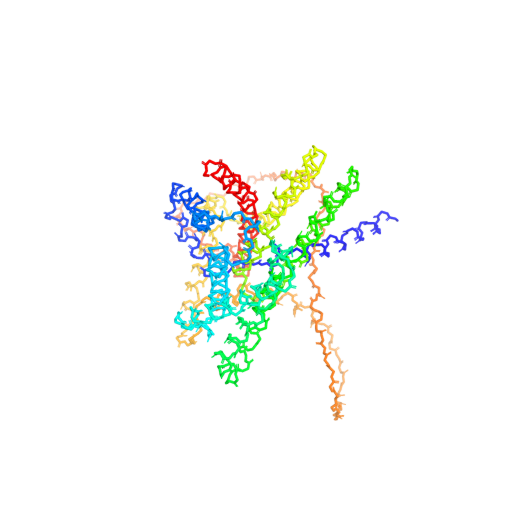 ? 20.004 -4.507 -15.589 1.00 78.44 343 GLU A CA 1
ATOM 2728 C C . GLU A 1 343 ? 21.086 -3.418 -15.589 1.00 78.44 343 GLU A C 1
ATOM 2730 O O . GLU A 1 343 ? 20.816 -2.266 -15.956 1.00 78.44 343 GLU A O 1
ATOM 2735 N N . LYS A 1 344 ? 22.340 -3.777 -15.287 1.00 79.56 344 LYS A N 1
ATOM 2736 C CA . LYS A 1 344 ? 23.475 -2.854 -15.394 1.00 79.56 344 LYS A CA 1
ATOM 2737 C C . LYS A 1 344 ? 23.678 -2.360 -16.828 1.00 79.56 344 LYS A C 1
ATOM 2739 O O . LYS A 1 344 ? 23.899 -1.169 -17.010 1.00 79.56 344 LYS A O 1
ATOM 2744 N N . TRP A 1 345 ? 23.552 -3.219 -17.843 1.00 79.31 345 TRP A N 1
ATOM 2745 C CA . TRP A 1 345 ? 23.681 -2.830 -19.259 1.00 79.31 345 TRP A CA 1
ATOM 2746 C C . TRP A 1 345 ? 22.545 -1.913 -19.743 1.00 79.31 345 TRP A C 1
ATOM 2748 O O . TRP A 1 345 ? 22.803 -0.892 -20.391 1.00 79.31 345 TRP A O 1
ATOM 2758 N N . VAL A 1 346 ? 21.294 -2.228 -19.382 1.00 78.88 346 VAL A N 1
ATOM 2759 C CA . VAL A 1 346 ? 20.131 -1.372 -19.682 1.00 78.88 346 VAL A CA 1
ATOM 2760 C C . VAL A 1 346 ? 20.295 0.012 -19.030 1.00 78.88 346 VAL A C 1
ATOM 2762 O O . VAL A 1 346 ? 19.869 1.027 -19.587 1.00 78.88 346 VAL A O 1
ATOM 2765 N N . SER A 1 347 ? 20.951 0.071 -17.867 1.00 75.62 347 SER A N 1
ATOM 2766 C CA . SER A 1 347 ? 21.178 1.306 -17.103 1.00 75.62 347 SER A CA 1
ATOM 2767 C C . SER A 1 347 ? 22.380 2.125 -17.595 1.00 75.62 347 SER A C 1
ATOM 2769 O O . SER A 1 347 ? 22.249 3.334 -17.788 1.00 75.62 347 SER A O 1
ATOM 2771 N N . SER A 1 348 ? 23.528 1.485 -17.844 1.00 68.25 348 SER A N 1
ATOM 2772 C CA . SER A 1 348 ? 24.804 2.138 -18.187 1.00 68.25 348 SER A CA 1
ATOM 2773 C C . SER A 1 348 ? 24.821 2.760 -19.582 1.00 68.25 348 SER A C 1
ATOM 2775 O O . SER A 1 348 ? 25.533 3.733 -19.832 1.00 68.25 348 SER A O 1
ATOM 2777 N N . SER A 1 349 ? 23.972 2.271 -20.489 1.00 56.84 349 SER A N 1
ATOM 2778 C CA . SER A 1 349 ? 23.826 2.813 -21.846 1.00 56.84 349 SER A CA 1
ATOM 2779 C C . SER A 1 349 ? 23.417 4.302 -21.877 1.00 56.84 349 SER A C 1
ATOM 2781 O O . SER A 1 349 ? 23.490 4.939 -22.929 1.00 56.84 349 SER A O 1
ATOM 2783 N N . ASN A 1 350 ? 23.026 4.873 -20.731 1.00 47.22 350 ASN A N 1
ATOM 2784 C CA . ASN A 1 350 ? 22.696 6.285 -20.539 1.00 47.22 350 ASN A CA 1
ATOM 2785 C C . ASN A 1 350 ? 23.913 7.189 -20.236 1.00 47.22 350 ASN A C 1
ATOM 2787 O O . ASN A 1 350 ? 23.914 8.350 -20.636 1.00 47.22 350 ASN A O 1
ATOM 2791 N N . GLU A 1 351 ? 24.951 6.687 -19.556 1.00 39.44 351 GLU A N 1
ATOM 2792 C CA . GLU A 1 351 ? 26.059 7.525 -19.049 1.00 39.44 351 GLU A CA 1
ATOM 2793 C C . GLU A 1 351 ? 27.020 7.986 -20.155 1.00 39.44 351 GLU A C 1
ATOM 2795 O O . GLU A 1 351 ? 27.584 9.075 -20.081 1.00 39.44 351 GLU A O 1
ATOM 2800 N N . SER A 1 352 ? 27.121 7.237 -21.258 1.00 31.92 352 SER A N 1
ATOM 2801 C CA . SER A 1 352 ? 28.014 7.577 -22.383 1.00 31.92 352 SER A CA 1
ATOM 2802 C C . SER A 1 352 ? 27.619 8.829 -23.191 1.00 31.92 352 SER A C 1
ATOM 2804 O O . SER A 1 352 ? 28.322 9.189 -24.131 1.00 31.92 352 SER A O 1
ATOM 2806 N N . LYS A 1 353 ? 26.516 9.514 -22.848 1.00 34.97 353 LYS A N 1
ATOM 2807 C CA . LYS A 1 353 ? 26.180 10.842 -23.400 1.00 34.97 353 LYS A CA 1
ATOM 2808 C C . LYS A 1 353 ? 26.712 12.014 -22.564 1.00 34.97 353 LYS A C 1
ATOM 2810 O O . LYS A 1 353 ? 26.663 13.136 -23.054 1.00 34.97 353 LYS A O 1
ATOM 2815 N N . ALA A 1 354 ? 27.222 11.780 -21.352 1.00 30.09 354 ALA A N 1
ATOM 2816 C CA . ALA A 1 354 ? 27.773 12.838 -20.496 1.00 30.09 354 ALA A CA 1
ATOM 2817 C C . ALA A 1 354 ? 29.296 13.034 -20.652 1.00 30.09 354 ALA A C 1
ATOM 2819 O O . ALA A 1 354 ? 29.812 14.066 -20.235 1.00 30.09 354 ALA A O 1
ATOM 2820 N N . SER A 1 355 ? 30.014 12.089 -21.269 1.00 26.03 355 SER A N 1
ATOM 2821 C CA . SER A 1 355 ? 31.485 12.110 -21.359 1.00 26.03 355 SER A CA 1
ATOM 2822 C C . SER A 1 355 ? 32.063 12.357 -22.759 1.00 26.03 355 SER A C 1
ATOM 2824 O O . SER A 1 355 ? 33.275 12.364 -22.909 1.00 26.03 355 SER A O 1
ATOM 2826 N N . SER A 1 356 ? 31.242 12.608 -23.785 1.00 26.50 356 SER A N 1
ATOM 2827 C CA . SER A 1 356 ? 31.712 12.784 -25.176 1.00 26.50 356 SER A CA 1
ATOM 2828 C C . SER A 1 356 ? 31.713 14.246 -25.655 1.00 26.50 356 SER A C 1
ATOM 2830 O O . SER A 1 356 ? 31.460 14.517 -26.828 1.00 26.50 356 SER A O 1
ATOM 2832 N N . SER A 1 357 ? 31.952 15.212 -24.767 1.00 28.11 357 SER A N 1
ATOM 2833 C CA . SER A 1 357 ? 32.082 16.620 -25.173 1.00 28.11 357 SER A CA 1
ATOM 2834 C C . SER A 1 357 ? 33.106 17.386 -24.338 1.00 28.11 357 SER A C 1
ATOM 2836 O O . SER A 1 357 ? 32.776 18.435 -23.791 1.00 28.11 357 SER A O 1
ATOM 2838 N N . ARG A 1 358 ? 34.328 16.863 -24.198 1.00 29.44 358 ARG A N 1
ATOM 2839 C CA . ARG A 1 358 ? 35.504 17.642 -23.773 1.00 29.44 358 ARG A CA 1
ATOM 2840 C C . ARG A 1 358 ? 36.778 17.022 -24.341 1.00 29.44 358 ARG A C 1
ATOM 2842 O O . ARG A 1 358 ? 37.563 16.478 -23.589 1.00 29.44 358 ARG A O 1
ATOM 2849 N N . ASP A 1 359 ? 36.963 17.135 -25.650 1.00 26.23 359 ASP A N 1
ATOM 2850 C CA . ASP A 1 359 ? 38.287 17.036 -26.269 1.00 26.23 359 ASP A CA 1
ATOM 2851 C C . ASP A 1 359 ? 38.416 18.175 -27.277 1.00 26.23 359 ASP A C 1
ATOM 2853 O O . ASP A 1 359 ? 38.063 18.051 -28.444 1.00 26.23 359 ASP A O 1
ATOM 2857 N N . ALA A 1 360 ? 38.818 19.333 -26.759 1.00 26.28 360 ALA A N 1
ATOM 2858 C CA . ALA A 1 360 ? 39.489 20.406 -27.484 1.00 26.28 360 ALA A CA 1
ATOM 2859 C C . ALA A 1 360 ? 39.927 21.446 -26.447 1.00 26.28 360 ALA A C 1
ATOM 2861 O O . ALA A 1 360 ? 39.117 22.251 -25.987 1.00 26.28 360 ALA A O 1
ATOM 2862 N N . SER A 1 361 ? 41.180 21.319 -26.007 1.00 25.22 361 SER A N 1
ATOM 2863 C CA . SER A 1 361 ? 42.141 22.412 -25.794 1.00 25.22 361 SER A CA 1
ATOM 2864 C C . SER A 1 361 ? 43.198 21.972 -24.789 1.00 25.22 361 SER A C 1
ATOM 2866 O O . SER A 1 361 ? 43.037 22.053 -23.573 1.00 25.22 361 SER A O 1
ATOM 2868 N N . SER A 1 362 ? 44.302 21.497 -25.353 1.00 23.92 362 SER A N 1
ATOM 2869 C CA . SER A 1 362 ? 45.636 21.561 -24.775 1.00 23.92 362 SER A CA 1
ATOM 2870 C C . SER A 1 362 ? 45.930 22.962 -24.231 1.00 23.92 362 SER A C 1
ATOM 2872 O O . SER A 1 362 ? 45.634 23.942 -24.916 1.00 23.92 362 SER A O 1
ATOM 2874 N N . THR A 1 363 ? 46.544 23.055 -23.047 1.00 24.08 363 THR A N 1
ATOM 2875 C CA . THR A 1 363 ? 47.832 23.742 -22.772 1.00 24.08 363 THR A CA 1
ATOM 2876 C C . THR A 1 363 ? 48.024 23.894 -21.251 1.00 24.08 363 THR A C 1
ATOM 2878 O O . THR A 1 363 ? 47.148 24.418 -20.578 1.00 24.08 363 THR A O 1
ATOM 2881 N N . ALA A 1 364 ? 49.162 23.382 -20.755 1.00 24.03 364 ALA A N 1
ATOM 2882 C CA . ALA A 1 364 ? 49.945 23.706 -19.543 1.00 24.03 364 ALA A CA 1
ATOM 2883 C C . ALA A 1 364 ? 49.231 24.336 -18.311 1.00 24.03 364 ALA A C 1
ATOM 2885 O O . ALA A 1 364 ? 48.589 25.371 -18.399 1.00 24.03 364 ALA A O 1
ATOM 2886 N N . THR A 1 365 ? 49.451 23.892 -17.065 1.00 24.55 365 THR A N 1
ATOM 2887 C CA . THR A 1 365 ? 50.748 23.983 -16.360 1.00 24.55 365 THR A CA 1
ATOM 2888 C C . THR A 1 365 ? 50.727 23.195 -15.031 1.00 24.55 365 THR A C 1
ATOM 2890 O O . THR A 1 365 ? 49.682 22.971 -14.430 1.00 24.55 365 THR A O 1
ATOM 2893 N N . ARG A 1 366 ? 51.931 22.780 -14.625 1.00 21.89 366 ARG A N 1
ATOM 2894 C CA . ARG A 1 366 ? 52.406 21.991 -13.472 1.00 21.89 366 ARG A CA 1
ATOM 2895 C C . ARG A 1 366 ? 51.851 22.309 -12.065 1.00 21.89 366 ARG A C 1
ATOM 2897 O O . ARG A 1 366 ? 51.621 23.460 -11.732 1.00 21.89 366 ARG A O 1
ATOM 2904 N N . MET A 1 367 ? 51.824 21.230 -11.263 1.00 22.50 367 MET A N 1
ATOM 2905 C CA . MET A 1 367 ? 52.183 21.034 -9.835 1.00 22.50 367 MET A CA 1
ATOM 2906 C C . MET A 1 367 ? 52.003 22.173 -8.811 1.00 22.50 367 MET A C 1
ATOM 2908 O O . MET A 1 367 ? 52.566 23.243 -8.984 1.00 22.50 367 MET A O 1
ATOM 2912 N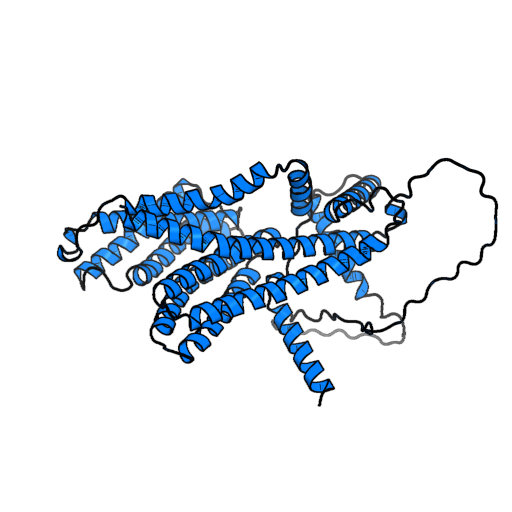 N . ILE A 1 368 ? 51.421 21.841 -7.645 1.00 23.81 368 ILE A N 1
ATOM 2913 C CA . ILE A 1 368 ? 52.087 21.822 -6.317 1.00 23.81 368 ILE A CA 1
ATOM 2914 C C . ILE A 1 368 ? 51.181 21.100 -5.293 1.00 23.81 368 ILE A C 1
ATOM 2916 O O . ILE A 1 368 ? 49.957 21.188 -5.323 1.00 23.81 368 ILE A O 1
ATOM 2920 N N . MET A 1 369 ? 51.837 20.334 -4.423 1.00 23.28 369 MET A N 1
ATOM 2921 C CA . MET A 1 369 ? 51.335 19.510 -3.321 1.00 23.28 369 MET A CA 1
ATOM 2922 C C . MET A 1 369 ? 50.934 20.375 -2.106 1.00 23.28 369 MET A C 1
ATOM 2924 O O . MET A 1 369 ? 51.606 21.364 -1.829 1.00 23.28 369 MET A O 1
ATOM 2928 N N . GLY A 1 370 ? 49.905 19.994 -1.336 1.00 21.55 370 GLY A N 1
ATOM 2929 C CA . GLY A 1 370 ? 49.573 20.693 -0.085 1.00 21.55 370 GLY A CA 1
ATOM 2930 C C . GLY A 1 370 ? 48.399 20.106 0.709 1.00 21.55 370 GLY A C 1
ATOM 2931 O O . GLY A 1 370 ? 47.257 20.147 0.273 1.00 21.55 370 GLY A O 1
ATOM 2932 N N . SER A 1 371 ? 48.728 19.571 1.884 1.00 21.69 371 SER A N 1
ATOM 2933 C CA . SER A 1 371 ? 47.888 19.034 2.966 1.00 21.69 371 SER A CA 1
ATOM 2934 C C . SER A 1 371 ? 46.681 19.897 3.387 1.00 21.69 371 SER A C 1
ATOM 2936 O O . SER A 1 371 ? 46.762 21.122 3.398 1.00 21.69 371 SER A O 1
ATOM 2938 N N . GLY A 1 372 ? 45.601 19.253 3.859 1.00 22.69 372 GLY A N 1
ATOM 2939 C CA . GLY A 1 372 ? 44.559 19.916 4.655 1.00 22.69 372 GLY A CA 1
ATOM 2940 C C . GLY A 1 372 ? 43.226 19.166 4.736 1.00 22.69 372 GLY A C 1
ATOM 2941 O O . GLY A 1 372 ? 42.366 19.312 3.873 1.00 22.69 372 GLY A O 1
ATOM 2942 N N . ARG A 1 373 ? 43.015 18.394 5.811 1.00 24.02 373 ARG A N 1
ATOM 2943 C CA . ARG A 1 373 ? 41.700 17.849 6.200 1.00 24.02 373 ARG A CA 1
ATOM 2944 C C . ARG A 1 373 ? 40.690 18.986 6.400 1.00 24.02 373 ARG A C 1
ATOM 2946 O O . ARG A 1 373 ? 40.963 19.882 7.193 1.00 24.02 373 ARG A O 1
ATOM 2953 N N . LYS A 1 374 ? 39.486 18.868 5.825 1.00 21.75 374 LYS A N 1
ATOM 2954 C CA . LYS A 1 374 ? 38.241 19.333 6.461 1.00 21.75 374 LYS A CA 1
ATOM 2955 C C . LYS A 1 374 ? 37.008 18.613 5.907 1.00 21.75 374 LYS A C 1
ATOM 2957 O O . LYS A 1 374 ? 36.741 18.584 4.711 1.00 21.75 374 LYS A O 1
ATOM 2962 N N . LEU A 1 375 ? 36.295 18.030 6.860 1.00 24.03 375 LEU A N 1
ATOM 2963 C CA . LEU A 1 375 ? 34.942 17.499 6.830 1.00 24.03 375 LEU A CA 1
ATOM 2964 C C . LEU A 1 375 ? 33.955 18.516 6.228 1.00 24.03 375 LEU A C 1
ATOM 2966 O O . LEU A 1 375 ? 33.877 19.643 6.708 1.00 24.03 375 LEU A O 1
ATOM 2970 N N . SER A 1 376 ? 33.173 18.110 5.225 1.00 21.56 376 SER A N 1
ATOM 2971 C CA . SER A 1 376 ? 31.886 18.742 4.918 1.00 21.56 376 SER A CA 1
ATOM 2972 C C . SER A 1 376 ? 30.983 17.768 4.165 1.00 21.56 376 SER A C 1
ATOM 2974 O O . SER A 1 376 ? 31.318 17.264 3.092 1.00 21.56 376 SER A O 1
ATOM 2976 N N . SER A 1 377 ? 29.841 17.477 4.782 1.00 27.02 377 SER A N 1
ATOM 2977 C CA . SER A 1 377 ? 28.742 16.683 4.251 1.00 27.02 377 SER A CA 1
ATOM 2978 C C . SER A 1 377 ? 28.140 17.367 3.025 1.00 27.02 377 SER A C 1
ATOM 2980 O O . SER A 1 377 ? 27.424 18.360 3.151 1.00 27.02 377 SER A O 1
ATOM 2982 N N . ASN A 1 378 ? 28.383 16.819 1.837 1.00 23.22 378 ASN A N 1
ATOM 2983 C CA . ASN A 1 378 ? 27.700 17.266 0.632 1.00 23.22 378 ASN A CA 1
ATOM 2984 C C . ASN A 1 378 ? 26.540 16.330 0.301 1.00 23.22 378 ASN A C 1
ATOM 2986 O O . ASN A 1 378 ? 26.699 15.255 -0.273 1.00 23.22 378 ASN A O 1
ATOM 2990 N N . ILE A 1 379 ? 25.351 16.819 0.655 1.00 26.17 379 ILE A N 1
ATOM 2991 C CA . ILE A 1 379 ? 24.072 16.521 0.016 1.00 26.17 379 ILE A CA 1
ATOM 2992 C C . ILE A 1 379 ? 24.260 16.753 -1.489 1.00 26.17 379 ILE A C 1
ATOM 2994 O O . ILE A 1 379 ? 24.194 17.881 -1.983 1.00 26.17 379 ILE A O 1
ATOM 2998 N N . ALA A 1 380 ? 24.535 15.682 -2.229 1.00 23.09 380 ALA A N 1
ATOM 2999 C CA . ALA A 1 380 ? 24.555 15.721 -3.679 1.00 23.09 380 ALA A CA 1
ATOM 3000 C C . ALA A 1 380 ? 23.108 15.847 -4.172 1.00 23.09 380 ALA A C 1
ATOM 3002 O O . ALA A 1 380 ? 22.372 14.869 -4.294 1.00 23.09 380 ALA A O 1
ATOM 3003 N N . ARG A 1 381 ? 22.694 17.088 -4.441 1.00 25.62 381 ARG A N 1
ATOM 3004 C CA . ARG A 1 381 ? 21.525 17.409 -5.263 1.00 25.62 381 ARG A CA 1
ATOM 3005 C C . ARG A 1 381 ? 21.744 16.807 -6.653 1.00 25.62 381 ARG A C 1
ATOM 3007 O O . ARG A 1 381 ? 22.409 17.402 -7.496 1.00 25.62 381 ARG A O 1
ATOM 3014 N N . ILE A 1 382 ? 21.197 15.620 -6.892 1.00 22.75 382 ILE A N 1
ATOM 3015 C CA . ILE A 1 382 ? 21.169 15.003 -8.219 1.00 22.75 382 ILE A CA 1
ATOM 3016 C C . ILE A 1 382 ? 19.987 15.599 -8.984 1.00 22.75 382 ILE A C 1
ATOM 3018 O O . ILE A 1 382 ? 18.873 15.114 -8.867 1.00 22.75 382 ILE A O 1
ATOM 3022 N N . PHE A 1 383 ? 20.238 16.655 -9.756 1.00 21.50 383 PHE A N 1
ATOM 3023 C CA . PHE A 1 383 ? 19.552 16.968 -11.017 1.00 21.50 383 PHE A CA 1
ATOM 3024 C C . PHE A 1 383 ? 20.465 17.918 -11.812 1.00 21.50 383 PHE A C 1
ATOM 3026 O O . PHE A 1 383 ? 20.999 18.868 -11.242 1.00 21.50 383 PHE A O 1
ATOM 3033 N N . PRO A 1 384 ? 20.678 17.661 -13.117 1.00 25.45 384 PRO A N 1
ATOM 3034 C CA . PRO A 1 384 ? 19.599 17.902 -14.068 1.00 25.45 384 PRO A CA 1
ATOM 3035 C C . PRO A 1 384 ? 19.448 16.804 -15.126 1.00 25.45 384 PRO A C 1
ATOM 3037 O O . PRO A 1 384 ? 20.387 16.443 -15.832 1.00 25.45 384 PRO A O 1
ATOM 3040 N N . ILE A 1 385 ? 18.211 16.356 -15.326 1.00 27.78 385 ILE A N 1
ATOM 3041 C CA . ILE A 1 385 ? 17.808 15.678 -16.554 1.00 27.78 385 ILE A CA 1
ATOM 3042 C C . ILE A 1 385 ? 17.128 16.742 -17.418 1.00 27.78 385 ILE A C 1
ATOM 3044 O O . ILE A 1 385 ? 16.005 17.158 -17.148 1.00 27.78 385 ILE A O 1
ATOM 3048 N N . ARG A 1 386 ? 17.830 17.228 -18.446 1.00 20.28 386 ARG A N 1
ATOM 3049 C CA . ARG A 1 386 ? 17.239 18.079 -19.487 1.00 20.28 386 ARG A CA 1
ATOM 3050 C C . ARG A 1 386 ? 16.395 17.204 -20.416 1.00 20.28 386 ARG A C 1
ATOM 3052 O O . ARG A 1 386 ? 16.951 16.437 -21.197 1.00 20.28 386 ARG A O 1
ATOM 3059 N N . PHE A 1 387 ? 15.075 17.361 -20.373 1.00 25.86 387 PHE A N 1
ATOM 3060 C CA . PHE A 1 387 ? 14.170 16.907 -21.431 1.00 25.86 387 PHE A CA 1
ATOM 3061 C C . PHE A 1 387 ? 13.607 18.108 -22.207 1.00 25.86 387 PHE A C 1
ATOM 3063 O O . PHE A 1 387 ? 13.426 19.185 -21.645 1.00 25.86 387 PHE A O 1
ATOM 3070 N N . PHE A 1 388 ? 13.341 17.870 -23.497 1.00 24.77 388 PHE A N 1
ATOM 3071 C CA . PHE A 1 388 ? 12.876 18.767 -24.570 1.00 24.77 388 PHE A CA 1
ATOM 3072 C C . PHE A 1 388 ? 13.944 19.459 -25.429 1.00 24.77 388 PHE A C 1
ATOM 3074 O O . PHE A 1 388 ? 14.255 20.639 -25.275 1.00 24.77 388 PHE A O 1
ATOM 3081 N N . HIS A 1 389 ? 14.370 18.742 -26.478 1.00 26.41 389 HIS A N 1
ATOM 3082 C CA . HIS A 1 389 ? 14.629 19.383 -27.764 1.00 26.41 389 HIS A CA 1
ATOM 3083 C C . HIS A 1 389 ? 13.295 19.602 -28.487 1.00 26.41 389 HIS A C 1
ATOM 3085 O O . HIS A 1 389 ? 12.503 18.691 -28.706 1.00 26.41 389 HIS A O 1
ATOM 3091 N N . ARG A 1 390 ? 13.077 20.863 -28.838 1.00 26.73 390 ARG A N 1
ATOM 3092 C CA . ARG A 1 390 ? 11.988 21.430 -29.631 1.00 26.73 390 ARG A CA 1
ATOM 3093 C C . ARG A 1 390 ? 11.729 20.606 -30.911 1.00 26.73 390 ARG A C 1
ATOM 3095 O O . ARG A 1 390 ? 12.593 20.579 -31.783 1.00 26.73 390 ARG A O 1
ATOM 3102 N N . ARG A 1 391 ? 10.532 20.039 -31.099 1.00 26.48 391 ARG A N 1
ATOM 3103 C CA . ARG A 1 391 ? 9.993 19.782 -32.447 1.00 26.48 391 ARG A CA 1
ATOM 3104 C C . ARG A 1 391 ? 8.756 20.645 -32.638 1.00 26.48 391 ARG A C 1
ATOM 3106 O O . ARG A 1 391 ? 7.805 20.566 -31.870 1.00 26.48 391 ARG A O 1
ATOM 3113 N N . LYS A 1 392 ? 8.860 21.559 -33.604 1.00 26.11 392 LYS A N 1
ATOM 3114 C CA . LYS A 1 392 ? 7.802 22.481 -34.002 1.00 26.11 392 LYS A CA 1
ATOM 3115 C C . LYS A 1 392 ? 6.619 21.653 -34.505 1.00 26.11 392 LYS A C 1
ATOM 3117 O O . LYS A 1 392 ? 6.758 20.888 -35.453 1.00 26.11 392 LYS A O 1
ATOM 3122 N N . TRP A 1 393 ? 5.492 21.817 -33.828 1.00 24.56 393 TRP A N 1
ATOM 3123 C CA . TRP A 1 393 ? 4.160 21.617 -34.378 1.00 24.56 393 TRP A CA 1
ATOM 3124 C C . TRP A 1 393 ? 4.098 22.332 -35.742 1.00 24.56 393 TRP A C 1
ATOM 3126 O O . TRP A 1 393 ? 4.538 23.479 -35.822 1.00 24.56 393 TRP A O 1
ATOM 3136 N N . TRP A 1 394 ? 3.582 21.651 -36.767 1.00 23.83 394 TRP A N 1
ATOM 3137 C CA . TRP A 1 394 ? 3.489 22.057 -38.183 1.00 23.83 394 TRP A CA 1
ATOM 3138 C C . TRP A 1 394 ? 4.750 21.847 -39.043 1.00 23.83 394 TRP A C 1
ATOM 3140 O O . TRP A 1 394 ? 5.636 22.695 -39.130 1.00 23.83 394 TRP A O 1
ATOM 3150 N N . GLN A 1 395 ? 4.768 20.723 -39.769 1.00 26.36 395 GLN A N 1
ATOM 3151 C CA . GLN A 1 395 ? 5.369 20.633 -41.103 1.00 26.36 395 GLN A CA 1
ATOM 3152 C C . GLN A 1 395 ? 4.376 19.944 -42.053 1.00 26.36 395 GLN A C 1
ATOM 3154 O O . GLN A 1 395 ? 3.752 18.959 -41.649 1.00 26.36 395 GLN A O 1
ATOM 3159 N N . PRO A 1 396 ? 4.190 20.451 -43.285 1.00 25.20 396 PRO A N 1
ATOM 3160 C CA . PRO A 1 396 ? 3.278 19.847 -44.246 1.00 25.20 396 PRO A CA 1
ATOM 3161 C C . PRO A 1 396 ? 3.828 18.502 -44.739 1.00 25.20 396 PRO A C 1
ATOM 3163 O O . PRO A 1 396 ? 5.039 18.309 -44.849 1.00 25.20 396 PRO A O 1
ATOM 3166 N N . ARG A 1 397 ? 2.918 17.560 -45.024 1.00 26.84 397 ARG A N 1
ATOM 3167 C CA . ARG A 1 397 ? 3.216 16.250 -45.627 1.00 26.84 397 ARG A CA 1
ATOM 3168 C C . ARG A 1 397 ? 4.045 16.437 -46.901 1.00 26.84 397 ARG A C 1
ATOM 3170 O O . ARG A 1 397 ? 3.500 16.821 -47.931 1.00 26.84 397 ARG A O 1
ATOM 3177 N N . VAL A 1 398 ? 5.323 16.079 -46.856 1.00 27.78 398 VAL A N 1
ATOM 3178 C CA . VAL A 1 398 ? 6.116 15.846 -48.066 1.00 27.78 398 VAL A CA 1
ATOM 3179 C C . VAL A 1 398 ? 5.846 14.408 -48.506 1.00 27.78 398 VAL A C 1
ATOM 3181 O O . VAL A 1 398 ? 6.212 13.459 -47.810 1.00 27.78 398 VAL A O 1
ATOM 3184 N N . ARG A 1 399 ? 5.137 14.240 -49.627 1.00 22.30 399 ARG A N 1
ATOM 3185 C CA . ARG A 1 399 ? 5.058 12.952 -50.332 1.00 22.30 399 ARG A CA 1
ATOM 3186 C C . ARG A 1 399 ? 6.426 12.696 -50.980 1.00 22.30 399 ARG A C 1
ATOM 3188 O O . ARG A 1 399 ? 6.913 13.600 -51.653 1.00 22.30 399 ARG A O 1
ATOM 3195 N N . PRO A 1 400 ? 7.044 11.515 -50.834 1.00 27.73 400 PRO A N 1
ATOM 3196 C CA . PRO A 1 400 ? 8.176 11.160 -51.672 1.00 27.73 400 PRO A CA 1
ATOM 3197 C C . PRO A 1 400 ? 7.655 10.782 -53.062 1.00 27.73 400 PRO A C 1
ATOM 3199 O O . PRO A 1 400 ? 6.909 9.813 -53.209 1.00 27.73 400 PRO A O 1
ATOM 3202 N N . THR A 1 401 ? 8.032 11.560 -54.071 1.00 22.14 401 THR A N 1
ATOM 3203 C CA . THR A 1 401 ? 7.943 11.163 -55.478 1.00 22.14 401 THR A CA 1
ATOM 3204 C C . THR A 1 401 ? 9.066 10.162 -55.730 1.00 22.14 401 THR A C 1
ATOM 3206 O O . THR A 1 401 ? 10.239 10.513 -55.620 1.00 22.14 401 THR A O 1
ATOM 3209 N N . PHE A 1 402 ? 8.723 8.907 -56.006 1.00 27.73 402 PHE A N 1
ATOM 3210 C CA . PHE A 1 402 ? 9.697 7.894 -56.400 1.00 27.73 402 PHE A CA 1
ATOM 3211 C C . PHE A 1 402 ? 9.953 8.022 -57.904 1.00 27.73 402 PHE A C 1
ATOM 3213 O O . PHE A 1 402 ? 9.045 7.801 -58.704 1.00 27.73 402 PHE A O 1
ATOM 3220 N N . ALA A 1 403 ? 11.180 8.388 -58.277 1.00 23.12 403 ALA A N 1
ATOM 3221 C CA . ALA A 1 403 ? 11.689 8.167 -59.623 1.00 23.12 403 ALA A CA 1
ATOM 3222 C C . ALA A 1 403 ? 11.910 6.658 -59.809 1.00 23.12 403 ALA A C 1
ATOM 3224 O O . ALA A 1 403 ? 12.547 6.005 -58.979 1.00 23.12 403 ALA A O 1
ATOM 3225 N N . VAL A 1 404 ? 11.319 6.105 -60.866 1.00 28.70 404 VAL A N 1
ATOM 3226 C CA . VAL A 1 404 ? 11.491 4.712 -61.275 1.00 28.70 404 VAL A CA 1
ATOM 3227 C C . VAL A 1 404 ? 12.762 4.641 -62.105 1.00 28.70 404 VAL A C 1
ATOM 3229 O O . VAL A 1 404 ? 12.773 5.084 -63.248 1.00 28.70 404 VAL A O 1
ATOM 3232 N N . GLU A 1 405 ? 13.814 4.060 -61.542 1.00 24.05 405 GLU A N 1
ATOM 3233 C CA . GLU A 1 405 ? 14.981 3.638 -62.309 1.00 24.05 405 GLU A CA 1
ATOM 3234 C C . GLU A 1 405 ? 15.082 2.119 -62.183 1.00 24.05 405 GLU A C 1
ATOM 3236 O O . GLU A 1 405 ? 15.327 1.556 -61.115 1.00 24.05 405 GLU A O 1
ATOM 3241 N N . GLY A 1 406 ? 14.727 1.442 -63.275 1.00 27.80 406 GLY A N 1
ATOM 3242 C CA . GLY A 1 406 ? 14.652 -0.007 -63.337 1.00 27.80 406 GLY A CA 1
ATOM 3243 C C . GLY A 1 406 ? 16.042 -0.625 -63.323 1.00 27.80 406 GLY A C 1
ATOM 3244 O O . GLY A 1 406 ? 16.830 -0.395 -64.234 1.00 27.80 406 GLY A O 1
ATOM 3245 N N . HIS A 1 407 ? 16.316 -1.465 -62.329 1.00 24.81 407 HIS A N 1
ATOM 3246 C CA . HIS A 1 407 ? 17.372 -2.470 -62.397 1.00 24.81 407 HIS A CA 1
ATOM 3247 C C . HIS A 1 407 ? 16.786 -3.835 -62.024 1.00 24.81 407 HIS A C 1
ATOM 3249 O O . HIS A 1 407 ? 16.133 -4.004 -60.993 1.00 24.81 407 HIS A O 1
ATOM 3255 N N . LYS A 1 408 ? 16.967 -4.799 -62.932 1.00 26.84 408 LYS A N 1
ATOM 3256 C CA . LYS A 1 408 ? 16.465 -6.173 -62.837 1.00 26.84 408 LYS A CA 1
ATOM 3257 C C . LYS A 1 408 ? 17.162 -6.891 -61.678 1.00 26.84 408 LYS A C 1
ATOM 3259 O O . LYS A 1 408 ? 18.369 -7.094 -61.727 1.00 26.84 408 LYS A O 1
ATOM 3264 N N . VAL A 1 409 ? 16.401 -7.297 -60.661 1.00 27.88 409 VAL A N 1
ATOM 3265 C CA . VAL A 1 409 ? 16.894 -8.127 -59.551 1.00 27.88 409 VAL A CA 1
ATOM 3266 C C . VAL A 1 409 ? 16.536 -9.586 -59.825 1.00 27.88 409 VAL A C 1
ATOM 3268 O O . VAL A 1 409 ? 15.369 -9.977 -59.795 1.00 27.88 409 VAL A O 1
ATOM 3271 N N . THR A 1 410 ? 17.556 -10.394 -60.095 1.00 26.19 410 THR A N 1
ATOM 3272 C CA . THR A 1 410 ? 17.513 -11.858 -60.048 1.00 26.19 410 THR A CA 1
ATOM 3273 C C . THR A 1 410 ? 17.251 -12.329 -58.612 1.00 26.19 410 THR A C 1
ATOM 3275 O O . THR A 1 410 ? 17.902 -11.891 -57.666 1.00 26.19 410 THR A 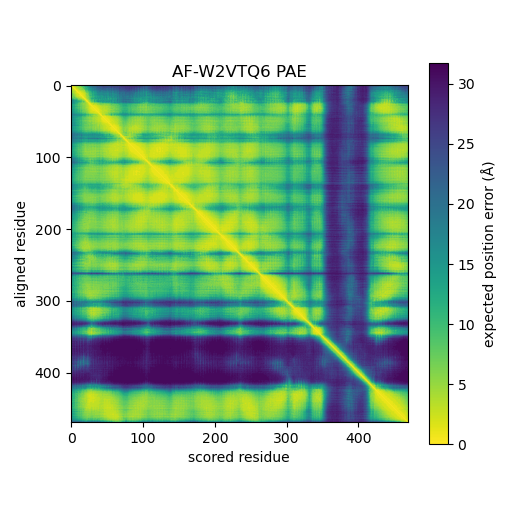O 1
ATOM 3278 N N . ARG A 1 411 ? 16.254 -13.209 -58.448 1.00 29.66 411 ARG A N 1
ATOM 3279 C CA . ARG A 1 411 ? 15.818 -13.807 -57.173 1.00 29.66 411 ARG A CA 1
ATOM 3280 C C . ARG A 1 411 ? 16.918 -14.678 -56.547 1.00 29.66 411 ARG A C 1
ATOM 3282 O O . ARG A 1 411 ? 17.323 -15.657 -57.161 1.00 29.66 411 ARG A O 1
ATOM 3289 N N . HIS A 1 412 ? 17.263 -14.404 -55.288 1.00 27.55 412 HIS A N 1
ATOM 3290 C CA . HIS A 1 412 ? 17.909 -15.345 -54.361 1.00 27.55 412 HIS A CA 1
ATOM 3291 C C . HIS A 1 412 ? 17.109 -15.431 -53.036 1.00 27.55 412 HIS A C 1
ATOM 3293 O O . HIS A 1 412 ? 16.299 -14.539 -52.761 1.00 27.55 412 HIS A O 1
ATOM 3299 N N . PRO A 1 413 ? 17.241 -16.526 -52.256 1.0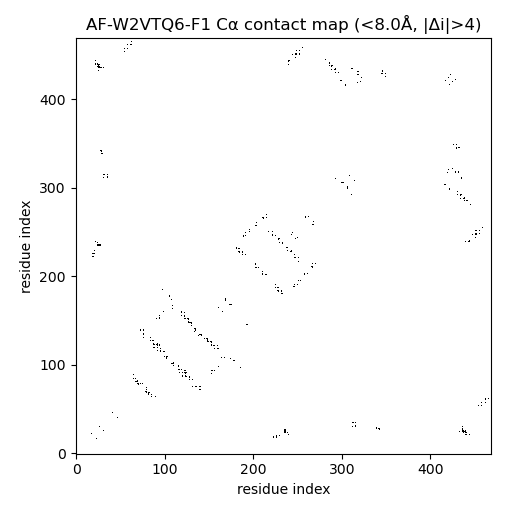0 32.69 413 PRO A N 1
ATOM 3300 C CA . PRO A 1 413 ? 16.327 -16.884 -51.169 1.00 32.69 413 PRO A CA 1
ATOM 3301 C C . PRO A 1 413 ? 16.457 -15.950 -49.954 1.00 32.69 413 PRO A C 1
ATOM 3303 O O . PRO A 1 413 ? 17.540 -15.470 -49.646 1.00 32.69 413 PRO A O 1
ATOM 3306 N N . ARG A 1 414 ? 15.332 -15.711 -49.263 1.00 34.78 414 ARG A N 1
ATOM 3307 C CA . ARG A 1 414 ? 15.180 -14.844 -48.077 1.00 34.78 414 ARG A CA 1
ATOM 3308 C C . ARG A 1 414 ? 16.211 -15.144 -46.976 1.00 34.78 414 ARG A C 1
ATOM 3310 O O . ARG A 1 414 ? 16.014 -16.067 -46.192 1.00 34.78 414 ARG A O 1
ATOM 3317 N N . GLU A 1 415 ? 17.213 -14.285 -46.828 1.00 37.97 415 GLU A N 1
ATOM 3318 C CA . GLU A 1 415 ? 17.833 -14.041 -45.525 1.00 37.97 415 GLU A CA 1
ATOM 3319 C C . GLU A 1 415 ? 16.866 -13.177 -44.702 1.00 37.97 415 GLU A C 1
ATOM 3321 O O . GLU A 1 415 ? 16.561 -12.037 -45.060 1.00 37.97 415 GLU A O 1
ATOM 3326 N N . GLU A 1 416 ? 16.312 -13.725 -43.620 1.00 45.66 416 GLU A N 1
ATOM 3327 C CA . GLU A 1 416 ? 15.549 -12.932 -42.656 1.00 45.66 416 GLU A CA 1
ATOM 3328 C C . GLU A 1 416 ? 16.460 -11.836 -42.086 1.00 45.66 416 GLU A C 1
ATOM 3330 O O . GLU A 1 416 ? 17.496 -12.126 -41.487 1.00 45.66 416 GLU A O 1
ATOM 3335 N N . LEU A 1 417 ? 16.093 -10.569 -42.294 1.00 52.03 417 LEU A N 1
ATOM 3336 C CA . LEU A 1 417 ? 16.864 -9.408 -41.852 1.00 52.03 417 LEU A CA 1
ATOM 3337 C C . LEU A 1 417 ? 16.965 -9.411 -40.315 1.00 52.03 417 LEU A C 1
ATOM 3339 O O . LEU A 1 417 ? 16.070 -8.929 -39.622 1.00 52.03 417 LEU A O 1
ATOM 3343 N N . LYS A 1 418 ? 18.031 -9.995 -39.759 1.00 61.53 418 LYS A N 1
ATOM 3344 C CA . LYS A 1 418 ? 18.147 -10.216 -38.313 1.00 61.53 418 LYS A CA 1
ATOM 3345 C C . LYS A 1 418 ? 18.087 -8.886 -37.554 1.00 61.53 418 LYS A C 1
ATOM 3347 O O . LYS A 1 418 ? 18.799 -7.940 -37.892 1.00 61.53 418 LYS A O 1
ATOM 3352 N N . LEU A 1 419 ? 17.291 -8.822 -36.480 1.00 60.91 419 LEU A N 1
ATOM 3353 C CA . LEU A 1 419 ? 17.096 -7.631 -35.625 1.00 60.91 419 LEU A CA 1
ATOM 3354 C C . LEU A 1 419 ? 18.404 -6.979 -35.136 1.00 60.91 419 LEU A C 1
ATOM 3356 O O . LEU A 1 419 ? 18.432 -5.784 -34.834 1.00 60.91 419 LEU A O 1
ATOM 3360 N N . GLU A 1 420 ? 19.485 -7.755 -35.063 1.00 61.00 420 GLU A N 1
ATOM 3361 C CA . GLU A 1 420 ? 20.833 -7.304 -34.712 1.00 61.00 420 GLU A CA 1
ATOM 3362 C C . GLU A 1 420 ? 21.445 -6.312 -35.713 1.00 61.00 420 GLU A C 1
ATOM 3364 O O . GLU A 1 420 ? 22.239 -5.465 -35.306 1.00 61.00 420 GLU A O 1
ATOM 3369 N N . THR A 1 421 ? 21.032 -6.378 -36.982 1.00 59.97 421 THR A N 1
ATOM 3370 C CA . THR A 1 421 ? 21.439 -5.453 -38.053 1.00 59.97 421 THR A CA 1
ATOM 3371 C C . THR A 1 421 ? 20.585 -4.181 -38.074 1.00 59.97 421 THR A C 1
ATOM 3373 O O . THR A 1 421 ? 21.058 -3.119 -38.471 1.00 59.97 421 THR A O 1
ATOM 3376 N N . ILE A 1 422 ? 19.343 -4.264 -37.580 1.00 66.81 422 ILE A N 1
ATOM 3377 C CA . ILE A 1 422 ? 18.363 -3.165 -37.561 1.00 66.81 422 ILE A CA 1
ATOM 3378 C C . ILE A 1 422 ? 18.599 -2.231 -36.366 1.00 66.81 422 ILE A C 1
ATOM 3380 O O . ILE A 1 422 ? 18.488 -1.010 -36.488 1.00 66.81 422 ILE A O 1
ATOM 3384 N N . PHE A 1 423 ? 18.932 -2.793 -35.199 1.00 70.25 423 PHE A N 1
ATOM 3385 C CA . PHE A 1 423 ? 19.160 -2.030 -33.974 1.00 70.25 423 PHE A CA 1
ATOM 3386 C C . PHE A 1 423 ? 20.594 -2.164 -33.467 1.00 70.25 423 PHE A C 1
ATOM 3388 O O . PHE A 1 423 ? 21.046 -3.252 -33.112 1.00 70.25 423 PHE A O 1
ATOM 3395 N N . SER A 1 424 ? 21.264 -1.026 -33.268 1.00 78.44 424 SER A N 1
ATOM 3396 C CA . SER A 1 424 ? 22.504 -0.969 -32.480 1.00 78.44 424 SER A CA 1
ATOM 3397 C C . SER A 1 424 ? 22.259 -1.427 -31.031 1.00 78.44 424 SER A C 1
ATOM 3399 O O . SER A 1 424 ? 21.179 -1.190 -30.487 1.00 78.44 424 SER A O 1
ATOM 3401 N N . SER A 1 425 ? 23.268 -1.992 -30.350 1.00 76.00 425 SER A N 1
ATOM 3402 C CA . SER A 1 425 ? 23.173 -2.407 -28.931 1.00 76.00 425 SER A CA 1
ATOM 3403 C C . SER A 1 425 ? 22.624 -1.290 -28.022 1.00 76.00 425 SER A C 1
ATOM 3405 O O . SER A 1 425 ? 21.761 -1.533 -27.179 1.00 76.00 425 SER A O 1
ATOM 3407 N N . LYS A 1 426 ? 22.990 -0.021 -28.271 1.00 77.94 426 LYS A N 1
ATOM 3408 C CA . LYS A 1 426 ? 22.434 1.129 -27.527 1.00 77.94 426 LYS A CA 1
ATOM 3409 C C . LYS A 1 426 ? 20.934 1.339 -27.775 1.00 77.94 426 LYS A C 1
ATOM 3411 O O . LYS A 1 426 ? 20.205 1.732 -26.867 1.00 77.94 426 LYS A O 1
ATOM 3416 N N . GLN A 1 427 ? 20.463 1.099 -28.999 1.00 79.25 427 GLN A N 1
ATOM 3417 C CA . GLN A 1 427 ? 19.044 1.211 -29.346 1.00 79.25 427 GLN A CA 1
ATOM 3418 C C . GLN A 1 427 ? 18.233 0.043 -28.775 1.00 79.25 427 GLN A C 1
ATOM 3420 O O . GLN A 1 427 ? 17.119 0.267 -28.312 1.00 79.25 427 GLN A O 1
ATOM 3425 N N . ARG A 1 428 ? 18.816 -1.163 -28.720 1.00 80.19 428 ARG A N 1
ATOM 3426 C CA . ARG A 1 428 ? 18.231 -2.332 -28.044 1.00 80.19 428 ARG A CA 1
ATOM 3427 C C . ARG A 1 428 ? 18.018 -2.072 -26.549 1.00 80.19 428 ARG A C 1
ATOM 3429 O O . ARG A 1 428 ? 16.905 -2.233 -26.053 1.00 80.19 428 ARG A O 1
ATOM 3436 N N . ALA A 1 429 ? 19.040 -1.560 -25.857 1.00 79.88 429 ALA A N 1
ATOM 3437 C CA . ALA A 1 429 ? 18.934 -1.162 -24.449 1.00 79.88 429 ALA A CA 1
ATOM 3438 C C . ALA A 1 429 ? 17.871 -0.071 -24.229 1.00 79.88 429 ALA A C 1
ATOM 3440 O O . ALA A 1 429 ? 17.085 -0.134 -23.282 1.00 79.88 429 ALA A O 1
ATOM 3441 N N . LEU A 1 430 ? 17.821 0.924 -25.124 1.00 82.50 430 LEU A N 1
ATOM 3442 C CA . LEU A 1 430 ? 16.831 1.999 -25.066 1.00 82.50 430 LEU A CA 1
ATOM 3443 C C . LEU A 1 430 ? 15.401 1.472 -25.246 1.00 82.50 430 LEU A C 1
ATOM 3445 O O . LEU A 1 430 ? 14.512 1.897 -24.511 1.00 82.50 430 LEU A O 1
ATOM 3449 N N . PHE A 1 431 ? 15.186 0.547 -26.184 1.00 82.94 431 PHE A N 1
ATOM 3450 C CA . PHE A 1 431 ? 13.883 -0.067 -26.430 1.00 82.94 431 PHE A CA 1
ATOM 3451 C C . PHE A 1 431 ? 13.378 -0.834 -25.207 1.00 82.94 431 PHE A C 1
ATOM 3453 O O . PHE A 1 431 ? 12.253 -0.603 -24.762 1.00 82.94 431 PHE A O 1
ATOM 3460 N N . ILE A 1 432 ? 14.226 -1.686 -24.619 1.00 83.50 432 ILE A N 1
ATOM 3461 C CA . ILE A 1 432 ? 13.891 -2.449 -23.407 1.00 83.50 432 ILE A CA 1
ATOM 3462 C C . ILE A 1 432 ? 13.551 -1.490 -22.264 1.00 83.50 432 ILE A C 1
ATOM 3464 O O . ILE A 1 432 ? 12.519 -1.641 -21.614 1.00 83.50 432 ILE A O 1
ATOM 3468 N N . ARG A 1 433 ? 14.361 -0.445 -22.059 1.00 82.81 433 ARG A N 1
ATOM 3469 C CA . ARG A 1 433 ? 14.127 0.545 -21.001 1.00 82.81 433 ARG A CA 1
ATOM 3470 C C . ARG A 1 433 ? 12.810 1.299 -21.174 1.00 82.81 433 ARG A C 1
ATOM 3472 O O . ARG A 1 433 ? 12.099 1.502 -20.194 1.00 82.81 433 ARG A O 1
ATOM 3479 N N . LYS A 1 434 ? 12.500 1.758 -22.390 1.00 83.44 434 LYS A N 1
ATOM 3480 C CA . LYS A 1 434 ? 11.251 2.481 -22.670 1.00 83.44 434 LYS A CA 1
ATOM 3481 C C . LYS A 1 434 ? 10.038 1.561 -22.523 1.00 83.44 434 LYS A C 1
ATOM 3483 O O . LYS A 1 434 ? 9.075 1.959 -21.882 1.00 83.44 434 LYS A O 1
ATOM 3488 N N . SER A 1 435 ? 10.137 0.316 -22.987 1.00 85.12 435 SER A N 1
ATOM 3489 C CA . SER A 1 435 ? 9.096 -0.706 -22.809 1.00 85.12 435 SER A CA 1
ATOM 3490 C C . SER A 1 435 ? 8.837 -1.017 -21.330 1.00 85.12 435 SER A C 1
ATOM 3492 O O . SER A 1 435 ? 7.692 -1.016 -20.891 1.00 85.12 435 SER A O 1
ATOM 3494 N N . ALA A 1 436 ? 9.897 -1.197 -20.535 1.00 84.38 436 ALA A N 1
ATOM 3495 C CA . ALA A 1 436 ? 9.806 -1.420 -19.092 1.00 84.38 436 ALA A CA 1
ATOM 3496 C C . ALA A 1 436 ? 9.224 -0.217 -18.330 1.00 84.38 436 ALA A C 1
ATOM 3498 O O . ALA A 1 436 ? 8.569 -0.393 -17.306 1.00 84.38 436 ALA A O 1
ATOM 3499 N N . ARG A 1 437 ? 9.463 1.009 -18.815 1.00 84.25 437 ARG A N 1
ATOM 3500 C CA . ARG A 1 437 ? 8.871 2.227 -18.249 1.00 84.25 437 ARG A CA 1
ATOM 3501 C C . ARG A 1 437 ? 7.385 2.343 -18.580 1.00 84.25 437 ARG A C 1
ATOM 3503 O O . ARG A 1 437 ? 6.612 2.674 -17.694 1.00 84.25 437 ARG A O 1
ATOM 3510 N N . VAL A 1 438 ? 6.992 2.062 -19.823 1.00 85.38 438 VAL A N 1
ATOM 3511 C CA . VAL A 1 438 ? 5.578 2.039 -20.225 1.00 85.38 438 VAL A CA 1
ATOM 3512 C C . VAL A 1 438 ? 4.808 1.046 -19.364 1.00 85.38 438 VAL A C 1
ATOM 3514 O O . VAL A 1 438 ? 3.813 1.427 -18.769 1.00 85.38 438 VAL A O 1
ATOM 3517 N N . LEU A 1 439 ? 5.309 -0.185 -19.220 1.00 85.62 439 LEU A N 1
ATOM 3518 C CA . LEU A 1 439 ? 4.665 -1.202 -18.384 1.00 85.62 439 LEU A CA 1
ATOM 3519 C C . LEU A 1 439 ? 4.542 -0.777 -16.918 1.00 85.62 439 LEU A C 1
ATOM 3521 O O . LEU A 1 439 ? 3.506 -1.022 -16.314 1.00 85.62 439 LEU A O 1
ATOM 3525 N N . PHE A 1 440 ? 5.558 -0.106 -16.368 1.00 85.06 440 PHE A N 1
ATOM 3526 C CA . PHE A 1 440 ? 5.503 0.438 -15.011 1.00 85.06 440 PHE A CA 1
ATOM 3527 C C . PHE A 1 440 ? 4.377 1.464 -14.841 1.00 85.06 440 PHE A C 1
ATOM 3529 O O . PHE A 1 440 ? 3.603 1.363 -13.896 1.00 85.06 440 PHE A O 1
ATOM 3536 N N . ILE A 1 441 ? 4.268 2.425 -15.763 1.00 82.69 441 ILE A N 1
ATOM 3537 C CA . ILE A 1 441 ? 3.226 3.461 -15.708 1.00 82.69 441 ILE A CA 1
ATOM 3538 C C . ILE A 1 441 ? 1.845 2.827 -15.922 1.00 82.69 441 ILE A C 1
ATOM 3540 O O . ILE A 1 441 ? 0.907 3.144 -15.200 1.00 82.69 441 ILE A O 1
ATOM 3544 N N . THR A 1 442 ? 1.719 1.901 -16.878 1.00 84.50 442 THR A N 1
ATOM 3545 C CA . THR A 1 442 ? 0.459 1.195 -17.141 1.00 84.50 442 THR A CA 1
ATOM 3546 C C . THR A 1 442 ? 0.012 0.359 -15.945 1.00 84.50 442 THR A C 1
ATOM 3548 O O . THR A 1 442 ? -1.166 0.387 -15.619 1.00 84.50 442 THR A O 1
ATOM 3551 N N . GLU A 1 443 ? 0.916 -0.356 -15.272 1.00 86.44 443 GLU A N 1
ATOM 3552 C CA . GLU A 1 443 ? 0.574 -1.067 -14.035 1.00 86.44 443 GLU A CA 1
ATOM 3553 C C . GLU A 1 443 ? 0.090 -0.103 -12.958 1.00 86.44 443 GLU A C 1
ATOM 3555 O O . GLU A 1 443 ? -0.930 -0.364 -12.331 1.00 86.44 443 GLU A O 1
ATOM 3560 N N . TYR A 1 444 ? 0.817 0.995 -12.756 1.00 83.62 444 TYR A N 1
ATOM 3561 C CA . TYR A 1 444 ? 0.480 1.980 -11.740 1.00 83.62 444 TYR A CA 1
ATOM 3562 C C . TYR A 1 444 ? -0.931 2.545 -11.972 1.00 83.62 444 TYR A C 1
ATOM 3564 O O . TYR A 1 444 ? -1.740 2.563 -11.051 1.00 83.62 444 TYR A O 1
ATOM 3572 N N . LEU A 1 445 ? -1.253 2.908 -13.218 1.00 84.44 445 LEU A N 1
ATOM 3573 C CA . LEU A 1 445 ? -2.586 3.376 -13.600 1.00 84.44 445 LEU A CA 1
ATOM 3574 C C . LEU A 1 445 ? -3.654 2.296 -13.386 1.00 84.44 445 LEU A C 1
ATOM 3576 O O . LEU A 1 445 ? -4.640 2.540 -12.706 1.00 84.44 445 LEU A O 1
ATOM 3580 N N . VAL A 1 446 ? -3.452 1.087 -13.921 1.00 85.75 446 VAL A N 1
ATOM 3581 C CA . VAL A 1 446 ? -4.440 -0.003 -13.809 1.00 85.75 446 VAL A CA 1
ATOM 3582 C C . VAL A 1 446 ? -4.715 -0.363 -12.351 1.00 85.75 446 VAL A C 1
ATOM 3584 O O . VAL A 1 446 ? -5.852 -0.673 -12.009 1.00 85.75 446 VAL A O 1
ATOM 3587 N N . LEU A 1 447 ? -3.696 -0.335 -11.492 1.00 86.94 447 LEU A N 1
ATOM 3588 C CA . LEU A 1 447 ? -3.846 -0.690 -10.087 1.00 86.94 447 LEU A CA 1
ATOM 3589 C C . LEU A 1 447 ? -4.558 0.413 -9.281 1.00 86.94 447 LEU A C 1
ATOM 3591 O O . LEU A 1 447 ? -5.321 0.066 -8.382 1.00 86.94 447 LEU A O 1
ATOM 3595 N N . ILE A 1 448 ? -4.371 1.700 -9.621 1.00 84.06 448 ILE A N 1
ATOM 3596 C CA . ILE A 1 448 ? -5.190 2.798 -9.068 1.00 84.06 448 ILE A CA 1
ATOM 3597 C C . ILE A 1 448 ? -6.655 2.587 -9.441 1.00 84.06 448 ILE A C 1
ATOM 3599 O O . ILE A 1 448 ? -7.487 2.448 -8.552 1.00 84.06 448 ILE A O 1
ATOM 3603 N N . GLU A 1 449 ? -6.949 2.490 -10.740 1.00 85.62 449 GLU A N 1
ATOM 3604 C CA . GLU A 1 449 ? -8.323 2.355 -11.243 1.00 85.62 449 GLU A CA 1
ATOM 3605 C C . GLU A 1 449 ? -9.013 1.121 -10.651 1.00 85.62 449 GLU A C 1
ATOM 3607 O O . GLU A 1 449 ? -10.177 1.148 -10.259 1.00 85.62 449 GLU A O 1
ATOM 3612 N N . TYR A 1 450 ? -8.271 0.019 -10.531 1.00 87.06 450 TYR A N 1
ATOM 3613 C CA . TYR A 1 450 ? -8.765 -1.184 -9.880 1.00 87.06 450 TYR A CA 1
ATOM 3614 C C . TYR A 1 450 ? -9.131 -0.937 -8.409 1.00 87.06 450 TYR A C 1
ATOM 3616 O O . TYR A 1 450 ? -10.204 -1.357 -7.978 1.00 87.06 450 TYR A O 1
ATOM 3624 N N . ALA A 1 451 ? -8.273 -0.265 -7.635 1.00 85.50 451 ALA A N 1
ATOM 3625 C CA . ALA A 1 451 ? -8.548 0.035 -6.232 1.00 85.50 451 ALA A CA 1
ATOM 3626 C C . ALA A 1 451 ? -9.744 0.991 -6.077 1.00 85.50 451 ALA A C 1
ATOM 3628 O O . ALA A 1 451 ? -10.626 0.729 -5.259 1.00 85.50 451 ALA A O 1
ATOM 3629 N N . GLU A 1 452 ? -9.812 2.046 -6.890 1.00 83.56 452 GLU A N 1
ATOM 3630 C CA . GLU A 1 452 ? -10.898 3.033 -6.872 1.00 83.56 452 GLU A CA 1
ATOM 3631 C C . GLU A 1 452 ? -12.261 2.424 -7.220 1.00 83.56 452 GLU A C 1
ATOM 3633 O O . GLU A 1 452 ? -13.270 2.835 -6.656 1.00 83.56 452 GLU A O 1
ATOM 3638 N N . VAL A 1 453 ? -12.307 1.404 -8.083 1.00 84.56 453 VAL A N 1
ATOM 3639 C CA . VAL A 1 453 ? -13.557 0.708 -8.428 1.00 84.56 453 VAL A CA 1
ATOM 3640 C C . VAL A 1 453 ? -13.914 -0.377 -7.412 1.00 84.56 453 VAL A C 1
ATOM 3642 O O . VAL A 1 453 ? -15.065 -0.487 -6.992 1.00 84.56 453 VAL A O 1
ATOM 3645 N N . VAL A 1 454 ? -12.951 -1.211 -7.012 1.00 86.50 454 VAL A N 1
ATOM 3646 C CA . VAL A 1 454 ? -13.234 -2.387 -6.174 1.00 86.50 454 VAL A CA 1
ATOM 3647 C C . VAL A 1 454 ? -13.538 -2.005 -4.730 1.00 86.50 454 VAL A C 1
ATOM 3649 O O . VAL A 1 454 ? -14.395 -2.634 -4.113 1.00 86.50 454 VAL A O 1
ATOM 3652 N N . LEU A 1 455 ? -12.881 -0.986 -4.173 1.00 86.12 455 LEU A N 1
ATOM 3653 C CA . LEU A 1 455 ? -13.054 -0.639 -2.760 1.00 86.12 455 LEU A CA 1
ATOM 3654 C C . LEU A 1 455 ? -14.457 -0.126 -2.422 1.00 86.12 455 LEU A C 1
ATOM 3656 O O . LEU A 1 455 ? -15.011 -0.631 -1.445 1.00 86.12 455 LEU A O 1
ATOM 3660 N N . PRO A 1 456 ? -15.079 0.783 -3.199 1.00 84.12 456 PRO A N 1
ATOM 3661 C CA . PRO A 1 456 ? -16.471 1.156 -2.976 1.00 84.12 456 PRO A CA 1
ATOM 3662 C C . PRO A 1 456 ? -17.414 -0.041 -3.081 1.00 84.12 456 PRO A C 1
ATOM 3664 O O . PRO A 1 456 ? -18.282 -0.190 -2.233 1.00 84.12 456 PRO A O 1
ATOM 3667 N N . ILE A 1 457 ? -17.212 -0.945 -4.049 1.00 85.81 457 ILE A N 1
ATOM 3668 C CA . ILE A 1 457 ? -18.036 -2.159 -4.190 1.00 85.81 457 ILE A CA 1
ATOM 3669 C C . ILE A 1 457 ? -17.923 -3.038 -2.940 1.00 85.81 457 ILE A C 1
ATOM 3671 O O . ILE A 1 457 ? -18.937 -3.470 -2.392 1.00 85.81 457 ILE A O 1
ATOM 3675 N N . VAL A 1 458 ? -16.699 -3.289 -2.469 1.00 86.44 458 VAL A N 1
ATOM 3676 C CA . VAL A 1 458 ? -16.433 -4.072 -1.252 1.00 86.44 458 VAL A CA 1
ATOM 3677 C C . VAL A 1 458 ? -17.051 -3.396 -0.030 1.00 86.44 458 VAL A C 1
ATOM 3679 O O . VAL A 1 458 ? -17.701 -4.066 0.767 1.00 86.44 458 VAL A O 1
ATOM 3682 N N . TYR A 1 459 ? -16.895 -2.078 0.101 1.00 84.81 459 TYR A N 1
ATOM 3683 C CA . TYR A 1 459 ? -17.436 -1.295 1.209 1.00 84.81 459 TYR A CA 1
ATOM 3684 C C . TYR A 1 459 ? -18.971 -1.284 1.217 1.00 84.81 459 TYR A C 1
ATOM 3686 O O . TYR A 1 459 ? -19.575 -1.541 2.254 1.00 84.81 459 TYR A O 1
ATOM 3694 N N . SER A 1 460 ? -19.613 -1.071 0.066 1.00 83.94 460 SER A N 1
ATOM 3695 C CA . SER A 1 460 ? -21.071 -1.139 -0.070 1.00 83.94 460 SER A CA 1
ATOM 3696 C C . SER A 1 460 ? -21.600 -2.542 0.209 1.00 83.94 460 SER A C 1
ATOM 3698 O O . SER A 1 460 ? -22.570 -2.687 0.941 1.00 83.94 460 SER A O 1
ATOM 3700 N N . THR A 1 461 ? -20.937 -3.582 -0.306 1.00 86.69 461 THR A N 1
ATOM 3701 C CA . THR A 1 461 ? -21.314 -4.978 -0.027 1.00 86.69 461 THR A CA 1
ATOM 3702 C C . THR A 1 461 ? -21.217 -5.279 1.467 1.00 86.69 461 THR A C 1
ATOM 3704 O O . THR A 1 461 ? -22.110 -5.900 2.032 1.00 86.69 461 THR A O 1
ATOM 3707 N N . TYR A 1 462 ? -20.152 -4.810 2.117 1.00 86.06 462 TYR A N 1
ATOM 3708 C CA . TYR A 1 462 ? -19.966 -4.942 3.557 1.00 86.06 462 TYR A CA 1
ATOM 3709 C C . TYR A 1 462 ? -21.082 -4.244 4.350 1.00 86.06 462 TYR A C 1
ATOM 3711 O O . TYR A 1 462 ? -21.674 -4.884 5.213 1.00 86.06 462 TYR A O 1
ATOM 3719 N N . ILE A 1 463 ? -21.430 -2.994 4.016 1.00 84.31 463 ILE A N 1
ATOM 3720 C CA . ILE A 1 463 ? -22.535 -2.270 4.671 1.00 84.31 463 ILE A CA 1
ATOM 3721 C C . ILE A 1 463 ? -23.870 -2.991 4.480 1.00 84.31 463 ILE A C 1
ATOM 3723 O O . ILE A 1 463 ? -24.634 -3.115 5.432 1.00 84.31 463 ILE A O 1
ATOM 3727 N N . GLU A 1 464 ? -24.174 -3.452 3.267 1.00 85.19 464 GLU A N 1
ATOM 3728 C CA . GLU A 1 464 ? -25.438 -4.140 2.998 1.00 85.19 464 GLU A CA 1
ATOM 3729 C C . GLU A 1 464 ? -25.533 -5.448 3.787 1.00 85.19 464 GLU A C 1
ATOM 3731 O O . GLU A 1 464 ? -26.537 -5.678 4.452 1.00 85.19 464 GLU A O 1
ATOM 3736 N N . ILE A 1 465 ? -24.474 -6.265 3.813 1.00 84.12 465 ILE A N 1
ATOM 3737 C CA . ILE A 1 465 ? -24.449 -7.486 4.636 1.00 84.12 465 ILE A CA 1
ATOM 3738 C C . ILE A 1 465 ? -24.633 -7.142 6.119 1.00 84.12 465 ILE A C 1
ATOM 3740 O O . ILE A 1 465 ? -25.408 -7.804 6.801 1.00 84.12 465 ILE A O 1
ATOM 3744 N N . GLN A 1 466 ? -23.979 -6.083 6.600 1.00 80.38 466 GLN A N 1
ATOM 3745 C CA . GLN A 1 466 ? -24.117 -5.622 7.980 1.00 80.38 466 GLN A CA 1
ATOM 3746 C C . GLN A 1 466 ? -25.536 -5.123 8.307 1.00 80.38 466 GLN A C 1
ATOM 3748 O O . GLN A 1 466 ? -25.928 -5.155 9.463 1.00 80.38 466 GLN A O 1
ATOM 3753 N N . ARG A 1 467 ? -26.319 -4.656 7.325 1.00 80.50 467 ARG A N 1
ATOM 3754 C CA . ARG A 1 467 ? -27.735 -4.304 7.536 1.00 80.50 467 ARG A CA 1
ATOM 3755 C C . ARG A 1 467 ? -28.654 -5.524 7.619 1.00 80.50 467 ARG A C 1
ATOM 3757 O O . ARG A 1 467 ? -29.736 -5.407 8.186 1.00 80.50 467 ARG A O 1
ATOM 3764 N N . PHE A 1 468 ? -28.277 -6.640 6.992 1.00 75.50 468 PHE A N 1
ATOM 3765 C CA . PHE A 1 468 ? -29.068 -7.876 6.989 1.00 75.50 468 PHE A CA 1
ATOM 3766 C C . PHE A 1 468 ? -28.805 -8.771 8.207 1.00 75.50 468 PHE A C 1
ATOM 3768 O O . PHE A 1 468 ? -29.700 -9.529 8.583 1.00 75.50 468 PHE A O 1
ATOM 3775 N N . CYS A 1 469 ? -27.596 -8.713 8.768 1.00 61.47 469 CYS A N 1
ATOM 3776 C CA . CYS A 1 469 ? -27.227 -9.352 10.033 1.00 61.47 469 CYS A CA 1
ATOM 3777 C C . CYS A 1 469 ? -27.681 -8.503 11.222 1.00 61.47 469 CYS A C 1
ATOM 3779 O O . CYS A 1 469 ? -28.124 -9.113 12.221 1.00 61.47 469 CYS A O 1
#

Secondary structure (DSSP, 8-state):
-HHHHHHHHHHHHHHHHHH-GGGS----HHHHHHHHHHHHT--HHHHHHHHHHTTHHHHHHHHHTT-SPPPPGGG-TTT-HHHHHHHHHHHHHHHHHHHHHHHHHSGGGPPPHHHHHHHHHHHHHHHHHHHHHHHHHS-SSPTTHHHHHHHHHHHHHHHHHHHHHHHHHHH-THHHHHHHHHHHHHHHHHHHHHHHHHHHHHHHH--HHHHHHHHTHHHHHHHHHHHHHHHH---TTTHHHHHIIIIIHHHHHHHHHHHHH---HHHHHHHHHHHHHHHHHHHHHHHHHHHHHHHHHTTS-TTSGGGGS-HHHHHHHHHHHHHHHHHTT--S-----HHHHHHHHHHHTTGGGTSSS-----------------------------------S-------------------------HHHHS-HHHHHHHHHHHHHHHHHHHHHHHHHHHHHHHHHHHHHHHHHHHH-

Organism: NCBI:txid1317063

Mean predicted aligned error: 13.96 Å

pLDDT: mean 72.48, std 20.88, range [20.28, 96.38]

Foldseek 3Di:
DVVVVVVVVVVVVVVVCVLDLLQPFFDFPVVLVVVVVCVVVDDPVVVVCCLVVVCVVVLVVVVVLVPDDADPQVVALVVGVSVLVSQLVVQLVVLLVLLCVLCVLPVLLNDDNVLSNVQSSVQSVVLSVVCSVVCVVDNPPDVVSVLSSVVSSLVSSVVSSCVVRVVVCVVPVVVVLSVVLSVQLVVLLNVLVVVLVVLLVVLLVDDDPVNLVSVVVLVVSLSVSLSSNSVSRPDSVCSLVSSCVRRLLSSLLSVLVSCVNDVDPSNVVSVVVVVVVVLVVLVVVLVVLVVVLVVLLVLPPPPAPCNPPDLSVVLVLLVVVVVVVVVVVDDDDDPDPPSVVLSCLLVCLPCVVVPPPDDDDDDDDDDDDDDDDDDDDDPPPDDDDDDDDDDDDDDDDDDDDDDDDDDDDDDDDDDRPDVCNSDDSSSSSVSNRSVRSSVSSVVSSVSSVSSNVVSSVSVVVSVVVVVVD

Radius of gyration: 28.86 Å; Cα contacts (8 Å, |Δi|>4): 295; chains: 1; bounding box: 82×57×98 Å